Protein AF-A0A2K3J0K7-F1 (afdb_monomer)

Mean predicted aligned error: 23.5 Å

Structure (mmCIF, N/CA/C/O backbone):
data_AF-A0A2K3J0K7-F1
#
_entry.id   AF-A0A2K3J0K7-F1
#
loop_
_atom_site.group_PDB
_atom_site.id
_atom_site.type_symbol
_atom_site.label_atom_id
_atom_site.label_alt_id
_atom_site.label_comp_id
_atom_site.label_asym_id
_atom_site.label_entity_id
_atom_site.label_seq_id
_atom_site.pdbx_PDB_ins_code
_atom_site.Cartn_x
_atom_site.Cartn_y
_atom_site.Cartn_z
_atom_site.occupancy
_atom_site.B_iso_or_equiv
_atom_site.auth_seq_id
_atom_site.auth_comp_id
_atom_site.auth_asym_id
_atom_site.auth_atom_id
_atom_site.pdbx_PDB_model_num
ATOM 1 N N . MET A 1 1 ? 41.576 -51.991 14.466 1.00 50.28 1 MET A N 1
ATOM 2 C CA . MET A 1 1 ? 40.277 -51.345 14.787 1.00 50.28 1 MET A CA 1
ATOM 3 C C . MET A 1 1 ? 40.365 -50.324 15.943 1.00 50.28 1 MET A C 1
ATOM 5 O O . MET A 1 1 ? 39.333 -49.949 16.486 1.00 50.28 1 MET A O 1
ATOM 9 N N . SER A 1 2 ? 41.551 -49.829 16.334 1.00 52.66 2 SER A N 1
ATOM 10 C CA . SER A 1 2 ? 41.718 -48.903 17.478 1.00 52.66 2 SER A CA 1
ATOM 11 C C . SER A 1 2 ? 42.337 -47.539 17.131 1.00 52.66 2 SER A C 1
ATOM 13 O O . SER A 1 2 ? 42.446 -46.692 18.016 1.00 52.66 2 SER A O 1
ATOM 15 N N . GLU A 1 3 ? 42.694 -47.277 15.871 1.00 50.78 3 GLU A N 1
ATOM 16 C CA . GLU A 1 3 ? 43.403 -46.044 15.487 1.00 50.78 3 GLU A CA 1
ATOM 17 C C . GLU A 1 3 ? 42.465 -44.877 15.116 1.00 50.78 3 GLU A C 1
ATOM 19 O O . GLU A 1 3 ? 42.800 -43.720 15.368 1.00 50.78 3 GLU A O 1
ATOM 24 N N . ASP A 1 4 ? 41.219 -45.148 14.711 1.00 55.03 4 ASP A N 1
ATOM 25 C CA . ASP A 1 4 ? 40.259 -44.101 14.306 1.00 55.03 4 ASP A CA 1
ATOM 26 C C . ASP A 1 4 ? 39.633 -43.303 15.461 1.00 55.03 4 ASP A C 1
ATOM 28 O O . ASP A 1 4 ? 38.937 -42.308 15.245 1.00 55.03 4 ASP A O 1
ATOM 32 N N . LYS A 1 5 ? 39.870 -43.694 16.720 1.00 56.34 5 LYS A N 1
ATOM 33 C CA . LYS A 1 5 ? 39.339 -42.956 17.882 1.00 56.34 5 LYS A CA 1
ATOM 34 C C . LYS A 1 5 ? 40.214 -41.768 18.301 1.00 56.34 5 LYS A C 1
ATOM 36 O O . LYS A 1 5 ? 39.725 -40.900 19.023 1.00 56.34 5 LYS A O 1
ATOM 41 N N . LYS A 1 6 ? 41.477 -41.689 17.855 1.00 57.69 6 LYS A N 1
ATOM 42 C CA . LYS A 1 6 ? 42.382 -40.574 18.209 1.00 57.69 6 LYS A CA 1
ATOM 43 C C . LYS A 1 6 ? 42.188 -39.334 17.329 1.00 57.69 6 LYS A C 1
ATOM 45 O O . LYS A 1 6 ? 42.327 -38.224 17.832 1.00 57.69 6 LYS A O 1
ATOM 50 N N . SER A 1 7 ? 41.786 -39.490 16.066 1.00 56.94 7 SER A N 1
ATOM 51 C CA . SER A 1 7 ? 41.570 -38.355 15.151 1.00 56.94 7 SER A CA 1
ATOM 52 C C . SER A 1 7 ? 40.357 -37.496 15.540 1.00 56.94 7 SER A C 1
ATOM 54 O O . SER A 1 7 ? 40.410 -36.271 15.439 1.00 56.94 7 SER A O 1
ATOM 56 N N . LYS A 1 8 ? 39.295 -38.107 16.083 1.00 60.03 8 LYS A N 1
ATOM 57 C CA . LYS A 1 8 ? 38.081 -37.386 16.511 1.00 60.03 8 LYS A CA 1
ATOM 58 C C . LYS A 1 8 ? 38.281 -36.526 17.764 1.00 60.03 8 LYS A C 1
ATOM 60 O O . LYS A 1 8 ? 37.686 -35.455 17.851 1.00 60.03 8 LYS A O 1
ATOM 65 N N . LYS A 1 9 ? 39.145 -36.935 18.706 1.00 66.62 9 LYS A N 1
ATOM 66 C CA . LYS A 1 9 ? 39.458 -36.116 19.897 1.00 66.62 9 LYS A CA 1
ATOM 67 C C . LYS A 1 9 ? 40.165 -34.808 19.528 1.00 66.62 9 LYS A C 1
ATOM 69 O O . LYS A 1 9 ? 39.806 -33.764 20.062 1.00 66.62 9 LYS A O 1
ATOM 74 N N . ASN A 1 10 ? 41.062 -34.843 18.541 1.00 69.25 10 ASN A N 1
ATOM 75 C CA . ASN A 1 10 ? 41.763 -33.642 18.079 1.00 69.25 10 ASN A CA 1
ATOM 76 C C . ASN A 1 10 ? 40.833 -32.635 17.382 1.00 69.25 10 ASN A C 1
ATOM 78 O O . ASN A 1 10 ? 41.087 -31.435 17.442 1.00 69.25 10 ASN A O 1
ATOM 82 N N . GLY A 1 11 ? 39.756 -33.094 16.735 1.00 70.38 11 GLY A N 1
ATOM 83 C CA . GLY A 1 11 ? 38.763 -32.201 16.125 1.00 70.38 11 GLY A CA 1
ATOM 84 C C . GLY A 1 11 ? 37.967 -31.404 17.163 1.00 70.38 11 GLY A C 1
ATOM 85 O O . GLY A 1 11 ? 37.775 -30.201 17.005 1.00 70.38 11 GLY A O 1
ATOM 86 N N . ILE A 1 12 ? 37.564 -32.055 18.258 1.00 71.69 12 ILE A N 1
ATOM 87 C CA . ILE A 1 12 ? 36.782 -31.422 19.331 1.00 71.69 12 ILE A CA 1
ATOM 88 C C . ILE A 1 12 ? 37.645 -30.450 20.148 1.00 71.69 12 ILE A C 1
ATOM 90 O O . ILE A 1 12 ? 37.186 -29.360 20.478 1.00 71.69 12 ILE A O 1
ATOM 94 N N . GLU A 1 13 ? 38.906 -30.790 20.431 1.00 70.88 13 GLU A N 1
ATOM 95 C CA . GLU A 1 13 ? 39.827 -29.865 21.113 1.00 70.88 13 GLU A CA 1
ATOM 96 C C . GLU A 1 13 ? 40.177 -28.641 20.255 1.00 70.88 13 GLU A C 1
ATOM 98 O O . GLU A 1 13 ? 40.288 -27.540 20.792 1.00 70.88 13 GLU A O 1
ATOM 103 N N . LYS A 1 14 ? 40.283 -28.791 18.926 1.00 71.06 14 LYS A N 1
ATOM 104 C CA . LYS A 1 14 ? 40.432 -27.645 18.011 1.00 71.06 14 LYS A CA 1
ATOM 105 C C . LYS A 1 14 ? 39.198 -26.740 18.018 1.00 71.06 14 LYS A C 1
ATOM 107 O O . LYS A 1 14 ? 39.354 -25.527 18.065 1.00 71.06 14 LYS A O 1
ATOM 112 N N . LEU A 1 15 ? 37.993 -27.315 18.027 1.00 70.00 15 LEU A N 1
ATOM 113 C CA . LEU A 1 15 ? 36.745 -26.549 18.127 1.00 70.00 15 LEU A CA 1
ATOM 114 C C . LEU A 1 15 ? 36.622 -25.803 19.460 1.00 70.00 15 LEU A C 1
ATOM 116 O O . LEU A 1 15 ? 36.220 -24.644 19.455 1.00 70.00 15 LEU A O 1
ATOM 120 N N . ARG A 1 16 ? 37.019 -26.421 20.582 1.00 72.25 16 ARG A N 1
ATOM 121 C CA . ARG A 1 16 ? 37.065 -25.731 21.883 1.00 72.25 16 ARG A CA 1
ATOM 122 C C . ARG A 1 16 ? 38.022 -24.543 21.870 1.00 72.25 16 ARG A C 1
ATOM 124 O O . ARG A 1 16 ? 37.618 -23.462 22.265 1.00 72.25 16 ARG A O 1
ATOM 131 N N . LYS A 1 17 ? 39.235 -24.700 21.327 1.00 71.44 17 LYS A N 1
ATOM 132 C CA . LYS A 1 17 ? 40.187 -23.579 21.207 1.00 71.44 17 LYS A CA 1
ATOM 133 C C . LYS A 1 17 ? 39.634 -22.413 20.378 1.00 71.44 17 LYS A C 1
ATOM 135 O O . LYS A 1 17 ? 39.799 -21.268 20.763 1.00 71.44 17 LYS A O 1
ATOM 140 N N . VAL A 1 18 ? 38.924 -22.691 19.281 1.00 70.25 18 VAL A N 1
ATOM 141 C CA . VAL A 1 18 ? 38.308 -21.649 18.428 1.00 70.25 18 VAL A CA 1
ATOM 142 C C . VAL A 1 18 ? 37.138 -20.924 19.114 1.00 70.25 18 VAL A C 1
ATOM 144 O O . VAL A 1 18 ? 36.858 -19.763 18.802 1.00 70.25 18 VAL A O 1
ATOM 147 N N . LEU A 1 19 ? 36.429 -21.606 20.017 1.00 71.38 19 LEU A N 1
ATOM 148 C CA . LEU A 1 19 ? 35.286 -21.042 20.738 1.00 71.38 19 LEU A CA 1
ATOM 149 C C . LEU A 1 19 ? 35.701 -20.274 22.000 1.00 71.38 19 LEU A C 1
ATOM 151 O O . LEU A 1 19 ? 35.071 -19.259 22.298 1.00 71.38 19 LEU A O 1
ATOM 155 N N . ASP A 1 20 ? 36.753 -20.725 22.689 1.00 74.25 20 ASP A N 1
ATOM 156 C CA . ASP A 1 20 ? 37.174 -20.185 23.987 1.00 74.25 20 ASP A CA 1
ATOM 157 C C . ASP A 1 20 ? 38.260 -19.088 23.879 1.00 74.25 20 ASP A C 1
ATOM 159 O O . ASP A 1 20 ? 38.324 -18.220 24.752 1.00 74.25 20 ASP A O 1
ATOM 163 N N . ASP A 1 21 ? 39.086 -19.055 22.820 1.00 62.47 21 ASP A N 1
ATOM 164 C CA . ASP A 1 21 ? 40.173 -18.067 22.709 1.00 62.47 21 ASP A CA 1
ATOM 165 C C . ASP A 1 21 ? 39.727 -16.735 22.066 1.00 62.47 21 ASP A C 1
ATOM 167 O O . ASP A 1 21 ? 39.218 -16.663 20.948 1.00 62.47 21 ASP A O 1
ATOM 171 N N . ILE A 1 22 ? 39.999 -15.635 22.776 1.00 54.28 22 ILE A N 1
ATOM 172 C CA . ILE A 1 22 ? 39.671 -14.237 22.419 1.00 54.28 22 ILE A CA 1
ATOM 173 C C . ILE A 1 22 ? 40.587 -13.672 21.301 1.00 54.28 22 ILE A C 1
ATOM 175 O O . ILE A 1 22 ? 40.361 -12.574 20.794 1.00 54.28 22 ILE A O 1
ATOM 179 N N . TYR A 1 23 ? 41.607 -14.414 20.858 1.00 57.31 23 TYR A N 1
ATOM 180 C CA . TYR A 1 23 ? 42.609 -13.937 19.897 1.00 57.31 23 TYR A CA 1
ATOM 181 C C . TYR A 1 23 ? 42.498 -14.625 18.524 1.00 57.31 23 TYR A C 1
ATOM 183 O O . TYR A 1 23 ? 43.212 -15.573 18.222 1.00 57.31 23 TYR A O 1
ATOM 191 N N . TYR A 1 24 ? 41.654 -14.071 17.648 1.00 61.03 24 TYR A N 1
ATOM 192 C CA . TYR A 1 24 ? 41.436 -14.516 16.257 1.00 61.03 24 TYR A CA 1
ATOM 193 C C . TYR A 1 24 ? 42.523 -14.083 15.249 1.00 61.03 24 TYR A C 1
ATOM 195 O O . TYR A 1 24 ? 42.287 -14.108 14.046 1.00 61.03 24 TYR A O 1
ATOM 203 N N . LYS A 1 25 ? 43.710 -13.647 15.690 1.00 59.34 25 LYS A N 1
ATOM 204 C CA . LYS A 1 25 ? 44.639 -12.922 14.799 1.00 59.34 25 LYS A CA 1
ATOM 205 C C . LYS A 1 25 ? 45.286 -13.755 13.678 1.00 59.34 25 LYS A C 1
ATOM 207 O O . LYS A 1 25 ? 45.759 -13.142 12.730 1.00 59.34 25 LYS A O 1
ATOM 212 N N . ASP A 1 26 ? 45.232 -15.090 13.733 1.00 59.97 26 ASP A N 1
ATOM 213 C CA . ASP A 1 26 ? 45.955 -15.967 12.792 1.00 59.97 26 ASP A CA 1
ATOM 214 C C . ASP A 1 26 ? 45.066 -16.981 12.032 1.00 59.97 26 ASP A C 1
ATOM 216 O O . ASP A 1 26 ? 45.565 -17.984 11.522 1.00 59.97 26 ASP A O 1
ATOM 220 N N . LEU A 1 27 ? 43.746 -16.769 11.951 1.00 67.31 27 LEU A N 1
ATOM 221 C CA . LEU A 1 27 ? 42.857 -17.639 11.163 1.00 67.31 27 LEU A CA 1
ATOM 222 C C . LEU A 1 27 ? 42.773 -17.178 9.700 1.00 67.31 27 LEU A C 1
ATOM 224 O O . LEU A 1 27 ? 42.660 -15.989 9.411 1.00 67.31 27 LEU A O 1
ATOM 228 N N . ASP A 1 28 ? 42.800 -18.136 8.770 1.00 69.62 28 ASP A N 1
ATOM 229 C CA . ASP A 1 28 ? 42.626 -17.870 7.343 1.00 69.62 28 ASP A CA 1
ATOM 230 C C . ASP A 1 28 ? 41.254 -17.224 7.080 1.00 69.62 28 ASP A C 1
ATOM 232 O O . ASP A 1 28 ? 40.212 -17.735 7.495 1.00 69.62 28 ASP A O 1
ATOM 236 N N . SER A 1 29 ? 41.244 -16.121 6.327 1.00 65.56 29 SER A N 1
ATOM 237 C CA . SER A 1 29 ? 40.047 -15.299 6.040 1.00 65.56 29 SER A CA 1
ATOM 238 C C . SER A 1 29 ? 38.843 -16.055 5.444 1.00 65.56 29 SER A C 1
ATOM 240 O O . SER A 1 29 ? 37.716 -15.556 5.465 1.00 65.56 29 SER A O 1
ATOM 242 N N . LYS A 1 30 ? 39.049 -17.268 4.910 1.00 75.38 30 LYS A N 1
ATOM 243 C CA . LYS A 1 30 ? 37.967 -18.139 4.422 1.00 75.38 30 LYS A CA 1
ATOM 244 C C . LYS A 1 30 ? 37.188 -18.813 5.553 1.00 75.38 30 LYS A C 1
ATOM 246 O O . LYS A 1 30 ? 35.972 -18.959 5.430 1.00 75.38 30 LYS A O 1
ATOM 251 N N . ASP A 1 31 ? 37.852 -19.162 6.650 1.00 72.94 31 ASP A N 1
ATOM 252 C CA . ASP A 1 31 ? 37.237 -19.878 7.773 1.00 72.94 31 ASP A CA 1
ATOM 253 C C . ASP A 1 31 ? 36.576 -18.922 8.774 1.00 72.94 31 ASP A C 1
ATOM 255 O O . ASP A 1 31 ? 35.649 -19.303 9.491 1.00 72.94 31 ASP A O 1
ATOM 259 N N . GLU A 1 32 ? 36.975 -17.650 8.763 1.00 71.88 32 GLU A N 1
ATOM 260 C CA . GLU A 1 32 ? 36.441 -16.608 9.641 1.00 71.88 32 GLU A CA 1
ATOM 261 C C . GLU A 1 32 ? 34.920 -16.438 9.480 1.00 71.88 32 GLU A C 1
ATOM 263 O O . GLU A 1 32 ? 34.180 -16.433 10.466 1.00 71.88 32 GLU A O 1
ATOM 268 N N . LYS A 1 33 ? 34.414 -16.427 8.237 1.00 73.81 33 LYS A N 1
ATOM 269 C CA . LYS A 1 33 ? 32.965 -16.342 7.970 1.00 73.81 33 LYS A CA 1
ATOM 270 C C . LYS A 1 33 ? 32.198 -17.544 8.519 1.00 73.81 33 LYS A C 1
ATOM 272 O O . LYS A 1 33 ? 31.103 -17.383 9.058 1.00 73.81 33 LYS A O 1
ATOM 277 N N . HIS A 1 34 ? 32.766 -18.743 8.398 1.00 75.69 34 HIS A N 1
ATOM 278 C CA . HIS A 1 34 ? 32.116 -19.963 8.870 1.00 75.69 34 HIS A CA 1
ATOM 279 C C . HIS A 1 34 ? 32.091 -20.042 10.398 1.00 75.69 34 HIS A C 1
ATOM 281 O O . HIS A 1 34 ? 31.077 -20.447 10.971 1.00 75.69 34 HIS A O 1
ATOM 287 N N . ILE A 1 35 ? 33.165 -19.603 11.057 1.00 74.50 35 ILE A N 1
ATOM 288 C CA . ILE A 1 35 ? 33.264 -19.555 12.519 1.00 74.50 35 ILE A CA 1
ATOM 289 C C . ILE A 1 35 ? 32.303 -18.505 13.093 1.00 74.50 35 ILE A C 1
ATOM 291 O O . ILE A 1 35 ? 31.607 -18.791 14.069 1.00 74.50 35 ILE A O 1
ATOM 295 N N . ILE A 1 36 ? 32.180 -17.331 12.460 1.00 71.75 36 ILE A N 1
ATOM 296 C CA . ILE A 1 36 ? 31.212 -16.295 12.861 1.00 71.75 36 ILE A CA 1
ATOM 297 C C . ILE A 1 36 ? 29.771 -16.819 12.749 1.00 71.75 36 ILE A C 1
ATOM 299 O O . ILE A 1 36 ? 28.992 -16.664 13.690 1.00 71.75 36 ILE A O 1
ATOM 303 N N . ALA A 1 37 ? 29.429 -17.499 11.649 1.00 74.44 37 ALA A N 1
ATOM 304 C CA . ALA A 1 37 ? 28.101 -18.089 11.450 1.00 74.44 37 ALA A CA 1
ATOM 305 C C . ALA A 1 37 ? 27.786 -19.229 12.442 1.00 74.44 37 ALA A C 1
ATOM 307 O O . ALA A 1 37 ? 26.641 -19.416 12.855 1.00 74.44 37 ALA A O 1
ATOM 308 N N . LEU A 1 38 ? 28.798 -20.001 12.848 1.00 75.69 38 LEU A N 1
ATOM 309 C CA . LEU A 1 38 ? 28.662 -21.012 13.899 1.00 75.69 38 LEU A CA 1
ATOM 310 C C . LEU A 1 38 ? 28.452 -20.374 15.274 1.00 75.69 38 LEU A C 1
ATOM 312 O O . LEU A 1 38 ? 27.619 -20.848 16.042 1.00 75.69 38 LEU A O 1
ATOM 316 N N . LYS A 1 39 ? 29.157 -19.278 15.570 1.00 73.12 39 LYS A N 1
ATOM 317 C CA . LYS A 1 39 ? 29.033 -18.546 16.836 1.00 73.12 39 LYS A CA 1
ATOM 318 C C . LYS A 1 39 ? 27.654 -17.906 16.997 1.00 73.12 39 LYS A C 1
ATOM 320 O O . LYS A 1 39 ? 27.090 -17.983 18.084 1.00 73.12 39 LYS A O 1
ATOM 325 N N . SER A 1 40 ? 27.090 -17.327 15.935 1.00 72.00 40 SER A N 1
ATOM 326 C CA . SER A 1 40 ? 25.732 -16.763 15.969 1.00 72.00 40 SER A CA 1
ATOM 327 C C . SER A 1 40 ? 24.658 -17.840 16.151 1.00 72.00 40 SER A C 1
ATOM 329 O O . SER A 1 40 ? 23.729 -17.638 16.926 1.00 72.00 40 SER A O 1
ATOM 331 N N . ARG A 1 41 ? 24.818 -19.017 15.527 1.00 74.88 41 ARG A N 1
ATOM 332 C CA . ARG A 1 41 ? 23.919 -20.167 15.746 1.00 74.88 41 ARG A CA 1
ATOM 333 C C . ARG A 1 41 ? 24.028 -20.761 17.148 1.00 74.88 41 ARG A C 1
ATOM 335 O O . ARG A 1 41 ? 23.008 -21.114 17.727 1.00 74.88 41 ARG A O 1
ATOM 342 N N . LEU A 1 42 ? 25.244 -20.887 17.684 1.00 71.38 42 LEU A N 1
ATOM 343 C CA . LEU A 1 42 ? 25.477 -21.486 19.003 1.00 71.38 42 LEU A CA 1
ATOM 344 C C . LEU A 1 42 ? 25.089 -20.564 20.160 1.00 71.38 42 LEU A C 1
ATOM 346 O O . LEU A 1 42 ? 24.724 -21.072 21.215 1.00 71.38 42 LEU A O 1
ATOM 350 N N . LYS A 1 43 ? 25.144 -19.238 19.979 1.00 73.12 43 LYS A N 1
ATOM 351 C CA . LYS A 1 43 ? 24.731 -18.299 21.029 1.00 73.12 43 LYS A CA 1
ATOM 352 C C . LYS A 1 43 ? 23.235 -18.345 21.337 1.00 73.12 43 LYS A C 1
ATOM 354 O O . LYS A 1 43 ? 22.874 -18.027 22.462 1.00 73.12 43 LYS A O 1
ATOM 359 N N . GLY A 1 44 ? 22.393 -18.783 20.397 1.00 59.91 44 GLY A N 1
ATOM 360 C CA . GLY A 1 44 ? 20.941 -18.838 20.582 1.00 59.91 44 GLY A CA 1
ATOM 361 C C . GLY A 1 44 ? 20.321 -17.489 21.006 1.00 59.91 44 GLY A C 1
ATOM 362 O O . GLY A 1 44 ? 21.018 -16.511 21.264 1.00 59.91 44 GLY A O 1
ATOM 363 N N . PRO A 1 45 ? 18.989 -17.386 21.088 1.00 54.31 45 PRO A N 1
ATOM 364 C CA . PRO A 1 45 ? 18.321 -16.176 21.576 1.00 54.31 45 PRO A CA 1
ATOM 365 C C . PRO A 1 45 ? 18.331 -16.030 23.118 1.00 54.31 45 PRO A C 1
ATOM 367 O O . PRO A 1 45 ? 17.620 -15.185 23.653 1.00 54.31 45 PRO A O 1
ATOM 370 N N . SER A 1 46 ? 19.086 -16.850 23.863 1.00 47.59 46 SER A N 1
ATOM 371 C CA . SER A 1 46 ? 18.902 -17.037 25.315 1.00 47.59 46 SER A CA 1
ATOM 372 C C . SER A 1 46 ? 19.774 -16.178 26.240 1.00 47.59 46 SER A C 1
ATOM 374 O O . SER A 1 46 ? 19.665 -16.320 27.453 1.00 47.59 46 SER A O 1
ATOM 376 N N . GLU A 1 47 ? 20.596 -15.267 25.722 1.00 47.19 47 GLU A N 1
ATOM 377 C CA . GLU A 1 47 ? 21.371 -14.327 26.548 1.00 47.19 47 GLU A CA 1
ATOM 378 C C . GLU A 1 47 ? 20.999 -12.875 26.227 1.00 47.19 47 GLU A C 1
ATOM 380 O O . GLU A 1 47 ? 21.809 -12.073 25.770 1.00 47.19 47 GLU A O 1
ATOM 385 N N . LEU A 1 48 ? 19.740 -12.517 26.486 1.00 44.69 48 LEU A N 1
ATOM 386 C CA . LEU A 1 48 ? 19.434 -11.141 26.866 1.00 44.69 48 LEU A CA 1
ATOM 387 C C . LEU A 1 48 ? 19.960 -10.953 28.291 1.00 44.69 48 LEU A C 1
ATOM 389 O O . LEU A 1 48 ? 19.488 -11.615 29.213 1.00 44.69 48 LEU A O 1
ATOM 393 N N . GLU A 1 49 ? 20.954 -10.080 28.461 1.00 45.91 49 GLU A N 1
ATOM 394 C CA . GLU A 1 49 ? 21.513 -9.694 29.759 1.00 45.91 49 GLU A CA 1
ATOM 395 C C . GLU A 1 49 ? 20.393 -9.353 30.757 1.00 45.91 49 GLU A C 1
ATOM 397 O O . GLU A 1 49 ? 19.754 -8.295 30.700 1.00 45.91 49 GLU A O 1
ATOM 402 N N . ILE A 1 50 ? 20.147 -10.263 31.701 1.00 39.16 50 ILE A N 1
ATOM 403 C CA . ILE A 1 50 ? 19.280 -10.013 32.848 1.00 39.16 50 ILE A CA 1
ATOM 404 C C . ILE A 1 50 ? 20.069 -9.115 33.804 1.00 39.16 50 ILE A C 1
ATOM 406 O O . ILE A 1 50 ? 20.846 -9.576 34.638 1.00 39.16 50 ILE A O 1
ATOM 410 N N . ILE A 1 51 ? 19.896 -7.802 33.663 1.00 38.72 51 ILE A N 1
ATOM 411 C CA . ILE A 1 51 ? 20.409 -6.821 34.622 1.00 38.72 51 ILE A CA 1
ATOM 412 C C . ILE A 1 51 ? 19.540 -6.908 35.884 1.00 38.72 51 ILE A C 1
ATOM 414 O O . ILE A 1 51 ? 18.457 -6.324 35.948 1.00 38.72 51 ILE A O 1
ATOM 418 N N . TYR A 1 52 ? 20.010 -7.633 36.898 1.00 35.41 52 TYR A N 1
ATOM 419 C CA . TYR A 1 52 ? 19.396 -7.646 38.225 1.00 35.41 52 TYR A CA 1
ATOM 420 C C . TYR A 1 52 ? 19.671 -6.312 38.933 1.00 35.41 52 TYR A C 1
ATOM 422 O O . TYR A 1 52 ? 20.738 -6.107 39.512 1.00 35.41 52 TYR A O 1
ATOM 430 N N . LYS A 1 53 ? 18.708 -5.382 38.915 1.00 38.91 53 LYS A N 1
ATOM 431 C CA . LYS A 1 53 ? 18.728 -4.238 39.837 1.00 38.91 53 LYS A CA 1
ATOM 432 C C . LYS A 1 53 ? 18.277 -4.721 41.214 1.00 38.91 53 LYS A C 1
ATOM 434 O O . LYS A 1 53 ? 17.093 -4.925 41.450 1.00 38.91 53 LYS A O 1
ATOM 439 N N . LYS A 1 54 ? 19.239 -4.916 42.114 1.00 36.12 54 LYS A N 1
ATOM 440 C CA . LYS A 1 54 ? 18.999 -5.195 43.532 1.00 36.12 54 LYS A CA 1
ATOM 441 C C . LYS A 1 54 ? 18.594 -3.892 44.227 1.00 36.12 54 LYS A C 1
ATOM 443 O O . LYS A 1 54 ? 19.460 -3.095 44.577 1.00 36.12 54 LYS A O 1
ATOM 448 N N . THR A 1 55 ? 17.298 -3.657 44.406 1.00 37.69 55 THR A N 1
ATOM 449 C CA . THR A 1 55 ? 16.814 -2.648 45.355 1.00 37.69 55 THR A CA 1
ATOM 450 C C . THR A 1 55 ? 16.989 -3.209 46.763 1.00 37.69 55 THR A C 1
ATOM 452 O O . THR A 1 55 ? 16.417 -4.236 47.118 1.00 37.69 55 THR A O 1
ATOM 455 N N . VAL A 1 56 ? 17.875 -2.586 47.538 1.00 35.47 56 VAL A N 1
ATOM 456 C CA . VAL A 1 56 ? 18.076 -2.895 48.955 1.00 35.47 56 VAL A CA 1
ATOM 457 C C . VAL A 1 56 ? 17.045 -2.083 49.729 1.00 35.47 56 VAL A C 1
ATOM 459 O O . VAL A 1 56 ? 17.270 -0.909 50.003 1.00 35.47 56 VAL A O 1
ATOM 462 N N . GLU A 1 57 ? 15.905 -2.693 50.036 1.00 40.47 57 GLU A N 1
ATOM 463 C CA . GLU A 1 57 ? 15.007 -2.188 51.074 1.00 40.47 57 GLU A CA 1
ATOM 464 C C . GLU A 1 57 ? 15.496 -2.720 52.422 1.00 40.47 57 GLU A C 1
ATOM 466 O O . GLU A 1 57 ? 15.587 -3.927 52.654 1.00 40.47 57 GLU A O 1
ATOM 471 N N . THR A 1 58 ? 15.888 -1.799 53.296 1.00 43.31 58 THR A N 1
ATOM 472 C CA . THR A 1 58 ? 16.186 -2.058 54.703 1.00 43.31 58 THR A CA 1
ATOM 473 C C . THR A 1 58 ? 14.876 -2.341 55.429 1.00 43.31 58 THR A C 1
ATOM 475 O O . THR A 1 58 ? 14.095 -1.421 55.660 1.00 43.31 58 THR A O 1
ATOM 478 N N . VAL A 1 59 ? 14.630 -3.606 55.767 1.00 41.59 59 VAL A N 1
ATOM 479 C CA . VAL A 1 59 ? 13.487 -4.020 56.588 1.00 41.59 59 VAL A CA 1
ATOM 480 C C . VAL A 1 59 ? 13.983 -4.262 58.009 1.00 41.59 59 VAL A C 1
ATOM 482 O O . VAL A 1 59 ? 14.865 -5.091 58.236 1.00 41.59 59 VAL A O 1
ATOM 485 N N . GLU A 1 60 ? 13.434 -3.481 58.935 1.00 48.16 60 GLU A N 1
ATOM 486 C CA . GLU A 1 60 ? 13.631 -3.594 60.376 1.00 48.16 60 GLU A CA 1
ATOM 487 C C . GLU A 1 60 ? 13.106 -4.936 60.909 1.00 48.16 60 GLU A C 1
ATOM 489 O O . GLU A 1 60 ? 12.146 -5.517 60.400 1.00 48.16 60 GLU A O 1
ATOM 494 N N . GLU A 1 61 ? 13.787 -5.431 61.938 1.00 55.78 61 GLU A N 1
ATOM 495 C CA . GLU A 1 61 ? 13.579 -6.723 62.582 1.00 55.78 61 GLU A CA 1
ATOM 496 C C . GLU A 1 61 ? 12.160 -6.861 63.157 1.00 55.78 61 GLU A C 1
ATOM 498 O O . GLU A 1 61 ? 11.803 -6.213 64.139 1.00 55.78 61 GLU A O 1
ATOM 503 N N . ALA A 1 62 ? 11.361 -7.769 62.591 1.00 49.19 62 ALA A N 1
ATOM 504 C CA . ALA A 1 62 ? 10.171 -8.285 63.254 1.00 49.19 62 ALA A CA 1
ATOM 505 C C . ALA A 1 62 ? 9.996 -9.785 62.981 1.00 49.19 62 ALA A C 1
ATOM 507 O O . ALA A 1 62 ? 9.759 -10.225 61.854 1.00 49.19 62 ALA A O 1
ATOM 508 N N . ASP A 1 63 ? 10.095 -10.553 64.065 1.00 61.19 63 ASP A N 1
ATOM 509 C CA . ASP A 1 63 ? 9.754 -11.966 64.184 1.00 61.19 63 ASP A CA 1
ATOM 510 C C . ASP A 1 63 ? 8.388 -12.288 63.558 1.00 61.19 63 ASP A C 1
ATOM 512 O O . ASP A 1 63 ? 7.342 -11.925 64.096 1.00 61.19 63 ASP A O 1
ATOM 516 N N . SER A 1 64 ? 8.363 -13.054 62.465 1.00 55.72 64 SER A N 1
ATOM 517 C CA . SER A 1 64 ? 7.260 -13.989 62.209 1.00 55.72 64 SER A CA 1
ATOM 518 C C . SER A 1 64 ? 7.609 -15.019 61.132 1.00 55.72 64 SER A C 1
ATOM 520 O O . SER A 1 64 ? 7.940 -14.702 59.995 1.00 55.72 64 SER A O 1
ATOM 522 N N . LEU A 1 65 ? 7.479 -16.294 61.503 1.00 63.16 65 LEU A N 1
ATOM 523 C CA . LEU A 1 65 ? 7.546 -17.475 60.638 1.00 63.16 65 LEU A CA 1
ATOM 524 C C . LEU A 1 65 ? 6.341 -17.534 59.678 1.00 63.16 65 LEU A C 1
ATOM 526 O O . LEU A 1 65 ? 5.481 -18.408 59.800 1.00 63.16 65 LEU A O 1
ATOM 530 N N . LYS A 1 66 ? 6.246 -16.605 58.726 1.00 54.53 66 LYS A N 1
ATOM 531 C CA . LYS A 1 66 ? 5.313 -16.708 57.597 1.00 54.53 66 LYS A CA 1
ATOM 532 C C . LYS A 1 66 ? 6.100 -16.698 56.287 1.00 54.53 66 LYS A C 1
ATOM 534 O O . LYS A 1 66 ? 6.939 -15.821 56.107 1.00 54.53 66 LYS A O 1
ATOM 539 N N . PRO A 1 67 ? 5.855 -17.649 55.370 1.00 49.75 67 PRO A N 1
ATOM 540 C CA . PRO A 1 67 ? 6.505 -17.637 54.069 1.00 49.75 67 PRO A CA 1
ATOM 541 C C . PRO A 1 67 ? 6.014 -16.424 53.269 1.00 49.75 67 PRO A C 1
ATOM 543 O O . PRO A 1 67 ? 4.844 -16.344 52.898 1.00 49.75 67 PRO A O 1
ATOM 546 N N . THR A 1 68 ? 6.904 -15.468 53.019 1.00 41.75 68 THR A N 1
ATOM 547 C CA . THR A 1 68 ? 6.673 -14.343 52.111 1.00 41.75 68 THR A CA 1
ATOM 548 C C . THR A 1 68 ? 6.912 -14.805 50.676 1.00 41.75 68 THR A C 1
ATOM 550 O O . THR A 1 68 ? 8.038 -15.074 50.262 1.00 41.75 68 THR A O 1
ATOM 553 N N . VAL A 1 69 ? 5.833 -14.930 49.902 1.00 58.19 69 VAL A N 1
ATOM 554 C CA . VAL A 1 69 ? 5.910 -15.172 48.456 1.00 58.19 69 VAL A CA 1
ATOM 555 C C . VAL A 1 69 ? 6.112 -13.820 47.778 1.00 58.19 69 VAL A C 1
ATOM 557 O O . VAL A 1 69 ? 5.169 -13.048 47.626 1.00 58.19 69 VAL A O 1
ATOM 560 N N . ILE A 1 70 ? 7.356 -13.517 47.409 1.00 54.97 70 ILE A N 1
ATOM 561 C CA . ILE A 1 70 ? 7.692 -12.324 46.626 1.00 54.97 70 ILE A CA 1
ATOM 562 C C . ILE A 1 70 ? 7.415 -12.654 45.157 1.00 54.97 70 ILE A C 1
ATOM 564 O O . ILE A 1 70 ? 8.161 -13.404 44.526 1.00 54.97 70 ILE A O 1
ATOM 568 N N . ILE A 1 71 ? 6.316 -12.130 44.618 1.00 53.81 71 ILE A N 1
ATOM 569 C CA . ILE A 1 71 ? 5.997 -12.235 43.192 1.00 53.81 71 ILE A CA 1
ATOM 570 C C . ILE A 1 71 ? 6.714 -11.085 42.485 1.00 53.81 71 ILE A C 1
ATOM 572 O O . ILE A 1 71 ? 6.336 -9.926 42.623 1.00 53.81 71 ILE A O 1
ATOM 576 N N . HIS A 1 72 ? 7.777 -11.401 41.747 1.00 43.62 72 HIS A N 1
ATOM 577 C CA . HIS A 1 72 ? 8.444 -10.430 40.886 1.00 43.62 72 HIS A CA 1
ATOM 578 C C . HIS A 1 72 ? 7.659 -10.282 39.579 1.00 43.62 72 HIS A C 1
ATOM 580 O O . HIS A 1 72 ? 7.543 -11.239 38.813 1.00 43.62 72 HIS A O 1
ATOM 586 N N . GLU A 1 73 ? 7.146 -9.083 39.307 1.00 43.06 73 GLU A N 1
ATOM 587 C CA . GLU A 1 73 ? 6.527 -8.770 38.019 1.00 43.06 73 GLU A CA 1
ATOM 588 C C . GLU A 1 73 ? 7.553 -8.894 36.885 1.00 43.06 73 GLU A C 1
ATOM 590 O O . GLU A 1 73 ? 8.557 -8.175 36.816 1.00 43.06 73 GLU A O 1
ATOM 595 N N . ARG A 1 74 ? 7.296 -9.834 35.972 1.00 44.22 74 ARG A N 1
ATOM 596 C CA . ARG A 1 74 ? 8.099 -10.057 34.772 1.00 44.22 74 ARG A CA 1
ATOM 5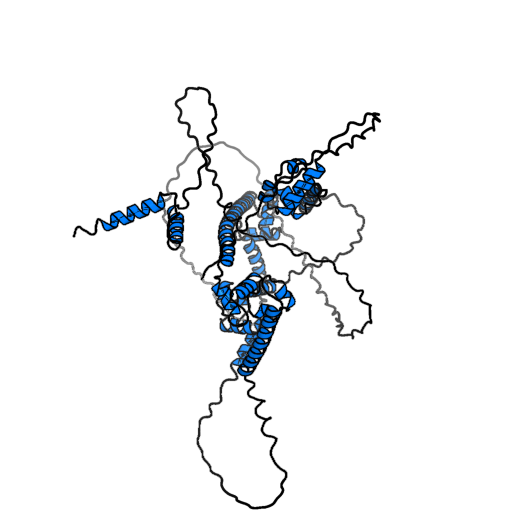97 C C . ARG A 1 74 ? 7.769 -8.969 33.752 1.00 44.22 74 ARG A C 1
ATOM 599 O O . ARG A 1 74 ? 6.830 -9.105 32.979 1.00 44.22 74 ARG A O 1
ATOM 606 N N . LYS A 1 75 ? 8.551 -7.888 33.729 1.00 45.75 75 LYS A N 1
ATOM 607 C CA . LYS A 1 75 ? 8.483 -6.901 32.640 1.00 45.75 75 LYS A CA 1
ATOM 608 C C . LYS A 1 75 ? 9.120 -7.495 31.384 1.00 45.75 75 LYS A C 1
ATOM 610 O O . LYS A 1 75 ? 10.345 -7.574 31.280 1.00 45.75 75 LYS A O 1
ATOM 615 N N . GLU A 1 76 ? 8.291 -7.941 30.448 1.00 39.88 76 GLU A N 1
ATOM 616 C CA . GLU A 1 76 ? 8.726 -8.345 29.112 1.00 39.88 76 GLU A CA 1
ATOM 617 C C . GLU A 1 76 ? 9.269 -7.121 28.369 1.00 39.88 76 GLU A C 1
ATOM 619 O O . GLU A 1 76 ? 8.534 -6.208 27.996 1.00 39.88 76 GLU A O 1
ATOM 624 N N . LYS A 1 77 ? 10.589 -7.068 28.175 1.00 44.94 77 LYS A N 1
ATOM 625 C CA . LYS A 1 77 ? 11.190 -6.089 27.270 1.00 44.94 77 LYS A CA 1
ATOM 626 C C . LYS A 1 77 ? 10.856 -6.517 25.843 1.00 44.94 77 LYS A C 1
ATOM 628 O O . LYS A 1 77 ? 11.417 -7.492 25.349 1.00 44.94 77 LYS A O 1
ATOM 633 N N . ARG A 1 78 ? 9.932 -5.800 25.201 1.00 43.22 78 ARG A N 1
ATOM 634 C CA . ARG A 1 78 ? 9.634 -5.952 23.774 1.00 43.22 78 ARG A CA 1
ATOM 635 C C . ARG A 1 78 ? 10.916 -5.717 22.962 1.00 43.22 78 ARG A C 1
ATOM 637 O O . ARG A 1 78 ? 11.589 -4.705 23.118 1.00 43.22 78 ARG A O 1
ATOM 644 N N . LEU A 1 79 ? 11.239 -6.682 22.105 1.00 42.25 79 LEU A N 1
ATOM 645 C CA . LEU A 1 79 ? 12.400 -6.763 21.206 1.00 42.25 79 LEU A CA 1
ATOM 646 C C . LEU A 1 79 ? 12.305 -5.779 20.016 1.00 42.25 79 LEU A C 1
ATOM 648 O O . LEU A 1 79 ? 12.540 -6.157 18.874 1.00 42.25 79 LEU A O 1
ATOM 652 N N . VAL A 1 80 ? 11.925 -4.521 20.254 1.00 45.53 80 VAL A N 1
ATOM 653 C CA . VAL A 1 80 ? 11.729 -3.525 19.178 1.00 45.53 80 VAL A CA 1
ATOM 654 C C . VAL A 1 80 ? 12.988 -2.673 18.935 1.00 45.53 80 VAL A C 1
ATOM 656 O O . VAL A 1 80 ? 13.194 -2.184 17.830 1.00 45.53 80 VAL A O 1
ATOM 659 N N . ASP A 1 81 ? 13.917 -2.604 19.893 1.00 39.69 81 ASP A N 1
ATOM 660 C CA . ASP A 1 81 ? 14.976 -1.577 19.883 1.00 39.69 81 ASP A CA 1
ATOM 661 C C . ASP A 1 81 ? 16.268 -1.933 19.115 1.00 39.69 81 ASP A C 1
ATOM 663 O O . ASP A 1 81 ? 17.195 -1.125 19.066 1.00 39.69 81 ASP A O 1
ATOM 667 N N . TYR A 1 82 ? 16.382 -3.121 18.504 1.00 36.75 82 TYR A N 1
ATOM 668 C CA . TYR A 1 82 ? 17.654 -3.573 17.902 1.00 36.75 82 TYR A CA 1
ATOM 669 C C . TYR A 1 82 ? 17.759 -3.483 16.369 1.00 36.75 82 TYR A C 1
ATOM 671 O O . TYR A 1 82 ? 18.862 -3.646 15.850 1.00 36.75 82 TYR A O 1
ATOM 679 N N . LEU A 1 83 ? 16.686 -3.174 15.629 1.00 35.75 83 LEU A N 1
ATOM 680 C CA . LEU A 1 83 ? 16.719 -3.162 14.151 1.00 35.75 83 LEU A CA 1
ATOM 681 C C . LEU A 1 83 ? 16.701 -1.765 13.500 1.00 35.75 83 LEU A C 1
ATOM 683 O O . LEU A 1 83 ? 16.912 -1.652 12.295 1.00 35.75 83 LEU A O 1
ATOM 687 N N . GLU A 1 84 ? 16.544 -0.680 14.263 1.00 41.91 84 GLU A N 1
ATOM 688 C CA . GLU A 1 84 ? 16.404 0.676 13.695 1.00 41.91 84 GLU A CA 1
ATOM 689 C C . GLU A 1 84 ? 17.720 1.416 13.393 1.00 41.91 84 GLU A C 1
ATOM 691 O O . GLU A 1 84 ? 17.708 2.538 12.887 1.00 41.91 84 GLU A O 1
ATOM 696 N N . THR A 1 85 ? 18.883 0.800 13.626 1.00 35.19 85 THR A N 1
ATOM 697 C CA . THR A 1 85 ? 20.187 1.456 13.396 1.00 35.19 85 THR A CA 1
ATOM 698 C C . THR A 1 85 ? 20.756 1.302 11.977 1.00 35.19 85 THR A C 1
ATOM 700 O O . THR A 1 85 ? 21.826 1.844 11.704 1.00 35.19 85 THR A O 1
ATOM 703 N N . ALA A 1 86 ? 20.054 0.643 11.044 1.00 36.28 86 ALA A N 1
ATOM 704 C CA . ALA A 1 86 ? 20.595 0.333 9.711 1.00 36.28 86 ALA A CA 1
ATOM 705 C C . ALA A 1 86 ? 20.131 1.231 8.538 1.00 36.28 86 ALA A C 1
ATOM 707 O O . ALA A 1 86 ? 20.607 1.036 7.424 1.00 36.28 86 ALA A O 1
ATOM 708 N N . LYS A 1 87 ? 19.275 2.251 8.726 1.00 36.78 87 LYS A N 1
ATOM 709 C CA . LYS A 1 87 ? 18.821 3.109 7.604 1.00 36.78 87 LYS A CA 1
ATOM 710 C C . LYS A 1 87 ? 19.470 4.502 7.584 1.00 36.78 87 LYS A C 1
ATOM 712 O O . LYS A 1 87 ? 19.047 5.428 8.274 1.00 36.78 87 LYS A O 1
ATOM 717 N N . LYS A 1 88 ? 20.512 4.594 6.744 1.00 46.31 88 LYS A N 1
ATOM 718 C CA . LYS A 1 88 ? 21.134 5.778 6.105 1.00 46.31 88 LYS A CA 1
ATOM 719 C C . LYS A 1 88 ? 20.130 6.899 5.792 1.00 46.31 88 LYS A C 1
ATOM 721 O O . LYS A 1 88 ? 19.008 6.637 5.381 1.00 46.31 88 LYS A O 1
ATOM 726 N N . GLU A 1 89 ? 20.442 8.172 6.040 1.00 41.91 89 GLU A N 1
ATOM 727 C CA . GLU A 1 89 ? 21.320 9.030 5.212 1.00 41.91 89 GLU A CA 1
ATOM 728 C C . GLU A 1 89 ? 20.912 9.083 3.730 1.00 41.91 89 GLU A C 1
ATOM 730 O O . GLU A 1 89 ? 21.461 8.366 2.902 1.00 41.91 89 GLU A O 1
ATOM 735 N N . VAL A 1 90 ? 19.993 9.996 3.396 1.00 35.81 90 VAL A N 1
ATOM 736 C CA . VAL A 1 90 ? 19.918 10.630 2.070 1.00 35.81 90 VAL A CA 1
ATOM 737 C C . VAL A 1 90 ? 19.665 12.124 2.296 1.00 35.81 90 VAL A C 1
ATOM 739 O O . VAL A 1 90 ? 18.720 12.519 2.983 1.00 35.81 90 VAL A O 1
ATOM 742 N N . GLU A 1 91 ? 20.579 12.956 1.806 1.00 45.91 91 GLU A N 1
ATOM 743 C CA . GLU A 1 91 ? 20.502 14.418 1.848 1.00 45.91 91 GLU A CA 1
ATOM 744 C C . GLU A 1 91 ? 19.540 14.949 0.772 1.00 45.91 91 GLU A C 1
ATOM 746 O O . GLU A 1 91 ? 19.598 14.473 -0.360 1.00 45.91 91 GLU A O 1
ATOM 751 N N . PRO A 1 92 ? 18.702 15.966 1.052 1.00 42.91 92 PRO A N 1
ATOM 752 C CA . PRO A 1 92 ? 18.037 16.707 -0.010 1.00 42.91 92 PRO A CA 1
ATOM 753 C C . PRO A 1 92 ? 18.967 17.790 -0.577 1.00 42.91 92 PRO A C 1
ATOM 755 O O . PRO A 1 92 ? 19.474 18.658 0.142 1.00 42.91 92 PRO A O 1
ATOM 758 N N . VAL A 1 93 ? 19.166 17.701 -1.891 1.00 34.53 93 VAL A N 1
ATOM 759 C CA . VAL A 1 93 ? 19.807 18.687 -2.763 1.00 34.53 93 VAL A CA 1
ATOM 760 C C . VAL A 1 93 ? 19.000 19.988 -2.747 1.00 34.53 93 VAL A C 1
ATOM 762 O O . VAL A 1 93 ? 17.775 19.983 -2.765 1.00 34.53 93 VAL A O 1
ATOM 765 N N . LYS A 1 94 ? 19.724 21.106 -2.682 1.00 42.50 94 LYS A N 1
ATOM 766 C CA . LYS A 1 94 ? 19.211 22.477 -2.644 1.00 42.50 94 LYS A CA 1
ATOM 767 C C . LYS A 1 94 ? 18.519 22.830 -3.966 1.00 42.50 94 LYS A C 1
ATOM 769 O O . LYS A 1 94 ? 19.172 22.798 -5.006 1.00 42.50 94 LYS A O 1
ATOM 774 N N . GLU A 1 95 ? 17.255 23.235 -3.912 1.00 37.94 95 GLU A N 1
ATOM 775 C CA . GLU A 1 95 ? 16.606 23.960 -5.007 1.00 37.94 95 GLU A CA 1
ATOM 776 C C . GLU A 1 95 ? 17.012 25.435 -4.941 1.00 37.94 95 GLU A C 1
ATOM 778 O O . GLU A 1 95 ? 16.773 26.138 -3.958 1.00 37.94 95 GLU A O 1
ATOM 783 N N . SER A 1 96 ? 17.710 25.877 -5.983 1.00 38.69 96 SER A N 1
ATOM 784 C CA . SER A 1 96 ? 18.016 27.273 -6.255 1.00 38.69 96 SER A CA 1
ATOM 785 C C . SER A 1 96 ? 16.813 27.937 -6.914 1.00 38.69 96 SER A C 1
ATOM 787 O O . SER A 1 96 ? 16.346 27.501 -7.963 1.00 38.69 96 SER A O 1
ATOM 789 N N . THR A 1 97 ? 16.363 29.024 -6.304 1.00 40.03 97 THR A N 1
ATOM 790 C CA . THR A 1 97 ? 15.444 30.018 -6.851 1.00 40.03 97 THR A CA 1
ATOM 791 C C . THR A 1 97 ? 16.004 30.629 -8.140 1.00 40.03 97 THR A C 1
ATOM 793 O O . THR A 1 97 ? 16.953 31.412 -8.079 1.00 40.03 97 THR A O 1
ATOM 796 N N . GLU A 1 98 ? 15.406 30.318 -9.290 1.00 38.56 98 GLU A N 1
ATOM 797 C CA . GLU A 1 98 ? 15.553 31.104 -10.519 1.00 38.56 98 GLU A CA 1
ATOM 798 C C . GLU A 1 98 ? 14.181 31.616 -10.973 1.00 38.56 98 GLU A C 1
ATOM 800 O O . GLU A 1 98 ? 13.182 30.902 -11.013 1.00 38.56 98 GLU A O 1
ATOM 805 N N . SER A 1 99 ? 14.166 32.917 -11.234 1.00 43.53 99 SER A N 1
ATOM 806 C CA . SER A 1 99 ? 13.042 33.790 -11.546 1.00 43.53 99 SER A CA 1
ATOM 807 C C . SER A 1 99 ? 12.256 33.390 -12.799 1.00 43.53 99 SER A C 1
ATOM 809 O O . SER A 1 99 ? 12.836 33.161 -13.860 1.00 43.53 99 SER A O 1
ATOM 811 N N . LEU A 1 100 ? 10.926 33.423 -12.678 1.00 39.81 100 LEU A N 1
ATOM 812 C CA . LEU A 1 100 ? 9.950 33.344 -13.770 1.00 39.81 100 LEU A CA 1
ATOM 813 C C . LEU A 1 100 ? 10.111 34.508 -14.771 1.00 39.81 100 LEU A C 1
ATOM 815 O O . LEU A 1 100 ? 10.191 35.659 -14.338 1.00 39.81 100 LEU A O 1
ATOM 819 N N . PRO A 1 101 ? 10.085 34.258 -16.095 1.00 43.00 101 PRO A N 1
ATOM 820 C CA . PRO A 1 101 ? 9.872 35.303 -17.087 1.00 43.00 101 PRO A CA 1
ATOM 821 C C . PRO A 1 101 ? 8.373 35.576 -17.303 1.00 43.00 101 PRO A C 1
ATOM 823 O O . PRO A 1 101 ? 7.562 34.663 -17.451 1.00 43.00 101 PRO A O 1
ATOM 826 N N . GLU A 1 102 ? 8.028 36.862 -17.352 1.00 39.34 102 GLU A N 1
ATOM 827 C CA . GLU A 1 102 ? 6.698 37.399 -17.652 1.00 39.34 102 GLU A CA 1
ATOM 828 C C . GLU A 1 102 ? 6.181 36.911 -19.019 1.00 39.34 102 GLU A C 1
ATOM 830 O O . GLU A 1 102 ? 6.724 37.258 -20.073 1.00 39.34 102 GLU A O 1
ATOM 835 N N . PHE A 1 103 ? 5.093 36.135 -19.019 1.00 32.53 103 PHE A N 1
ATOM 836 C CA . PHE A 1 103 ? 4.376 35.780 -20.243 1.00 32.53 103 PHE A CA 1
ATOM 837 C C . PHE A 1 103 ? 3.386 36.884 -20.627 1.00 32.53 103 PHE A C 1
ATOM 839 O O . PHE A 1 103 ? 2.419 37.172 -19.924 1.00 32.53 103 PHE A O 1
ATOM 846 N N . LYS A 1 104 ? 3.630 37.495 -21.790 1.00 36.72 104 LYS A N 1
ATOM 847 C CA . LYS A 1 104 ? 2.713 38.431 -22.443 1.00 36.72 104 LYS A CA 1
ATOM 848 C C . LYS A 1 104 ? 1.465 37.697 -22.932 1.00 36.72 104 LYS A C 1
ATOM 850 O O . LYS A 1 104 ? 1.548 36.777 -23.741 1.00 36.72 104 LYS A O 1
ATOM 855 N N . VAL A 1 105 ? 0.316 38.183 -22.475 1.00 42.75 105 VAL A N 1
ATOM 856 C CA . VAL A 1 105 ? -1.033 37.806 -22.908 1.00 42.75 105 VAL A CA 1
ATOM 857 C C . VAL A 1 105 ? -1.203 38.075 -24.407 1.00 42.75 105 VAL A C 1
ATOM 859 O O . VAL A 1 105 ? -1.085 39.217 -24.856 1.00 42.75 105 VAL A O 1
ATOM 862 N N . ALA A 1 106 ? -1.528 37.037 -25.179 1.00 37.59 106 ALA A N 1
ATOM 863 C CA . ALA A 1 106 ? -1.948 37.163 -26.569 1.00 37.59 106 ALA A CA 1
ATOM 864 C C . ALA A 1 106 ? -3.196 36.309 -26.853 1.00 37.59 106 ALA A C 1
ATOM 866 O O . ALA A 1 106 ? -3.144 35.089 -26.836 1.00 37.59 106 ALA A O 1
ATOM 867 N N . LYS A 1 107 ? -4.276 37.037 -27.165 1.00 38.56 107 LYS A N 1
ATOM 868 C CA . LYS A 1 107 ? -5.395 36.738 -28.078 1.00 38.56 107 LYS A CA 1
ATOM 869 C C . LYS A 1 107 ? -6.234 35.468 -27.849 1.00 38.56 107 LYS A C 1
ATOM 871 O O . LYS A 1 107 ? -5.860 34.363 -28.206 1.00 38.56 107 LYS A O 1
ATOM 876 N N . LYS A 1 108 ? -7.460 35.746 -27.388 1.00 42.19 108 LYS A N 1
ATOM 877 C CA . LYS A 1 108 ? -8.679 34.933 -27.467 1.00 42.19 108 LYS A CA 1
ATOM 878 C C . LYS A 1 108 ? -8.861 34.323 -28.867 1.00 42.19 108 LYS A C 1
ATOM 880 O O . LYS A 1 108 ? -8.978 35.076 -29.835 1.00 42.19 108 LYS A O 1
ATOM 885 N N . SER A 1 109 ? -8.943 33.000 -28.948 1.00 42.41 109 SER A N 1
ATOM 886 C CA . SER A 1 109 ? -9.601 32.287 -30.044 1.00 42.41 109 SER A CA 1
ATOM 887 C C . SER A 1 109 ? -11.007 31.895 -29.600 1.00 42.41 109 SER A C 1
ATOM 889 O O . SER A 1 109 ? -11.221 31.502 -28.455 1.00 42.41 109 SER A O 1
ATOM 891 N N . GLN A 1 110 ? -11.948 32.095 -30.514 1.00 47.38 110 GLN A N 1
ATOM 892 C CA . GLN A 1 110 ? -13.359 31.755 -30.409 1.00 47.38 110 GLN A CA 1
ATOM 893 C C . GLN A 1 110 ? -13.513 30.251 -30.158 1.00 47.38 110 GLN A C 1
ATOM 895 O O . GLN A 1 110 ? -12.861 29.454 -30.826 1.00 47.38 110 GLN A O 1
ATOM 900 N N . ILE A 1 111 ? -14.341 29.898 -29.178 1.00 41.25 111 ILE A N 1
ATOM 901 C CA . ILE A 1 111 ? -14.885 28.550 -29.025 1.00 41.25 111 ILE A CA 1
ATOM 902 C C . ILE A 1 111 ? -16.219 28.594 -29.763 1.00 41.25 111 ILE A C 1
ATOM 904 O O . ILE A 1 111 ? -17.033 29.477 -29.491 1.00 41.25 111 ILE A O 1
ATOM 908 N N . GLU A 1 112 ? -16.350 27.733 -30.765 1.00 43.09 112 GLU A N 1
ATOM 909 C CA . GLU A 1 112 ? -17.571 27.528 -31.535 1.00 43.09 112 GLU A CA 1
ATOM 910 C C . GLU A 1 112 ? -18.589 26.763 -30.681 1.00 43.09 112 GLU A C 1
ATOM 912 O O . GLU A 1 112 ? -18.227 25.928 -29.852 1.00 43.09 112 GLU A O 1
ATOM 917 N N . ASP A 1 113 ? -19.850 27.144 -30.855 1.00 48.91 113 ASP A N 1
ATOM 918 C CA . ASP A 1 113 ? -21.019 26.655 -30.140 1.00 48.91 113 ASP A CA 1
ATOM 919 C C . ASP A 1 113 ? -21.292 25.177 -30.470 1.00 48.91 113 ASP A C 1
ATOM 921 O O . ASP A 1 113 ? -21.581 24.854 -31.622 1.00 48.91 113 ASP A O 1
ATOM 925 N N . GLU A 1 114 ? -21.276 24.296 -29.466 1.00 45.62 114 GLU A N 1
ATOM 926 C CA . GLU A 1 114 ? -21.789 22.926 -29.589 1.00 45.62 114 GLU A CA 1
ATOM 927 C C . GLU A 1 114 ? -22.781 22.609 -28.450 1.00 45.62 114 GLU A C 1
ATOM 929 O O . GLU A 1 114 ? -22.444 22.590 -27.267 1.00 45.62 114 GLU A O 1
ATOM 934 N N . ASP A 1 115 ? -24.028 22.403 -28.885 1.00 48.00 115 ASP A N 1
ATOM 935 C CA . ASP A 1 115 ? -25.105 21.567 -28.344 1.00 48.00 115 ASP A CA 1
ATOM 936 C C . ASP A 1 115 ? -25.676 21.840 -26.941 1.00 48.00 115 ASP A C 1
ATOM 938 O O . ASP A 1 115 ? -25.492 21.104 -25.971 1.00 48.00 115 ASP A O 1
ATOM 942 N N . ILE A 1 116 ? -26.543 22.857 -26.895 1.00 43.81 116 ILE A N 1
ATOM 943 C CA . ILE A 1 116 ? -27.564 23.040 -25.857 1.00 43.81 116 ILE A CA 1
ATOM 944 C C . ILE A 1 116 ? -28.796 22.198 -26.234 1.00 43.81 116 ILE A C 1
ATOM 946 O O . ILE A 1 116 ? -29.480 22.493 -27.213 1.00 43.81 116 ILE A O 1
ATOM 950 N N . PHE A 1 117 ? -29.111 21.169 -25.445 1.00 44.16 117 PHE A N 1
ATOM 951 C CA . PHE A 1 117 ? -30.345 20.390 -25.591 1.00 44.16 117 PHE A CA 1
ATOM 952 C C . PHE A 1 117 ? -31.518 21.084 -24.879 1.00 44.16 117 PHE A C 1
ATOM 954 O O . PHE A 1 117 ? -31.495 21.284 -23.664 1.00 44.16 117 PHE A O 1
ATOM 961 N N . GLU A 1 118 ? -32.572 21.424 -25.627 1.00 43.72 118 GLU A N 1
ATOM 962 C CA . GLU A 1 118 ? -33.855 21.871 -25.071 1.00 43.72 118 GLU A CA 1
ATOM 963 C C . GLU A 1 118 ? -34.585 20.695 -24.403 1.00 43.72 118 GLU A C 1
ATOM 965 O O . GLU A 1 118 ? -35.113 19.800 -25.064 1.00 43.72 118 GLU A O 1
ATOM 970 N N . VAL A 1 119 ? -34.652 20.709 -23.070 1.00 48.16 119 VAL A N 1
ATOM 971 C CA . VAL A 1 119 ? -35.480 19.773 -22.301 1.00 48.16 119 VAL A CA 1
ATOM 972 C C . VAL A 1 119 ? -36.929 20.266 -22.309 1.00 48.16 119 VAL A C 1
ATOM 974 O O . VAL A 1 119 ? -37.285 21.249 -21.656 1.00 48.16 119 VAL A O 1
ATOM 977 N N . GLN A 1 120 ? -37.784 19.571 -23.060 1.00 48.62 120 GLN A N 1
ATOM 978 C CA . GLN A 1 120 ? -39.219 19.832 -23.122 1.00 48.62 120 GLN A CA 1
ATOM 979 C C . GLN A 1 120 ? -39.891 19.336 -21.829 1.00 48.62 120 GLN A C 1
ATOM 981 O O . GLN A 1 120 ? -39.978 18.134 -21.582 1.00 48.62 120 GLN A O 1
ATOM 986 N N . LYS A 1 121 ? -40.362 20.262 -20.983 1.00 54.19 121 LYS A N 1
ATOM 987 C CA . LYS A 1 121 ? -41.129 19.931 -19.772 1.00 54.19 121 LYS A CA 1
ATOM 988 C C . LYS A 1 121 ? -42.452 19.272 -20.168 1.00 54.19 121 LYS A C 1
ATOM 990 O O . LYS A 1 121 ? -43.285 19.895 -20.823 1.00 54.19 121 LYS A O 1
ATOM 995 N N . VAL A 1 122 ? -42.630 18.013 -19.779 1.00 52.47 122 VAL A N 1
ATOM 996 C CA . VAL A 1 122 ? -43.889 17.278 -19.929 1.00 52.47 122 VAL A CA 1
ATOM 997 C C . VAL A 1 122 ? -44.665 17.409 -18.622 1.00 52.47 122 VAL A C 1
ATOM 999 O O . VAL A 1 122 ? -44.189 16.976 -17.575 1.00 52.47 122 VAL A O 1
ATOM 1002 N N . ASP A 1 123 ? -45.855 18.006 -18.681 1.00 47.34 123 ASP A N 1
ATOM 1003 C CA . ASP A 1 123 ? -46.751 18.131 -17.531 1.00 47.34 123 ASP A CA 1
ATOM 1004 C C . ASP A 1 123 ? -47.255 16.744 -17.101 1.00 47.34 123 ASP A C 1
ATOM 1006 O O . ASP A 1 123 ? -48.121 16.136 -17.740 1.00 47.34 123 ASP A O 1
ATOM 1010 N N . VAL A 1 124 ? -46.706 16.227 -16.003 1.00 53.28 124 VAL A N 1
ATOM 1011 C CA . VAL A 1 124 ? -47.167 14.979 -15.390 1.00 53.28 124 VAL A CA 1
ATOM 1012 C C . VAL A 1 124 ? -48.460 15.268 -14.626 1.00 53.28 124 VAL A C 1
ATOM 1014 O O . VAL A 1 124 ? -48.474 16.003 -13.640 1.00 53.28 124 VAL A O 1
ATOM 1017 N N . LYS A 1 125 ? -49.574 14.688 -15.091 1.00 51.34 125 LYS A N 1
ATOM 1018 C CA . LYS A 1 125 ? -50.861 14.731 -14.386 1.00 51.34 125 LYS A CA 1
ATOM 1019 C C . LYS A 1 125 ? -50.731 14.021 -13.042 1.00 51.34 125 LYS A C 1
ATOM 1021 O O . LYS A 1 125 ? -50.598 12.801 -12.993 1.00 51.34 125 LYS A O 1
ATOM 1026 N N . VAL A 1 126 ? -50.807 14.808 -11.974 1.00 44.00 126 VAL A N 1
ATOM 1027 C CA . VAL A 1 126 ? -50.889 14.348 -10.588 1.00 44.00 126 VAL A CA 1
ATOM 1028 C C . VAL A 1 126 ? -52.074 13.388 -10.457 1.00 44.00 126 VAL A C 1
ATOM 1030 O O . VAL A 1 126 ? -53.217 13.756 -10.727 1.00 44.00 126 VAL A O 1
ATOM 1033 N N . LEU A 1 127 ? -51.788 12.141 -10.083 1.00 49.97 127 LEU A N 1
ATOM 1034 C CA . LEU A 1 127 ? -52.800 11.171 -9.681 1.00 49.97 127 LEU A CA 1
ATOM 1035 C C . LEU A 1 127 ? -53.427 11.663 -8.372 1.00 49.97 127 LEU A C 1
ATOM 1037 O O . LEU A 1 127 ? -52.740 11.811 -7.365 1.00 49.97 127 LEU A O 1
ATOM 1041 N N . GLU A 1 128 ? -54.726 11.954 -8.409 1.00 44.84 128 GLU A N 1
ATOM 1042 C CA . GLU A 1 128 ? -55.515 12.327 -7.236 1.00 44.84 128 GLU A CA 1
ATOM 1043 C C . GLU A 1 128 ? -55.449 11.198 -6.196 1.00 44.84 128 GLU A C 1
ATOM 1045 O O . GLU A 1 128 ? -55.967 10.098 -6.403 1.00 44.84 128 GLU A O 1
ATOM 1050 N N . PHE A 1 129 ? -54.784 11.463 -5.071 1.00 47.16 129 PHE A N 1
ATOM 1051 C CA . PHE A 1 129 ? -54.743 10.550 -3.938 1.00 47.16 129 PHE A CA 1
ATOM 1052 C C . PHE A 1 129 ? -56.136 10.467 -3.304 1.00 47.16 129 PHE A C 1
ATOM 1054 O O . PHE A 1 129 ? -56.681 11.451 -2.806 1.00 47.16 129 PHE A O 1
ATOM 1061 N N . ILE A 1 130 ? -56.719 9.269 -3.323 1.00 48.66 130 ILE A N 1
ATOM 1062 C CA . ILE A 1 130 ? -57.965 8.954 -2.625 1.00 48.66 130 ILE A CA 1
ATOM 1063 C C . ILE A 1 130 ? -57.657 8.913 -1.123 1.00 48.66 130 ILE A C 1
ATOM 1065 O O . ILE A 1 130 ? -57.011 7.982 -0.644 1.00 48.66 130 ILE A O 1
ATOM 1069 N N . GLU A 1 131 ? -58.125 9.912 -0.371 1.00 47.12 131 GLU A N 1
ATOM 1070 C CA . GLU A 1 131 ? -58.082 9.915 1.095 1.00 47.12 131 GLU A CA 1
ATOM 1071 C C . GLU A 1 131 ? -58.896 8.740 1.660 1.00 47.12 131 GLU A C 1
ATOM 1073 O O . GLU A 1 131 ? -60.130 8.763 1.734 1.00 47.12 131 GLU A O 1
ATOM 1078 N N . VAL A 1 132 ? -58.197 7.694 2.098 1.00 51.91 132 VAL A N 1
ATOM 1079 C CA . VAL A 1 132 ? -58.796 6.584 2.839 1.00 51.91 132 VAL A CA 1
ATOM 1080 C C . VAL A 1 132 ? -58.886 6.983 4.310 1.00 51.91 132 VAL A C 1
ATOM 1082 O O . VAL A 1 132 ? -57.889 7.008 5.028 1.00 51.91 132 VAL A O 1
ATOM 1085 N N . LYS A 1 133 ? -60.100 7.290 4.781 1.00 60.28 133 LYS A N 1
ATOM 1086 C CA . LYS A 1 133 ? -60.360 7.545 6.206 1.00 60.28 133 LYS A CA 1
ATOM 1087 C C . LYS A 1 133 ? -60.068 6.281 7.032 1.00 60.28 133 LYS A C 1
ATOM 1089 O O . LYS A 1 133 ? -60.655 5.235 6.738 1.00 60.28 133 LYS A O 1
ATOM 1094 N N . PRO A 1 134 ? -59.220 6.349 8.076 1.00 57.69 134 PRO A N 1
ATOM 1095 C CA . PRO A 1 134 ? -58.934 5.194 8.913 1.00 57.69 134 PRO A CA 1
ATOM 1096 C C . PRO A 1 134 ? -60.177 4.767 9.702 1.00 57.69 134 PRO A C 1
ATOM 1098 O O . PRO A 1 134 ? -60.924 5.578 10.252 1.00 57.69 134 PRO A O 1
ATOM 1101 N N . LYS A 1 135 ? -60.398 3.452 9.726 1.00 49.69 135 LYS A N 1
ATOM 1102 C CA . LYS A 1 135 ? -61.506 2.778 10.405 1.00 49.69 135 LYS A CA 1
ATOM 1103 C C . LYS A 1 135 ? -61.240 2.810 11.913 1.00 49.69 135 LYS A C 1
ATOM 1105 O O . LYS A 1 135 ? -60.247 2.258 12.375 1.00 49.69 135 LYS A O 1
ATOM 1110 N N . THR A 1 136 ? -62.118 3.469 12.660 1.00 42.50 136 THR A N 1
ATOM 1111 C CA . THR A 1 136 ? -62.088 3.554 14.126 1.00 42.50 136 THR A CA 1
ATOM 1112 C C . THR A 1 136 ? -62.073 2.158 14.747 1.00 42.50 136 THR A C 1
ATOM 1114 O O . THR A 1 136 ? -63.006 1.377 14.542 1.00 42.50 136 THR A O 1
ATOM 1117 N N . VAL A 1 137 ? -61.006 1.852 15.483 1.00 44.84 137 VAL A N 1
ATOM 1118 C CA . VAL A 1 137 ? -60.873 0.642 16.296 1.00 44.84 137 VAL A CA 1
ATOM 1119 C C . VAL A 1 137 ? -61.678 0.840 17.579 1.00 44.84 137 VAL A C 1
ATOM 1121 O O . VAL A 1 137 ? -61.608 1.889 18.210 1.00 44.84 137 VAL A O 1
ATOM 1124 N N . ILE A 1 138 ? -62.485 -0.166 17.903 1.00 42.94 138 ILE A N 1
ATOM 1125 C CA . ILE A 1 138 ? -63.319 -0.250 19.100 1.00 42.94 138 ILE A CA 1
ATOM 1126 C C . ILE A 1 138 ? -62.392 -0.523 20.290 1.00 42.94 138 ILE A C 1
ATOM 1128 O O . ILE A 1 138 ? -61.676 -1.522 20.289 1.00 42.94 138 ILE A O 1
ATOM 1132 N N . GLU A 1 139 ? -62.385 0.380 21.269 1.00 49.03 139 GLU A N 1
ATOM 1133 C CA . GLU A 1 139 ? -61.759 0.171 22.575 1.00 49.03 139 GLU A CA 1
ATOM 1134 C C . GLU A 1 139 ? -62.608 -0.834 23.367 1.00 49.03 139 GLU A C 1
ATOM 1136 O O . GLU A 1 139 ? -63.790 -0.597 23.613 1.00 49.03 139 GLU A O 1
ATOM 1141 N N . GLU A 1 140 ? -62.018 -1.974 23.733 1.00 43.09 140 GLU A N 1
ATOM 1142 C CA . GLU A 1 140 ? -62.573 -2.864 24.751 1.00 43.09 140 GLU A CA 1
ATOM 1143 C C . GLU A 1 140 ? -61.920 -2.546 26.099 1.00 43.09 140 GLU A C 1
ATOM 1145 O O . GLU A 1 140 ? -60.700 -2.626 26.268 1.00 43.09 140 GLU A O 1
ATOM 1150 N N . ASP A 1 141 ? -62.775 -2.167 27.045 1.00 45.38 141 ASP A N 1
ATOM 1151 C CA . ASP A 1 141 ? -62.474 -1.933 28.448 1.00 45.38 141 ASP A CA 1
ATOM 1152 C C . ASP A 1 141 ? -61.901 -3.189 29.122 1.00 45.38 141 ASP A C 1
ATOM 1154 O O . ASP A 1 141 ? -62.558 -4.227 29.210 1.00 45.38 141 ASP A O 1
ATOM 1158 N N . THR A 1 142 ? -60.714 -3.067 29.718 1.00 41.31 142 THR A N 1
ATOM 1159 C CA . THR A 1 142 ? -60.278 -3.961 30.801 1.00 41.31 142 THR A CA 1
ATOM 1160 C C . THR A 1 142 ? -59.900 -3.133 32.021 1.00 41.31 142 THR A C 1
ATOM 1162 O O . THR A 1 142 ? -58.724 -2.882 32.299 1.00 41.31 142 THR A O 1
ATOM 1165 N N . SER A 1 143 ? -60.921 -2.687 32.749 1.00 46.19 143 SER A N 1
ATOM 1166 C CA . SER A 1 143 ? -60.818 -2.401 34.176 1.00 46.19 143 SER A CA 1
ATOM 1167 C C . SER A 1 143 ? -60.893 -3.708 34.976 1.00 46.19 143 SER A C 1
ATOM 1169 O O . SER A 1 143 ? -61.517 -4.669 34.542 1.00 46.19 143 SER A O 1
ATOM 1171 N N . ASP A 1 144 ? -60.301 -3.683 36.170 1.00 43.84 144 ASP A N 1
ATOM 1172 C CA . ASP A 1 144 ? -60.372 -4.685 37.245 1.00 43.84 144 ASP A CA 1
ATOM 1173 C C . ASP A 1 144 ? -59.277 -5.766 37.250 1.00 43.84 144 ASP A C 1
ATOM 1175 O O . ASP A 1 144 ? -59.413 -6.852 36.697 1.00 43.84 144 ASP A O 1
ATOM 1179 N N . LEU A 1 145 ? -58.211 -5.521 38.023 1.00 40.03 145 LEU A N 1
ATOM 1180 C CA . LEU A 1 145 ? -58.090 -6.151 39.345 1.00 40.03 145 LEU A CA 1
ATOM 1181 C C . LEU A 1 145 ? -56.898 -5.597 40.138 1.00 40.03 145 LEU A C 1
ATOM 1183 O O . LEU A 1 145 ? -55.738 -5.617 39.734 1.00 40.03 145 LEU A O 1
ATOM 1187 N N . ASP A 1 146 ? -57.257 -5.114 41.316 1.00 43.19 146 ASP A N 1
ATOM 1188 C CA . ASP A 1 146 ? -56.452 -4.455 42.328 1.00 43.19 146 ASP A CA 1
ATOM 1189 C C . ASP A 1 146 ? -56.017 -5.487 43.401 1.00 43.19 146 ASP A C 1
ATOM 1191 O O . ASP A 1 146 ? -56.836 -6.279 43.867 1.00 43.19 146 ASP A O 1
ATOM 1195 N N . LYS A 1 147 ? -54.774 -5.358 43.891 1.00 45.75 147 LYS A N 1
ATOM 1196 C CA . LYS A 1 147 ? -54.304 -5.623 45.279 1.00 45.75 147 LYS A CA 1
ATOM 1197 C C . LYS A 1 147 ? -54.122 -7.053 45.845 1.00 45.75 147 LYS A C 1
ATOM 1199 O O . LYS A 1 147 ? -54.963 -7.935 45.730 1.00 45.75 147 LYS A O 1
ATOM 1204 N N . LYS A 1 148 ? -53.101 -7.091 46.733 1.00 42.84 148 LYS A N 1
ATOM 1205 C CA . LYS A 1 148 ? -52.693 -8.071 47.782 1.00 42.84 148 LYS A CA 1
ATOM 1206 C C . LYS A 1 148 ? -51.673 -9.122 47.314 1.00 42.84 148 LYS A C 1
ATOM 1208 O O . LYS A 1 148 ? -51.802 -9.655 46.231 1.00 42.84 148 LYS A O 1
ATOM 1213 N N . SER A 1 149 ? -50.641 -9.509 48.064 1.00 45.81 149 SER A N 1
ATOM 1214 C CA . SER A 1 149 ? -50.096 -9.124 49.376 1.00 45.81 149 SER A CA 1
ATOM 1215 C C . SER A 1 149 ? -48.754 -9.853 49.554 1.00 45.81 149 SER A C 1
ATOM 1217 O O . SER A 1 149 ? -48.576 -10.947 49.028 1.00 45.81 149 SER A O 1
ATOM 1219 N N . ALA A 1 150 ? -47.837 -9.273 50.328 1.00 46.62 150 ALA A N 1
ATOM 1220 C CA . ALA A 1 150 ? -46.622 -9.925 50.815 1.00 46.62 150 ALA A CA 1
ATOM 1221 C C . ALA A 1 150 ? -46.913 -11.126 51.742 1.00 46.62 150 ALA A C 1
ATOM 1223 O O . ALA A 1 150 ? -47.844 -11.030 52.534 1.00 46.62 150 ALA A O 1
ATOM 1224 N N . ILE A 1 151 ? -46.073 -12.172 51.673 1.00 39.84 151 ILE A N 1
ATOM 1225 C CA . ILE A 1 151 ? -45.713 -13.214 52.675 1.00 39.84 151 ILE A CA 1
ATOM 1226 C C . ILE A 1 151 ? -44.438 -13.868 52.086 1.00 39.84 151 ILE A C 1
ATOM 1228 O O . ILE A 1 151 ? -44.460 -14.319 50.947 1.00 39.84 151 ILE A O 1
ATOM 1232 N N . ALA A 1 152 ? -43.234 -13.616 52.612 1.00 40.44 152 ALA A N 1
ATOM 1233 C CA . ALA A 1 152 ? -42.566 -14.312 53.724 1.00 40.44 152 ALA A CA 1
ATOM 1234 C C . ALA A 1 152 ? -42.407 -15.829 53.490 1.00 40.44 152 ALA A C 1
ATOM 1236 O O . ALA A 1 152 ? -43.344 -16.515 53.114 1.00 40.44 152 ALA A O 1
ATOM 1237 N N . GLY A 1 153 ? -41.171 -16.308 53.643 1.00 39.53 153 GLY A N 1
ATOM 1238 C CA . GLY A 1 153 ? -40.672 -17.504 52.970 1.00 39.53 153 GLY A CA 1
ATOM 1239 C C . GLY A 1 153 ? -41.124 -18.848 53.523 1.00 39.53 153 GLY A C 1
ATOM 1240 O O . GLY A 1 153 ? -41.574 -18.956 54.656 1.00 39.53 153 GLY A O 1
ATOM 1241 N N . GLU A 1 154 ? -40.870 -19.890 52.734 1.00 40.84 154 GLU A N 1
ATOM 1242 C CA . GLU A 1 154 ? -40.828 -21.260 53.221 1.00 40.84 154 GLU A CA 1
ATOM 1243 C C . GLU A 1 154 ? -39.901 -22.125 52.357 1.00 40.84 154 GLU A C 1
ATOM 1245 O O . GLU A 1 154 ? -39.658 -21.869 51.179 1.00 40.84 154 GLU A O 1
ATOM 1250 N N . LYS A 1 155 ? -39.301 -23.090 53.042 1.00 43.22 155 LYS A N 1
ATOM 1251 C CA . LYS A 1 155 ? -38.230 -23.998 52.650 1.00 43.22 155 LYS A CA 1
ATOM 1252 C C . LYS A 1 155 ? -38.750 -25.169 51.802 1.00 43.22 155 LYS A C 1
ATOM 1254 O O . LYS A 1 155 ? -39.817 -25.681 52.084 1.00 43.22 155 LYS A O 1
ATOM 1259 N N . VAL A 1 156 ? -37.866 -25.657 50.923 1.00 40.69 156 VAL A N 1
ATOM 1260 C CA . VAL A 1 156 ? -37.581 -27.083 50.627 1.00 40.69 156 VAL A CA 1
ATOM 1261 C C . VAL A 1 156 ? -38.730 -27.970 50.108 1.00 40.69 156 VAL A C 1
ATOM 1263 O O . VAL A 1 156 ? -39.609 -28.359 50.861 1.00 40.69 156 VAL A O 1
ATOM 1266 N N . ALA A 1 157 ? -38.583 -28.427 48.859 1.00 43.59 157 ALA A N 1
ATOM 1267 C CA . ALA A 1 157 ? -38.879 -29.792 48.387 1.00 43.59 157 ALA A CA 1
ATOM 1268 C C . ALA A 1 157 ? -38.143 -29.968 47.038 1.00 43.59 157 ALA A C 1
ATOM 1270 O O . ALA A 1 157 ? -38.296 -29.146 46.139 1.00 43.59 157 ALA A O 1
ATOM 1271 N N . GLU A 1 158 ? -37.070 -30.759 46.979 1.00 37.03 158 GLU A N 1
ATOM 1272 C CA . GLU A 1 158 ? -37.079 -32.145 46.474 1.00 37.03 158 GLU A CA 1
ATOM 1273 C C . GLU A 1 158 ? -37.745 -32.276 45.094 1.00 37.03 158 GLU A C 1
ATOM 1275 O O . GLU A 1 158 ? -38.954 -32.427 44.965 1.00 37.03 158 GLU A O 1
ATOM 1280 N N . TRP A 1 159 ? -36.914 -32.209 44.048 1.00 57.09 159 TRP A N 1
ATOM 1281 C CA . TRP A 1 159 ? -37.289 -32.621 42.699 1.00 57.09 159 TRP A CA 1
ATOM 1282 C C . TRP A 1 159 ? -37.210 -34.147 42.623 1.00 57.09 159 TRP A C 1
ATOM 1284 O O . TRP A 1 159 ? -36.119 -34.713 42.538 1.00 57.09 159 TRP A O 1
ATOM 1294 N N . GLU A 1 160 ? -38.366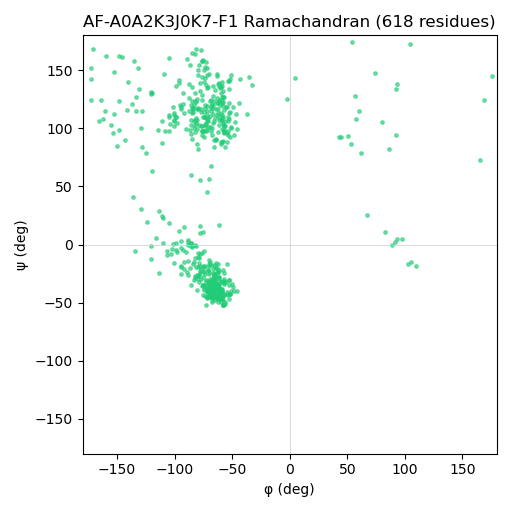 -34.803 42.668 1.00 43.16 160 GLU A N 1
ATOM 1295 C CA . GLU A 1 160 ? -38.506 -36.201 42.268 1.00 43.16 160 GLU A CA 1
ATOM 1296 C C . GLU A 1 160 ? -38.497 -36.335 40.736 1.00 43.16 160 GLU A C 1
ATOM 1298 O O . GLU A 1 160 ? -38.993 -35.490 39.990 1.00 43.16 160 GLU A O 1
ATOM 1303 N N . GLN A 1 161 ? -37.889 -37.431 40.286 1.00 50.78 161 GLN A N 1
ATOM 1304 C CA . GLN A 1 161 ? -37.738 -37.851 38.897 1.00 50.78 161 GLN A CA 1
ATOM 1305 C C . GLN A 1 161 ? -39.099 -38.114 38.236 1.00 50.78 161 GLN A C 1
ATOM 1307 O O . GLN A 1 161 ? -39.829 -39.011 38.657 1.00 50.78 161 GLN A O 1
ATOM 1312 N N . ILE A 1 162 ? -39.398 -37.411 37.141 1.00 45.22 162 ILE A N 1
ATOM 1313 C CA . ILE A 1 162 ? -40.488 -37.786 36.234 1.00 45.22 162 ILE A CA 1
ATOM 1314 C C . ILE A 1 162 ? -39.921 -38.763 35.202 1.00 45.22 162 ILE A C 1
ATOM 1316 O O . ILE A 1 162 ? -39.041 -38.418 34.416 1.00 45.22 162 ILE A O 1
ATOM 1320 N N . LYS A 1 163 ? -40.422 -39.999 35.263 1.00 49.72 163 LYS A N 1
ATOM 1321 C CA . LYS A 1 163 ? -40.236 -41.040 34.253 1.00 49.72 163 LYS A CA 1
ATOM 1322 C C . LYS A 1 163 ? -41.044 -40.692 33.005 1.00 49.72 163 LYS A C 1
ATOM 1324 O O . LYS A 1 163 ? -42.211 -40.323 33.104 1.00 49.72 163 LYS A O 1
ATOM 1329 N N . GLU A 1 164 ? -40.390 -40.839 31.861 1.00 51.38 164 GLU A N 1
ATOM 1330 C CA . GLU A 1 164 ? -40.998 -40.947 30.540 1.00 51.38 164 GLU A CA 1
ATOM 1331 C C . GLU A 1 164 ? -41.940 -42.152 30.511 1.00 51.38 164 GLU A C 1
ATOM 1333 O O . GLU A 1 164 ? -41.507 -43.247 30.851 1.00 51.38 164 GLU A O 1
ATOM 1338 N N . GLU A 1 165 ? -43.196 -41.952 30.111 1.00 49.12 165 GLU A N 1
ATOM 1339 C CA . GLU A 1 165 ? -44.014 -42.929 29.383 1.00 49.12 165 GLU A CA 1
ATOM 1340 C C . GLU A 1 165 ? -45.333 -42.258 28.939 1.00 49.12 165 GLU A C 1
ATOM 1342 O O . GLU A 1 165 ? -45.903 -41.432 29.648 1.00 49.12 165 GLU A O 1
ATOM 1347 N N . ASP A 1 166 ? -45.771 -42.636 27.736 1.00 50.88 166 ASP A N 1
ATOM 1348 C CA . ASP A 1 166 ? -47.074 -42.396 27.095 1.00 50.88 166 ASP A CA 1
ATOM 1349 C C . ASP A 1 166 ? -47.309 -41.096 26.298 1.00 50.88 166 ASP A C 1
ATOM 1351 O O . ASP A 1 166 ? -47.995 -40.157 26.700 1.00 50.88 166 ASP A O 1
ATOM 1355 N N . ILE A 1 167 ? -46.839 -41.140 25.045 1.00 47.03 167 ILE A N 1
ATOM 1356 C CA . ILE A 1 167 ? -47.363 -40.372 23.905 1.00 47.03 167 ILE A CA 1
ATOM 1357 C C . ILE A 1 167 ? -48.565 -41.139 23.317 1.00 47.03 167 ILE A C 1
ATOM 1359 O O . ILE A 1 167 ? -48.365 -42.233 22.782 1.00 47.03 167 ILE A O 1
ATOM 1363 N N . PRO A 1 168 ? -49.800 -40.603 23.318 1.00 52.94 168 PRO A N 1
ATOM 1364 C CA . PRO A 1 168 ? -50.883 -41.174 22.529 1.00 52.94 168 PRO A CA 1
ATOM 1365 C C . PRO A 1 168 ? -50.856 -40.654 21.084 1.00 52.94 168 PRO A C 1
ATOM 1367 O O . PRO A 1 168 ? -50.929 -39.458 20.805 1.00 52.94 168 PRO A O 1
ATOM 1370 N N . SER A 1 169 ? -50.784 -41.609 20.159 1.00 42.62 169 SER A N 1
ATOM 1371 C CA . SER A 1 169 ? -50.900 -41.460 18.710 1.00 42.62 169 SER A CA 1
ATOM 1372 C C . SER A 1 169 ? -52.236 -40.834 18.289 1.00 42.62 169 SER A C 1
ATOM 1374 O O . SER A 1 169 ? -53.302 -41.401 18.548 1.00 42.62 169 SER A O 1
ATOM 1376 N N . PHE A 1 170 ? -52.185 -39.712 17.572 1.00 42.88 170 PHE A N 1
ATOM 1377 C CA . PHE A 1 170 ? -53.355 -39.110 16.937 1.00 42.88 170 PHE A CA 1
ATOM 1378 C C . PHE A 1 170 ? -53.715 -39.899 15.669 1.00 42.88 170 PHE A C 1
ATOM 1380 O O . PHE A 1 170 ? -52.928 -39.977 14.726 1.00 42.88 170 PHE A O 1
ATOM 1387 N N . THR A 1 171 ? -54.898 -40.513 15.660 1.00 39.47 171 THR A N 1
ATOM 1388 C CA . THR A 1 171 ? -55.474 -41.187 14.491 1.00 39.47 171 THR A CA 1
ATOM 1389 C C . THR A 1 171 ? -56.432 -40.249 13.765 1.00 39.47 171 THR A C 1
ATOM 1391 O O . THR A 1 171 ? -57.191 -39.496 14.373 1.00 39.47 171 THR A O 1
ATOM 1394 N N . ALA A 1 172 ? -56.342 -40.294 12.439 1.00 49.81 172 ALA A N 1
ATOM 1395 C CA . ALA A 1 172 ? -57.100 -39.500 11.491 1.00 49.81 172 ALA A CA 1
ATOM 1396 C C . ALA A 1 172 ? -58.613 -39.747 11.590 1.00 49.81 172 ALA A C 1
ATOM 1398 O O . ALA A 1 172 ? -59.068 -40.891 11.616 1.00 49.81 172 ALA A O 1
ATOM 1399 N N . VAL A 1 173 ? -59.389 -38.663 11.556 1.00 46.34 173 VAL A N 1
ATOM 1400 C CA . VAL A 1 173 ? -60.828 -38.703 11.288 1.00 46.34 173 VAL A CA 1
ATOM 1401 C C . VAL A 1 173 ? -61.077 -37.984 9.970 1.00 46.34 173 VAL A C 1
ATOM 1403 O O . VAL A 1 173 ? -61.149 -36.760 9.899 1.00 46.34 173 VAL A O 1
ATOM 1406 N N . GLU A 1 174 ? -61.207 -38.786 8.919 1.00 46.06 174 GLU A N 1
ATOM 1407 C CA . GLU A 1 174 ? -61.861 -38.412 7.674 1.00 46.06 174 GLU A CA 1
ATOM 1408 C C . GLU A 1 174 ? -63.359 -38.207 7.933 1.00 46.06 174 GLU A C 1
ATOM 1410 O O . GLU A 1 174 ? -64.047 -39.108 8.427 1.00 46.06 174 GLU A O 1
ATOM 1415 N N . LYS A 1 175 ? -63.910 -37.060 7.528 1.00 47.50 175 LYS A N 1
ATOM 1416 C CA . LYS A 1 175 ? -65.333 -36.989 7.191 1.00 47.50 175 LYS A CA 1
ATOM 1417 C C . LYS A 1 175 ? -65.616 -35.959 6.101 1.00 47.50 175 LYS A C 1
ATOM 1419 O O . LYS A 1 175 ? -65.716 -34.764 6.344 1.00 47.50 175 LYS A O 1
ATOM 1424 N N . LYS A 1 176 ? -65.732 -36.523 4.897 1.00 45.69 176 LYS A N 1
ATOM 1425 C CA . LYS A 1 176 ? -66.599 -36.175 3.764 1.00 45.69 176 LYS A CA 1
ATOM 1426 C C . LYS A 1 176 ? -67.567 -35.005 3.988 1.00 45.69 176 LYS A C 1
ATOM 1428 O O . LYS A 1 176 ? -68.464 -35.115 4.823 1.00 45.69 176 LYS A O 1
ATOM 1433 N N . VAL A 1 177 ? -67.491 -34.013 3.103 1.00 41.22 177 VAL A N 1
ATOM 1434 C CA . VAL A 1 177 ? -68.669 -33.318 2.568 1.00 41.22 177 VAL A CA 1
ATOM 1435 C C . VAL A 1 177 ? -68.532 -33.277 1.048 1.00 41.22 177 VAL A C 1
ATOM 1437 O O . VAL A 1 177 ? -67.444 -33.075 0.513 1.00 41.22 177 VAL A O 1
ATOM 1440 N N . GLU A 1 178 ? -69.646 -33.617 0.416 1.00 42.50 178 GLU A N 1
ATOM 1441 C CA . GLU A 1 178 ? -69.841 -33.982 -0.977 1.00 42.50 178 GLU A CA 1
ATOM 1442 C C . GLU A 1 178 ? -69.797 -32.800 -1.950 1.00 42.50 178 GLU A C 1
ATOM 1444 O O . GLU A 1 178 ? -70.006 -31.641 -1.602 1.00 42.50 178 GLU A O 1
ATOM 1449 N N . GLU A 1 179 ? -69.523 -33.186 -3.191 1.00 45.88 179 GLU A N 1
ATOM 1450 C CA . GLU A 1 179 ? -69.500 -32.417 -4.424 1.00 45.88 179 GLU A CA 1
ATOM 1451 C C . GLU A 1 179 ? -70.850 -31.752 -4.741 1.00 45.88 179 GLU A C 1
ATOM 1453 O O . GLU A 1 179 ? -71.887 -32.409 -4.714 1.00 45.88 179 GLU A O 1
ATOM 1458 N N . GLU A 1 180 ? -70.818 -30.510 -5.229 1.00 44.31 180 GLU A N 1
ATOM 1459 C CA . GLU A 1 180 ? -71.737 -30.100 -6.289 1.00 44.31 180 GLU A CA 1
ATOM 1460 C C . GLU A 1 180 ? -71.026 -29.200 -7.305 1.00 44.31 180 GLU A C 1
ATOM 1462 O O . GLU A 1 180 ? -70.129 -28.415 -6.998 1.00 44.31 180 GLU A O 1
ATOM 1467 N N . LYS A 1 181 ? -71.374 -29.448 -8.561 1.00 47.62 181 LYS A N 1
ATOM 1468 C CA . LYS A 1 181 ? -70.609 -29.206 -9.778 1.00 47.62 181 LYS A CA 1
ATOM 1469 C C . LYS A 1 181 ? -71.230 -28.046 -10.566 1.00 47.62 181 LYS A C 1
ATOM 1471 O O . LYS A 1 181 ? -72.445 -27.992 -10.695 1.00 47.62 181 LYS A O 1
ATOM 1476 N N . VAL A 1 182 ? -70.355 -27.283 -11.233 1.00 42.47 182 VAL A N 1
ATOM 1477 C CA . VAL A 1 182 ? -70.564 -26.594 -12.528 1.00 42.47 182 VAL A CA 1
ATOM 1478 C C . VAL A 1 182 ? -71.329 -25.260 -12.499 1.00 42.47 182 VAL A C 1
ATOM 1480 O O . VAL A 1 182 ? -72.551 -25.233 -12.476 1.00 42.47 182 VAL A O 1
ATOM 1483 N N . PHE A 1 183 ? -70.590 -24.156 -12.666 1.00 35.69 183 PHE A N 1
ATOM 1484 C CA . PHE A 1 183 ? -70.686 -23.325 -13.878 1.00 35.69 183 PHE A CA 1
ATOM 1485 C C . PHE A 1 183 ? -69.432 -22.441 -14.022 1.00 35.69 183 PHE A C 1
ATOM 1487 O O . PHE A 1 183 ? -69.148 -21.589 -13.183 1.00 35.69 183 PHE A O 1
ATOM 1494 N N . GLU A 1 184 ? -68.661 -22.701 -15.080 1.00 50.53 184 GLU A N 1
ATOM 1495 C CA . GLU A 1 184 ? -67.615 -21.824 -15.606 1.00 50.53 184 GLU A CA 1
ATOM 1496 C C . GLU A 1 184 ? -68.261 -20.562 -16.180 1.00 50.53 184 GLU A C 1
ATOM 1498 O O . GLU A 1 184 ? -69.013 -20.662 -17.146 1.00 50.53 184 GLU A O 1
ATOM 1503 N N . GLU A 1 185 ? -67.912 -19.378 -15.673 1.00 42.19 185 GLU A N 1
ATOM 1504 C CA . GLU A 1 185 ? -67.859 -18.193 -16.531 1.00 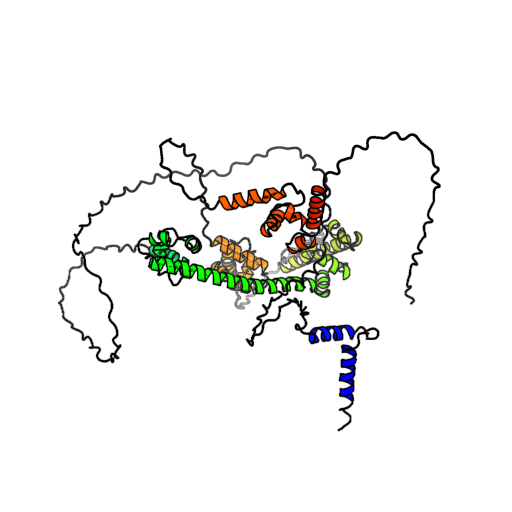42.19 185 GLU A CA 1
ATOM 1505 C C . GLU A 1 185 ? -66.907 -17.129 -15.964 1.00 42.19 185 GLU A C 1
ATOM 1507 O O . GLU A 1 185 ? -67.199 -16.419 -15.009 1.00 42.19 185 GLU A O 1
ATOM 1512 N N . VAL A 1 186 ? -65.723 -17.078 -16.579 1.00 46.97 186 VAL A N 1
ATOM 1513 C CA . VAL A 1 186 ? -65.017 -15.854 -16.979 1.00 46.97 186 VAL A CA 1
ATOM 1514 C C . VAL A 1 186 ? -64.973 -14.727 -15.941 1.00 46.97 186 VAL A C 1
ATOM 1516 O O . VAL A 1 186 ? -65.776 -13.803 -15.966 1.00 46.97 186 VAL A O 1
ATOM 1519 N N . LEU A 1 187 ? -63.907 -14.702 -15.141 1.00 38.53 187 LEU A N 1
ATOM 1520 C CA . LEU A 1 187 ? -63.270 -13.444 -14.747 1.00 38.53 187 LEU A CA 1
ATOM 1521 C C . LEU A 1 187 ? -61.802 -13.710 -14.420 1.00 38.53 187 LEU A C 1
ATOM 1523 O O . LEU A 1 187 ? -61.437 -14.124 -13.322 1.00 38.53 187 LEU A O 1
ATOM 1527 N N . LYS A 1 188 ? -60.963 -13.474 -15.435 1.00 47.91 188 LYS A N 1
ATOM 1528 C CA . LYS A 1 188 ? -59.523 -13.268 -15.299 1.00 47.91 188 LYS A CA 1
ATOM 1529 C C . LYS A 1 188 ? -59.305 -12.134 -14.295 1.00 47.91 188 LYS A C 1
ATOM 1531 O O . LYS A 1 188 ? -59.389 -10.964 -14.655 1.00 47.91 188 LYS A O 1
ATOM 1536 N N . LYS A 1 189 ? -59.068 -12.481 -13.034 1.00 46.53 189 LYS A N 1
ATOM 1537 C CA . LYS A 1 189 ? -58.382 -11.600 -12.096 1.00 46.53 189 LYS A CA 1
ATOM 1538 C C . LYS A 1 189 ? -56.902 -11.857 -12.311 1.00 46.53 189 LYS A C 1
ATOM 1540 O O . LYS A 1 189 ? -56.398 -12.908 -11.931 1.00 46.53 189 LYS A O 1
ATOM 1545 N N . GLU A 1 190 ? -56.261 -10.931 -13.009 1.00 45.81 190 GLU A N 1
ATOM 1546 C CA . GLU A 1 190 ? -54.813 -10.793 -13.002 1.00 45.81 190 GLU A CA 1
ATOM 1547 C C . GLU A 1 190 ? -54.385 -10.669 -11.538 1.00 45.81 190 GLU A C 1
ATOM 1549 O O . GLU A 1 190 ? -54.669 -9.684 -10.856 1.00 45.81 190 GLU A O 1
ATOM 1554 N N . GLU A 1 191 ? -53.804 -11.749 -11.030 1.00 45.53 191 GLU A N 1
ATOM 1555 C CA . GLU A 1 191 ? -53.091 -11.782 -9.769 1.00 45.53 191 GLU A CA 1
ATOM 1556 C C . GLU A 1 191 ? -51.846 -10.922 -9.975 1.00 45.53 191 GLU A C 1
ATOM 1558 O O . GLU A 1 191 ? -50.848 -11.344 -10.558 1.00 45.53 191 GLU A O 1
ATOM 1563 N N . ILE A 1 192 ? -51.970 -9.649 -9.602 1.00 45.97 192 ILE A N 1
ATOM 1564 C CA . ILE A 1 192 ? -50.865 -8.704 -9.534 1.00 45.97 192 ILE A CA 1
ATOM 1565 C C . ILE A 1 192 ? -49.909 -9.267 -8.482 1.00 45.97 192 ILE A C 1
ATOM 1567 O O . ILE A 1 192 ? -50.118 -9.107 -7.279 1.00 45.97 192 ILE A O 1
ATOM 1571 N N . VAL A 1 193 ? -48.888 -9.984 -8.950 1.00 48.78 193 VAL A N 1
ATOM 1572 C CA . VAL A 1 193 ? -47.715 -10.375 -8.170 1.00 48.78 193 VAL A CA 1
ATOM 1573 C C . VAL A 1 193 ? -47.005 -9.076 -7.798 1.00 48.78 193 VAL A C 1
ATOM 1575 O O . VAL A 1 193 ? -46.202 -8.548 -8.564 1.00 48.78 193 VAL A O 1
ATOM 1578 N N . ALA A 1 194 ? -47.384 -8.511 -6.652 1.00 54.97 194 ALA A N 1
ATOM 1579 C CA . ALA A 1 194 ? -46.699 -7.370 -6.068 1.00 54.97 194 ALA A CA 1
ATOM 1580 C C . ALA A 1 194 ? -45.226 -7.754 -5.805 1.00 54.97 194 ALA A C 1
ATOM 1582 O O . ALA A 1 194 ? -44.952 -8.883 -5.383 1.00 54.97 194 ALA A O 1
ATOM 1583 N N . PRO A 1 195 ? -44.278 -6.863 -6.129 1.00 53.72 195 PRO A N 1
ATOM 1584 C CA . PRO A 1 195 ? -42.879 -7.211 -6.334 1.00 53.72 195 PRO A CA 1
ATOM 1585 C C . PRO A 1 195 ? -42.169 -7.601 -5.031 1.00 53.72 195 PRO A C 1
ATOM 1587 O O . PRO A 1 195 ? -42.416 -7.040 -3.967 1.00 53.72 195 PRO A O 1
ATOM 1590 N N . LYS A 1 196 ? -41.225 -8.541 -5.156 1.00 58.81 196 LYS A N 1
ATOM 1591 C CA . LYS A 1 196 ? -40.311 -9.082 -4.128 1.00 58.81 196 LYS A CA 1
ATOM 1592 C C . LYS A 1 196 ? -39.349 -8.051 -3.495 1.00 58.81 196 LYS A C 1
ATOM 1594 O O . LYS A 1 196 ? -38.346 -8.435 -2.907 1.00 58.81 196 LYS A O 1
ATOM 1599 N N . GLU A 1 197 ? -39.603 -6.753 -3.628 1.00 63.06 197 GLU A N 1
ATOM 1600 C CA . GLU A 1 197 ? -38.695 -5.696 -3.153 1.00 63.06 197 GLU A CA 1
ATOM 1601 C C . GLU A 1 197 ? -38.700 -5.544 -1.625 1.00 63.06 197 GLU A C 1
ATOM 1603 O O . GLU A 1 197 ? -37.684 -5.168 -1.045 1.00 63.06 197 GLU A O 1
ATOM 1608 N N . VAL A 1 198 ? -39.793 -5.922 -0.951 1.00 66.94 198 VAL A N 1
ATOM 1609 C CA . VAL A 1 198 ? -39.925 -5.792 0.514 1.00 66.94 198 VAL A CA 1
ATOM 1610 C C . VAL A 1 198 ? -38.941 -6.692 1.277 1.00 66.94 198 VAL A C 1
ATOM 1612 O O . VAL A 1 198 ? -38.532 -6.357 2.389 1.00 66.94 198 VAL A O 1
ATOM 1615 N N . ASP A 1 199 ? -38.519 -7.809 0.683 1.00 76.69 199 ASP A N 1
ATOM 1616 C CA . ASP A 1 199 ? -37.633 -8.762 1.357 1.00 76.69 199 ASP A CA 1
ATOM 1617 C C . ASP A 1 199 ? -36.164 -8.294 1.345 1.00 76.69 199 ASP A C 1
ATOM 1619 O O . ASP A 1 199 ? -35.448 -8.486 2.327 1.00 76.69 199 ASP A O 1
ATOM 1623 N N . LEU A 1 200 ? -35.728 -7.573 0.302 1.00 82.62 200 LEU A N 1
ATOM 1624 C CA . LEU A 1 200 ? -34.332 -7.127 0.168 1.00 82.62 200 LEU A CA 1
ATOM 1625 C C . LEU A 1 200 ? -33.936 -6.062 1.198 1.00 82.62 200 LEU A C 1
ATOM 1627 O O . LEU A 1 200 ? -32.811 -6.070 1.700 1.00 82.62 200 LEU A O 1
ATOM 1631 N N . GLU A 1 201 ? -34.839 -5.139 1.534 1.00 88.00 201 GLU A N 1
ATOM 1632 C CA . GLU A 1 201 ? -34.566 -4.159 2.591 1.00 88.00 201 GLU A CA 1
ATOM 1633 C C . GLU A 1 201 ? -34.492 -4.819 3.963 1.00 88.00 201 GLU A C 1
ATOM 1635 O O . GLU A 1 201 ? -33.703 -4.404 4.810 1.00 88.00 201 GLU A O 1
ATOM 1640 N N . ARG A 1 202 ? -35.308 -5.849 4.197 1.00 91.38 202 ARG A N 1
ATOM 1641 C CA . ARG A 1 202 ? -35.324 -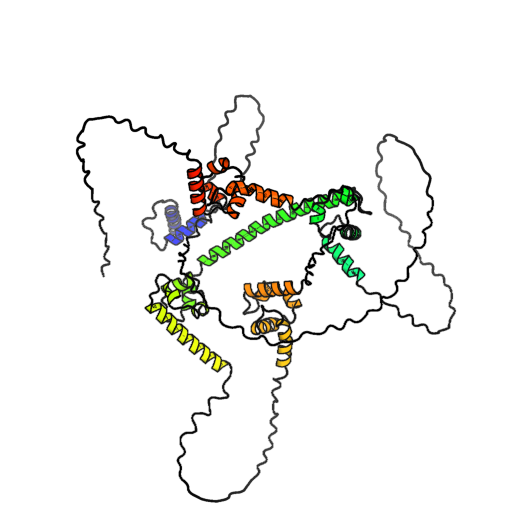6.556 5.475 1.00 91.38 202 ARG A CA 1
ATOM 1642 C C . ARG A 1 202 ? -34.006 -7.287 5.718 1.00 91.38 202 ARG A C 1
ATOM 1644 O O . ARG A 1 202 ? -33.490 -7.210 6.830 1.00 91.38 202 ARG A O 1
ATOM 1651 N N . ASP A 1 203 ? -33.442 -7.907 4.689 1.00 92.62 203 ASP A N 1
ATOM 1652 C CA . ASP A 1 203 ? -32.174 -8.631 4.792 1.00 92.62 203 ASP A CA 1
ATOM 1653 C C . ASP A 1 203 ? -31.000 -7.694 5.101 1.00 92.62 203 ASP A C 1
ATOM 1655 O O . ASP A 1 203 ? -30.225 -7.976 6.015 1.00 92.62 203 ASP A O 1
ATOM 1659 N N . LYS A 1 204 ? -30.931 -6.520 4.454 1.00 91.25 204 LYS A N 1
ATOM 1660 C CA . LYS A 1 204 ? -29.909 -5.498 4.759 1.00 91.25 204 LYS A CA 1
ATOM 1661 C C . LYS A 1 204 ? -29.965 -5.038 6.218 1.00 91.25 204 LYS A C 1
ATOM 1663 O O . LYS A 1 204 ? -28.929 -4.899 6.860 1.00 91.25 204 LYS A O 1
ATOM 1668 N N . LYS A 1 205 ? -31.176 -4.843 6.759 1.00 93.81 205 LYS A N 1
ATOM 1669 C CA . LYS A 1 205 ? -31.386 -4.448 8.168 1.00 93.81 205 LYS A CA 1
ATOM 1670 C C . LYS A 1 205 ? -30.935 -5.524 9.156 1.00 93.81 205 LYS A C 1
ATOM 1672 O O . LYS A 1 205 ? -30.570 -5.204 10.283 1.00 93.81 205 LYS A O 1
ATOM 1677 N N . ILE A 1 206 ? -31.022 -6.794 8.766 1.00 94.81 206 ILE A N 1
ATOM 1678 C CA . ILE A 1 206 ? -30.602 -7.925 9.600 1.00 94.81 206 ILE A CA 1
ATOM 1679 C C . ILE A 1 206 ? -29.082 -8.103 9.520 1.00 94.81 206 ILE A C 1
ATOM 1681 O O . ILE A 1 206 ? -28.442 -8.386 10.533 1.00 94.81 206 ILE A O 1
ATOM 1685 N N . GLU A 1 207 ? -28.496 -7.913 8.338 1.00 96.56 207 GLU A N 1
ATOM 1686 C CA . GLU A 1 207 ? -27.077 -8.156 8.082 1.00 96.56 207 GLU A CA 1
ATOM 1687 C C . GLU A 1 207 ? -26.155 -7.260 8.920 1.00 96.56 207 GLU A C 1
ATOM 1689 O O . GLU A 1 207 ? -25.174 -7.760 9.469 1.00 96.56 207 GLU A O 1
ATOM 1694 N N . THR A 1 208 ? -26.520 -5.992 9.144 1.00 93.69 208 THR A N 1
ATOM 1695 C CA . THR A 1 208 ? -25.732 -5.044 9.960 1.00 93.69 208 THR A CA 1
ATOM 1696 C C . THR A 1 208 ? -25.563 -5.462 11.423 1.00 93.69 208 THR A C 1
ATOM 1698 O O . THR A 1 208 ? -24.621 -5.023 12.077 1.00 93.69 208 THR A O 1
ATOM 1701 N N . PHE A 1 209 ? -26.465 -6.290 11.959 1.00 97.12 209 PHE A N 1
ATOM 1702 C CA . PHE A 1 209 ? -26.473 -6.703 13.371 1.00 97.12 209 PHE A CA 1
ATOM 1703 C C . PHE A 1 209 ? -26.251 -8.201 13.574 1.00 97.12 209 PHE A C 1
ATOM 1705 O O . PHE A 1 209 ? -26.330 -8.688 14.701 1.00 97.12 209 PHE A O 1
ATOM 1712 N N . LYS A 1 210 ? -25.961 -8.937 12.498 1.00 96.38 210 LYS A N 1
ATOM 1713 C CA . LYS A 1 210 ? -25.850 -10.400 12.502 1.00 96.38 210 LYS A CA 1
ATOM 1714 C C . LYS A 1 210 ? -24.713 -10.926 13.383 1.00 96.38 210 LYS A C 1
ATOM 1716 O O . LYS A 1 210 ? -24.766 -12.069 13.833 1.00 96.38 210 LYS A O 1
ATOM 1721 N N . GLU A 1 211 ? -23.706 -10.095 13.631 1.00 95.81 211 GLU A N 1
ATOM 1722 C CA . GLU A 1 211 ? -22.563 -10.415 14.489 1.00 95.81 211 GLU A CA 1
ATOM 1723 C C . GLU A 1 211 ? -22.943 -10.481 15.981 1.00 95.81 211 GLU A C 1
ATOM 1725 O O . GLU A 1 211 ? -22.281 -11.173 16.746 1.00 95.81 211 GLU A O 1
ATOM 1730 N N . LEU A 1 212 ? -24.049 -9.845 16.397 1.00 96.88 212 LEU A N 1
ATOM 1731 C CA . LEU A 1 212 ? -24.480 -9.776 17.798 1.00 96.88 212 LEU A CA 1
ATOM 1732 C C . LEU A 1 212 ? -25.566 -10.821 18.099 1.00 96.88 212 LEU A C 1
ATOM 1734 O O . LEU A 1 212 ? -26.727 -10.674 17.711 1.00 96.88 212 LEU A O 1
ATOM 1738 N N . HIS A 1 213 ? -25.235 -11.857 18.869 1.00 96.38 213 HIS A N 1
ATOM 1739 C CA . HIS A 1 213 ? -26.148 -12.963 19.181 1.00 96.38 213 HIS A CA 1
ATOM 1740 C C . HIS A 1 213 ? -27.303 -12.578 20.121 1.00 96.38 213 HIS A C 1
ATOM 1742 O O . HIS A 1 213 ? -28.289 -13.312 20.221 1.00 96.38 213 HIS A O 1
ATOM 1748 N N . SER A 1 214 ? -27.222 -11.448 20.830 1.00 97.69 214 SER A N 1
ATOM 1749 C CA . SER A 1 214 ? -28.322 -10.936 21.665 1.00 97.69 214 SER A CA 1
ATOM 1750 C C . SER A 1 214 ? -29.431 -10.239 20.867 1.00 97.69 214 SER A C 1
ATOM 1752 O O . SER A 1 214 ? -30.458 -9.873 21.463 1.00 97.69 214 SER A O 1
ATOM 1754 N N . ILE A 1 215 ? -29.233 -10.007 19.565 1.00 97.75 215 ILE A N 1
ATOM 1755 C CA . ILE A 1 215 ? -30.176 -9.314 18.684 1.00 97.75 215 ILE A CA 1
ATOM 1756 C C . ILE A 1 215 ? -30.880 -10.341 17.791 1.00 97.75 215 ILE A C 1
ATOM 1758 O O . ILE A 1 215 ? -30.288 -10.924 16.894 1.00 97.75 215 ILE A O 1
ATOM 1762 N N . ASP A 1 216 ? -32.180 -10.530 18.021 1.00 97.88 216 ASP A N 1
ATOM 1763 C CA . ASP A 1 216 ? -33.026 -11.317 17.117 1.00 97.88 216 ASP A CA 1
ATOM 1764 C C . ASP A 1 216 ? -33.362 -10.489 15.862 1.00 97.88 216 ASP A C 1
ATOM 1766 O O . ASP A 1 216 ? -33.391 -9.258 15.928 1.00 97.88 216 ASP A O 1
ATOM 1770 N N . GLU A 1 217 ? -33.726 -11.136 14.753 1.00 97.44 217 GLU A N 1
ATOM 1771 C CA . GLU A 1 217 ? -34.068 -10.476 13.476 1.00 97.44 217 GLU A CA 1
ATOM 1772 C C . GLU A 1 217 ? -35.130 -9.372 13.629 1.00 97.44 217 GLU A C 1
ATOM 1774 O O . GLU A 1 217 ? -34.991 -8.272 13.098 1.00 97.44 217 GLU A O 1
ATOM 1779 N N . GLU A 1 218 ? -36.175 -9.617 14.426 1.00 97.38 218 GLU A N 1
ATOM 1780 C CA . GLU A 1 218 ? -37.203 -8.608 14.720 1.00 97.38 218 GLU A CA 1
ATOM 1781 C C . GLU A 1 218 ? -36.626 -7.398 15.466 1.00 97.38 218 GLU A C 1
ATOM 1783 O O . GLU A 1 218 ? -37.056 -6.263 15.273 1.00 97.38 218 GLU A O 1
ATOM 1788 N N . THR A 1 219 ? -35.634 -7.631 16.326 1.00 97.88 219 THR A N 1
ATOM 1789 C CA . THR A 1 219 ? -34.982 -6.569 17.104 1.00 97.88 219 THR A CA 1
ATOM 1790 C C . THR A 1 219 ? -34.024 -5.764 16.239 1.00 97.88 219 THR A C 1
ATOM 1792 O O . THR A 1 219 ? -33.975 -4.550 16.405 1.00 97.88 219 THR A O 1
ATOM 1795 N N . ALA A 1 220 ? -33.333 -6.401 15.290 1.00 98.00 220 ALA A N 1
ATOM 1796 C CA . ALA A 1 220 ? -32.511 -5.716 14.294 1.00 98.00 220 ALA A CA 1
ATOM 1797 C C . ALA A 1 220 ? -33.355 -4.731 13.466 1.00 98.00 220 ALA A C 1
ATOM 1799 O O . ALA A 1 220 ? -33.011 -3.556 13.362 1.00 98.00 220 ALA A O 1
ATOM 1800 N N . VAL A 1 221 ? -34.533 -5.162 12.995 1.00 97.00 221 VAL A N 1
ATOM 1801 C CA . VAL A 1 221 ? -35.471 -4.286 12.268 1.00 97.00 221 VAL A CA 1
ATOM 1802 C C . VAL A 1 221 ? -35.967 -3.127 13.145 1.00 97.00 221 VAL A C 1
ATOM 1804 O O . VAL A 1 221 ? -36.054 -1.996 12.667 1.00 97.00 221 VAL A O 1
ATOM 1807 N N . LEU A 1 222 ? -36.266 -3.368 14.430 1.00 97.88 222 LEU A N 1
ATOM 1808 C CA . LEU A 1 222 ? -36.670 -2.306 15.366 1.00 97.88 222 LEU A CA 1
ATOM 1809 C C . LEU A 1 222 ? -35.555 -1.284 15.627 1.00 97.88 222 LEU A C 1
ATOM 1811 O O . LEU A 1 222 ? -35.849 -0.094 15.714 1.00 97.88 222 LEU A O 1
ATOM 1815 N N . LEU A 1 223 ? -34.304 -1.732 15.763 1.00 98.06 223 LEU A N 1
ATOM 1816 C CA . LEU A 1 223 ? -33.142 -0.859 15.957 1.00 98.06 223 LEU A CA 1
ATOM 1817 C C . LEU A 1 223 ? -32.883 -0.006 14.713 1.00 98.06 223 LEU A C 1
ATOM 1819 O O . LEU A 1 223 ? -32.749 1.211 14.830 1.00 98.06 223 LEU A O 1
ATOM 1823 N N . TYR A 1 224 ? -32.925 -0.623 13.533 1.00 97.44 224 TYR A N 1
ATOM 1824 C CA . TYR A 1 224 ? -32.738 0.075 12.266 1.00 97.44 224 TYR A CA 1
ATOM 1825 C C . TYR A 1 224 ? -33.821 1.132 12.032 1.00 97.44 224 TYR A C 1
ATOM 1827 O O . TYR A 1 224 ? -33.524 2.280 11.714 1.00 97.44 224 TYR A O 1
ATOM 1835 N N . ASN A 1 225 ? -35.092 0.781 12.256 1.00 96.44 225 ASN A N 1
ATOM 1836 C CA . ASN A 1 225 ? -36.204 1.726 12.125 1.00 96.44 225 ASN A CA 1
ATOM 1837 C C . ASN A 1 225 ? -36.157 2.855 13.175 1.00 96.44 225 ASN A C 1
ATOM 1839 O O . ASN A 1 225 ? -36.821 3.872 12.999 1.00 96.44 225 ASN A O 1
ATOM 1843 N N . ALA A 1 226 ? -35.399 2.683 14.263 1.00 97.38 226 ALA A N 1
ATOM 1844 C CA . ALA A 1 226 ? -35.136 3.720 15.259 1.00 97.38 226 ALA A CA 1
ATOM 1845 C C . ALA A 1 226 ? -33.900 4.585 14.930 1.00 97.38 226 ALA A C 1
ATOM 1847 O O . ALA A 1 226 ? -33.541 5.437 15.739 1.00 97.38 226 ALA A O 1
ATOM 1848 N N . GLY A 1 227 ? -33.260 4.378 13.772 1.00 97.19 227 GLY A N 1
ATOM 1849 C CA . GLY A 1 227 ? -32.102 5.149 13.307 1.00 97.19 227 GLY A CA 1
ATOM 1850 C C . GLY A 1 227 ? -30.744 4.566 13.701 1.00 97.19 227 GLY A C 1
ATOM 1851 O O . GLY A 1 227 ? -29.714 5.140 13.366 1.00 97.19 227 GLY A O 1
ATOM 1852 N N . TYR A 1 228 ? -30.707 3.415 14.377 1.00 98.00 228 TYR A N 1
ATOM 1853 C CA . TYR A 1 228 ? -29.454 2.722 14.668 1.00 98.00 228 TYR A CA 1
ATOM 1854 C C . TYR A 1 228 ? -29.094 1.847 13.475 1.00 98.00 228 TYR A C 1
ATOM 1856 O O . TYR A 1 228 ? -29.539 0.707 13.385 1.00 98.00 228 TYR A O 1
ATOM 1864 N N . THR A 1 229 ? -28.335 2.403 12.534 1.00 97.19 229 THR A N 1
ATOM 1865 C CA . THR A 1 229 ? -27.923 1.721 11.295 1.00 97.19 229 THR A CA 1
ATOM 1866 C C . THR A 1 229 ? -26.574 1.008 11.417 1.00 97.19 229 THR A C 1
ATOM 1868 O O . THR A 1 229 ? -26.269 0.152 10.592 1.00 97.19 229 THR A O 1
ATOM 1871 N N . SER A 1 230 ? -25.784 1.306 12.454 1.00 97.38 230 SER A N 1
ATOM 1872 C CA . SER A 1 230 ? -24.458 0.723 12.687 1.00 97.38 230 SER A CA 1
ATOM 1873 C C . SER A 1 230 ? -24.244 0.303 14.147 1.00 97.38 230 SER A C 1
ATOM 1875 O O . SER A 1 230 ? -24.904 0.793 15.069 1.00 97.38 230 SER A O 1
ATOM 1877 N N . ILE A 1 231 ? -23.297 -0.616 14.365 1.00 96.31 231 ILE A N 1
ATOM 1878 C CA . ILE A 1 231 ? -22.904 -1.083 15.705 1.00 96.31 231 ILE A CA 1
ATOM 1879 C C . ILE A 1 231 ? -22.256 0.056 16.514 1.00 96.31 231 ILE A C 1
ATOM 1881 O O . ILE A 1 231 ? -22.426 0.120 17.731 1.00 96.31 231 ILE A O 1
ATOM 1885 N N . ASP A 1 232 ? -21.576 0.997 15.859 1.00 96.12 232 ASP A N 1
ATOM 1886 C CA . ASP A 1 232 ? -20.929 2.125 16.537 1.00 96.12 232 ASP A CA 1
ATOM 1887 C C . ASP A 1 232 ? -21.940 3.125 17.104 1.00 96.12 232 ASP A C 1
ATOM 1889 O O . ASP A 1 232 ? -21.785 3.575 18.240 1.00 96.12 232 ASP A O 1
ATOM 1893 N N . LEU A 1 233 ? -23.051 3.374 16.400 1.00 97.00 233 LEU A N 1
ATOM 1894 C CA . LEU A 1 233 ? -24.154 4.162 16.957 1.00 97.00 233 LEU A CA 1
ATOM 1895 C C . LEU A 1 233 ? -24.737 3.492 18.208 1.00 97.00 233 LEU A C 1
ATOM 1897 O O . LEU A 1 233 ? -25.078 4.172 19.173 1.00 97.00 233 LEU A O 1
ATOM 1901 N N . LEU A 1 234 ? -24.799 2.155 18.241 1.00 96.62 234 LEU A N 1
ATOM 1902 C CA . LEU A 1 234 ? -25.230 1.429 19.436 1.00 96.62 234 LEU A CA 1
ATOM 1903 C C . LEU A 1 234 ? -24.233 1.562 20.597 1.00 96.62 234 LEU A C 1
ATOM 1905 O O . LEU A 1 234 ? -24.686 1.634 21.739 1.00 96.62 234 LEU A O 1
ATOM 1909 N N . LYS A 1 235 ? -22.918 1.657 20.349 1.00 96.44 235 LYS A N 1
ATOM 1910 C CA . LYS A 1 235 ? -21.909 1.884 21.409 1.00 96.44 235 LYS A CA 1
ATOM 1911 C C . LYS A 1 235 ? -22.140 3.196 22.155 1.00 96.44 235 LYS A C 1
ATOM 1913 O O . LYS A 1 235 ? -21.999 3.236 23.375 1.00 96.44 235 LYS A O 1
ATOM 1918 N N . LEU A 1 236 ? -22.523 4.247 21.432 1.00 96.81 236 LEU A N 1
ATOM 1919 C CA . LEU A 1 236 ? -22.772 5.575 22.000 1.00 96.81 236 LEU A CA 1
ATOM 1920 C C . LEU A 1 236 ? -24.100 5.652 22.771 1.00 96.81 236 LEU A C 1
ATOM 1922 O O . LEU A 1 236 ? -24.313 6.552 23.585 1.00 96.81 236 LEU A O 1
ATOM 1926 N N . THR A 1 237 ? -25.011 4.705 22.542 1.00 97.00 237 THR A N 1
ATOM 1927 C CA . THR A 1 237 ? -26.354 4.761 23.123 1.00 97.00 237 THR A CA 1
ATOM 1928 C C . THR A 1 237 ? -26.425 4.319 24.572 1.00 97.00 237 THR A C 1
ATOM 1930 O O . THR A 1 237 ? -25.784 3.368 25.018 1.00 97.00 237 THR A O 1
ATOM 1933 N N . THR A 1 238 ? -27.318 4.960 25.328 1.00 98.31 238 THR A N 1
ATOM 1934 C CA . THR A 1 238 ? -27.596 4.534 26.697 1.00 98.31 238 THR A CA 1
ATOM 1935 C C . THR A 1 238 ? -28.665 3.440 26.748 1.00 98.31 238 THR A C 1
ATOM 1937 O O . THR A 1 238 ? -29.594 3.378 25.941 1.00 98.31 238 THR A O 1
ATOM 1940 N N . VAL A 1 239 ? -28.632 2.620 27.808 1.00 98.25 239 VAL A N 1
ATOM 1941 C CA . VAL A 1 239 ? -29.683 1.621 28.105 1.00 98.25 239 VAL A CA 1
ATOM 1942 C C . VAL A 1 239 ? -31.086 2.249 28.134 1.00 98.25 239 VAL A C 1
ATOM 1944 O O . VAL A 1 239 ? -32.074 1.561 27.867 1.00 98.25 239 VAL A O 1
ATOM 1947 N N . LYS A 1 240 ? -31.198 3.528 28.523 1.00 97.81 240 LYS A N 1
ATOM 1948 C CA . LYS A 1 240 ? -32.488 4.223 28.593 1.00 97.81 240 LYS A CA 1
ATOM 1949 C C . LYS A 1 240 ? -33.045 4.458 27.195 1.00 97.81 240 LYS A C 1
ATOM 1951 O O . LYS A 1 240 ? -34.222 4.169 26.999 1.00 97.81 240 LYS A O 1
ATOM 1956 N N . ASP A 1 241 ? -32.220 4.908 26.258 1.00 98.31 241 ASP A N 1
ATOM 1957 C CA . ASP A 1 241 ? -32.652 5.241 24.898 1.00 98.31 241 ASP A CA 1
ATOM 1958 C C . ASP A 1 241 ? -33.068 3.992 24.127 1.00 98.31 241 ASP A C 1
ATOM 1960 O O . ASP A 1 241 ? -34.189 3.933 23.627 1.00 98.31 241 ASP A O 1
ATOM 1964 N N . LEU A 1 242 ? -32.286 2.913 24.220 1.00 97.88 242 LEU A N 1
ATOM 1965 C CA . LEU A 1 242 ? -32.677 1.614 23.663 1.00 97.88 242 LEU A CA 1
ATOM 1966 C C . LEU A 1 242 ? -33.981 1.073 24.271 1.00 97.88 242 LEU A C 1
ATOM 1968 O O . LEU A 1 242 ? -34.755 0.404 23.595 1.00 97.88 242 LEU A O 1
ATOM 1972 N N . SER A 1 243 ? -34.260 1.363 25.548 1.00 97.75 243 SER A N 1
ATOM 1973 C CA . SER A 1 243 ? -35.511 0.940 26.195 1.00 97.75 243 SER A CA 1
ATOM 1974 C C . SER A 1 243 ? -36.732 1.801 25.854 1.00 97.75 243 SER A C 1
ATOM 1976 O O . SER A 1 243 ? -37.849 1.394 26.177 1.00 97.75 243 SER A O 1
ATOM 1978 N N . LYS A 1 244 ? -36.543 2.973 25.225 1.00 98.38 244 LYS A N 1
ATOM 1979 C CA . LYS A 1 244 ? -37.648 3.786 24.688 1.00 98.38 244 LYS A CA 1
ATOM 1980 C C . LYS A 1 244 ? -38.217 3.170 23.405 1.00 98.38 244 LYS A C 1
ATOM 1982 O O . LYS A 1 244 ? -39.382 3.401 23.092 1.00 98.38 244 LYS A O 1
ATOM 1987 N N . ILE A 1 245 ? -37.430 2.357 22.698 1.00 98.00 245 ILE A N 1
ATOM 1988 C CA . ILE A 1 245 ? -37.857 1.667 21.479 1.00 98.00 245 ILE A CA 1
ATOM 1989 C C . ILE A 1 245 ? -38.899 0.604 21.845 1.00 98.00 245 ILE A C 1
ATOM 1991 O O . ILE A 1 245 ? -38.641 -0.335 22.610 1.00 98.00 245 ILE A O 1
ATOM 1995 N N . LYS A 1 246 ? -40.108 0.746 21.294 1.00 97.50 246 LYS A N 1
ATOM 1996 C CA . LYS A 1 246 ? -41.223 -0.169 21.556 1.00 97.50 246 LYS A CA 1
ATOM 1997 C C . LYS A 1 246 ? -40.845 -1.586 21.111 1.00 97.50 246 LYS A C 1
ATOM 1999 O O . LYS A 1 246 ? -40.572 -1.823 19.944 1.00 97.50 246 LYS A O 1
ATOM 2004 N N . GLY A 1 247 ? -40.853 -2.526 22.057 1.00 97.12 247 GLY A N 1
ATOM 2005 C CA . GLY A 1 247 ? -40.459 -3.925 21.834 1.00 97.12 247 GLY A CA 1
ATOM 2006 C C . GLY A 1 247 ? -39.140 -4.315 22.509 1.00 97.12 247 GLY A C 1
ATOM 2007 O O . GLY A 1 247 ? -38.931 -5.495 22.799 1.00 97.12 247 GLY A O 1
ATOM 2008 N N . ILE A 1 248 ? -38.294 -3.350 22.886 1.00 98.00 248 ILE A N 1
ATOM 2009 C CA . ILE A 1 248 ? -37.000 -3.626 23.523 1.00 98.00 248 ILE A CA 1
ATOM 2010 C C . ILE A 1 248 ? -37.092 -3.422 25.039 1.00 98.00 248 ILE A C 1
ATOM 2012 O O . ILE A 1 248 ? -37.119 -2.317 25.574 1.00 98.00 248 ILE A O 1
ATOM 2016 N N . LYS A 1 249 ? -37.112 -4.530 25.789 1.00 98.19 249 LYS A N 1
ATOM 2017 C CA . LYS A 1 249 ? -37.097 -4.485 27.261 1.00 98.19 249 LYS A CA 1
ATOM 2018 C C . LYS A 1 249 ? -35.719 -4.046 27.772 1.00 98.19 249 LYS A C 1
ATOM 2020 O O . LYS A 1 249 ? -34.694 -4.504 27.275 1.00 98.19 249 LYS A O 1
ATOM 2025 N N . LYS A 1 250 ? -35.680 -3.309 28.889 1.00 97.94 250 LYS A N 1
ATOM 2026 C CA . LYS A 1 250 ? -34.440 -2.850 29.561 1.00 97.94 250 LYS A CA 1
ATOM 2027 C C . LYS A 1 250 ? -33.396 -3.954 29.809 1.00 97.94 250 LYS A C 1
ATOM 2029 O O . LYS A 1 250 ? -32.200 -3.695 29.760 1.00 97.94 250 LYS A O 1
ATOM 2034 N N . LYS A 1 251 ? -33.832 -5.192 30.085 1.00 97.56 251 LYS A N 1
ATOM 2035 C CA . LYS A 1 251 ? -32.926 -6.347 30.244 1.00 97.56 251 LYS A CA 1
ATOM 2036 C C . LYS A 1 251 ? -32.241 -6.741 28.930 1.00 97.56 251 LYS A C 1
ATOM 2038 O O . LYS A 1 251 ? -31.080 -7.120 28.973 1.00 97.56 251 LYS A O 1
ATOM 2043 N N . LYS A 1 252 ? -32.951 -6.651 27.799 1.00 98.12 252 LYS A N 1
ATOM 2044 C CA . LYS A 1 252 ? -32.421 -6.949 26.463 1.00 98.12 252 LYS A CA 1
ATOM 2045 C C . LYS A 1 252 ? -31.443 -5.859 26.021 1.00 98.12 252 LYS A C 1
ATOM 2047 O O . LYS A 1 252 ? -30.320 -6.188 25.680 1.00 98.12 252 LYS A O 1
ATOM 2052 N N . ALA A 1 253 ? -31.801 -4.586 26.207 1.00 98.19 253 ALA A N 1
ATOM 2053 C CA . ALA A 1 253 ? -30.906 -3.450 25.951 1.00 98.19 253 ALA A CA 1
ATOM 2054 C C . ALA A 1 253 ? -29.553 -3.569 26.683 1.00 98.19 253 ALA A C 1
ATOM 2056 O O . ALA A 1 253 ? -28.502 -3.373 26.088 1.00 98.19 253 ALA A O 1
ATOM 2057 N N . LYS A 1 254 ? -29.561 -3.970 27.965 1.00 98.19 254 LYS A N 1
ATOM 2058 C CA . LYS A 1 254 ? -28.320 -4.221 28.720 1.00 98.19 254 LYS A CA 1
ATOM 2059 C C . LYS A 1 254 ? -27.478 -5.372 28.167 1.00 98.19 254 LYS A C 1
ATOM 2061 O O . LYS A 1 254 ? -26.263 -5.317 28.290 1.00 98.19 254 LYS A O 1
ATOM 2066 N N . LYS A 1 255 ? -28.111 -6.428 27.644 1.00 98.38 255 LYS A N 1
ATOM 2067 C CA . LYS A 1 255 ? -27.388 -7.558 27.045 1.00 98.38 255 LYS A CA 1
ATOM 2068 C C . LYS A 1 255 ? -26.695 -7.136 25.756 1.00 98.38 255 LYS A C 1
ATOM 2070 O O . LYS A 1 255 ? -25.519 -7.421 25.619 1.00 98.38 255 LYS A O 1
ATOM 2075 N N . ILE A 1 256 ? -27.407 -6.399 24.902 1.00 98.00 256 ILE A N 1
ATOM 2076 C CA . ILE A 1 256 ? -26.880 -5.883 23.634 1.00 98.00 256 ILE A CA 1
ATOM 2077 C C . ILE A 1 256 ? -25.639 -5.017 23.887 1.00 98.00 256 ILE A C 1
ATOM 2079 O O . ILE A 1 256 ? -24.582 -5.303 23.346 1.00 98.00 256 ILE A O 1
ATOM 2083 N N . LEU A 1 257 ? -25.728 -4.029 24.787 1.00 97.75 257 LEU A N 1
ATOM 2084 C CA . LEU A 1 257 ? -24.585 -3.156 25.096 1.00 97.75 257 LEU A CA 1
ATOM 2085 C C . LEU A 1 257 ? -23.386 -3.914 25.686 1.00 97.75 257 LEU A C 1
ATOM 2087 O O . LEU A 1 257 ? -22.250 -3.614 25.344 1.00 97.75 257 LEU A O 1
ATOM 2091 N N . LYS A 1 258 ? -23.630 -4.916 26.541 1.00 97.94 258 LYS A N 1
ATOM 2092 C CA . LYS A 1 258 ? -22.558 -5.739 27.119 1.00 97.94 258 LYS A CA 1
ATOM 2093 C C . LYS A 1 258 ? -21.861 -6.601 26.067 1.00 97.94 258 LYS A C 1
ATOM 2095 O O . LYS A 1 258 ? -20.655 -6.779 26.137 1.00 97.94 258 LYS A O 1
ATOM 2100 N N . GLU A 1 259 ? -22.618 -7.151 25.122 1.00 97.69 259 GLU A N 1
ATOM 2101 C CA . GLU A 1 259 ? -22.061 -7.943 24.026 1.00 97.69 259 GLU A CA 1
ATOM 2102 C C . GLU A 1 259 ? -21.218 -7.076 23.090 1.00 97.69 259 GLU A C 1
ATOM 2104 O O . GLU A 1 259 ? -20.107 -7.463 22.767 1.00 97.69 259 GLU A O 1
ATOM 2109 N N . ILE A 1 260 ? -21.680 -5.868 22.758 1.00 97.00 260 ILE A N 1
ATOM 2110 C CA . ILE A 1 260 ? -20.913 -4.908 21.952 1.00 97.00 260 ILE A CA 1
ATOM 2111 C C . ILE A 1 260 ? -19.585 -4.530 22.632 1.00 97.00 260 ILE A C 1
ATOM 2113 O O . ILE A 1 260 ? -18.550 -4.458 21.971 1.00 97.00 260 ILE A O 1
ATOM 2117 N N . GLU A 1 261 ? -19.598 -4.305 23.949 1.00 96.38 261 GLU A N 1
ATOM 2118 C CA . GLU A 1 261 ? -18.383 -4.031 24.726 1.00 96.38 261 GLU A CA 1
ATOM 2119 C C . GLU A 1 261 ? -17.418 -5.232 24.675 1.00 96.38 261 GLU A C 1
ATOM 2121 O O . GLU A 1 261 ? -16.230 -5.069 24.402 1.00 96.38 261 GLU A O 1
ATOM 2126 N N . GLU A 1 262 ? -17.928 -6.459 24.831 1.00 95.88 262 GLU A N 1
ATOM 2127 C CA . GLU A 1 262 ? -17.133 -7.689 24.702 1.00 95.88 262 GLU A CA 1
ATOM 2128 C C . GLU A 1 262 ? -16.580 -7.901 23.277 1.00 95.88 262 GLU A C 1
ATOM 2130 O O . GLU A 1 262 ? -15.433 -8.334 23.134 1.00 95.88 262 GLU A O 1
ATOM 2135 N N . GLU A 1 263 ? -17.352 -7.588 22.231 1.00 94.62 263 GLU A N 1
ATOM 2136 C CA . GLU A 1 263 ? -16.939 -7.663 20.820 1.00 94.62 263 GLU A CA 1
ATOM 2137 C C . GLU A 1 263 ? -15.796 -6.682 20.533 1.00 94.62 263 GLU A C 1
ATOM 2139 O O . GLU A 1 263 ? -14.794 -7.064 19.931 1.00 94.62 263 GLU A O 1
ATOM 2144 N N . SER A 1 264 ? -15.894 -5.448 21.045 1.00 91.31 264 SER A N 1
ATOM 2145 C CA . SER A 1 264 ? -14.865 -4.417 20.851 1.00 91.31 264 SER A CA 1
ATOM 2146 C C . SER A 1 264 ? -13.518 -4.796 21.474 1.00 91.31 264 SER A C 1
ATOM 2148 O O . SER A 1 264 ? -12.467 -4.605 20.865 1.00 91.31 264 SER A O 1
ATOM 2150 N N . VAL A 1 265 ? -13.537 -5.449 22.641 1.00 91.75 265 VAL A N 1
ATOM 2151 C CA . VAL A 1 265 ? -12.319 -5.959 23.287 1.00 91.75 265 VAL A CA 1
ATOM 2152 C C . VAL A 1 265 ? -11.703 -7.108 22.477 1.00 91.75 265 VAL A C 1
ATOM 2154 O O . VAL A 1 265 ? -10.478 -7.233 22.411 1.00 91.75 265 VAL A O 1
ATOM 2157 N N . LYS A 1 266 ? -12.524 -7.954 21.839 1.00 90.50 266 LYS A N 1
ATOM 2158 C CA . LYS A 1 266 ? -12.026 -9.036 20.973 1.00 90.50 266 LYS A CA 1
ATOM 2159 C C . LYS A 1 266 ? -11.441 -8.499 19.672 1.00 90.50 266 LYS A C 1
ATOM 2161 O O . LYS A 1 266 ? -10.374 -8.967 19.280 1.00 90.50 266 LYS A O 1
ATOM 2166 N N . SER A 1 267 ? -12.097 -7.541 19.015 1.00 85.81 267 SER A N 1
ATOM 2167 C CA . SER A 1 267 ? -11.579 -6.945 17.779 1.00 85.81 267 SER A CA 1
ATOM 2168 C C . SER A 1 267 ? -10.255 -6.223 18.025 1.00 85.81 267 SER A C 1
ATOM 2170 O O . SER A 1 267 ? -9.306 -6.438 17.278 1.00 85.81 267 SER A O 1
ATOM 2172 N N . GLU A 1 268 ? -10.127 -5.489 19.136 1.00 82.50 268 GLU A N 1
ATOM 2173 C CA . GLU A 1 268 ? -8.859 -4.852 19.517 1.00 82.50 268 GLU A CA 1
ATOM 2174 C C . GLU A 1 268 ? -7.743 -5.871 19.798 1.00 82.50 268 GLU A C 1
ATOM 2176 O O . GLU A 1 268 ? -6.588 -5.648 19.430 1.00 82.50 268 GLU A O 1
ATOM 2181 N N . ALA A 1 269 ? -8.065 -7.014 20.413 1.00 80.56 269 ALA A N 1
ATOM 2182 C CA . ALA A 1 269 ? -7.093 -8.087 20.623 1.00 80.56 269 ALA A CA 1
ATOM 2183 C C . ALA A 1 269 ? -6.634 -8.716 19.294 1.00 80.56 269 ALA A C 1
ATOM 2185 O O . ALA A 1 269 ? -5.443 -8.985 19.121 1.00 80.56 269 ALA A O 1
ATOM 2186 N N . ILE A 1 270 ? -7.551 -8.898 18.340 1.00 75.81 270 ILE A N 1
ATOM 2187 C CA . ILE A 1 270 ? -7.240 -9.420 17.002 1.00 75.81 270 ILE A CA 1
ATOM 2188 C C . ILE A 1 270 ? -6.392 -8.414 16.216 1.00 75.81 270 ILE A C 1
ATOM 2190 O O . ILE A 1 270 ? -5.415 -8.811 15.582 1.00 75.81 270 ILE A O 1
ATOM 2194 N N . ASP A 1 271 ? -6.688 -7.118 16.296 1.00 69.38 271 ASP A N 1
ATOM 2195 C CA . ASP A 1 271 ? -5.885 -6.075 15.652 1.00 69.38 271 ASP A CA 1
ATOM 2196 C C . ASP A 1 271 ? -4.494 -5.946 16.294 1.00 69.38 271 ASP A C 1
ATOM 2198 O O . ASP A 1 271 ? -3.491 -5.742 15.598 1.00 69.38 271 ASP A O 1
ATOM 2202 N N . ALA A 1 272 ? -4.378 -6.148 17.608 1.00 68.69 272 ALA A N 1
ATOM 2203 C CA . ALA A 1 272 ? -3.091 -6.225 18.295 1.00 68.69 272 ALA A CA 1
ATOM 2204 C C . ALA A 1 272 ? -2.262 -7.448 17.853 1.00 68.69 272 ALA A C 1
ATOM 2206 O O . ALA A 1 272 ? -1.045 -7.335 17.694 1.00 68.69 272 ALA A O 1
ATOM 2207 N N . GLU A 1 273 ? -2.885 -8.599 17.592 1.00 64.88 273 GLU A N 1
ATOM 2208 C CA . GLU A 1 273 ? -2.192 -9.778 17.054 1.00 64.88 273 GLU A CA 1
ATOM 2209 C C . GLU A 1 273 ? -1.835 -9.604 15.565 1.00 64.88 273 GLU A C 1
ATOM 2211 O O . GLU A 1 273 ? -0.682 -9.809 15.171 1.00 64.88 273 GLU A O 1
ATOM 2216 N N . GLN A 1 274 ? -2.750 -9.101 14.734 1.00 53.12 274 GLN A N 1
ATOM 2217 C CA . GLN A 1 274 ? -2.493 -8.850 13.311 1.00 53.12 274 GLN A CA 1
ATOM 2218 C C . GLN A 1 274 ? -1.444 -7.758 13.074 1.00 53.12 274 GLN A C 1
ATOM 2220 O O . GLN A 1 274 ? -0.688 -7.822 12.099 1.00 53.12 274 GLN A O 1
ATOM 2225 N N . THR A 1 275 ? -1.336 -6.762 13.956 1.00 46.28 275 THR A N 1
ATOM 2226 C CA . THR A 1 275 ? -0.257 -5.764 13.884 1.00 46.28 275 THR A CA 1
ATOM 2227 C C . THR A 1 275 ? 1.105 -6.352 14.245 1.00 46.28 275 THR A C 1
ATOM 2229 O O . THR A 1 275 ? 2.112 -5.867 13.721 1.00 46.28 275 THR A O 1
ATOM 2232 N N . THR A 1 276 ? 1.176 -7.427 15.041 1.00 49.69 276 THR A N 1
ATOM 2233 C CA . THR A 1 276 ? 2.441 -8.152 15.255 1.00 49.69 276 THR A CA 1
ATOM 2234 C C . THR A 1 276 ? 2.858 -8.967 14.029 1.00 49.69 276 THR A C 1
ATOM 2236 O O . THR A 1 276 ? 4.035 -8.935 13.670 1.00 49.69 276 THR A O 1
ATOM 2239 N N . GLU A 1 277 ? 1.921 -9.581 13.300 1.00 47.22 277 GLU A N 1
ATOM 2240 C CA . GLU A 1 277 ? 2.225 -10.307 12.055 1.00 47.22 277 GLU A CA 1
ATOM 2241 C C . GLU A 1 277 ? 2.512 -9.373 10.865 1.00 47.22 277 GLU A C 1
ATOM 2243 O O . GLU A 1 277 ? 3.471 -9.593 10.119 1.00 47.22 277 GLU A O 1
ATOM 2248 N N . LYS A 1 278 ? 1.782 -8.257 10.712 1.00 48.66 278 LYS A N 1
ATOM 2249 C CA . LYS A 1 278 ? 2.094 -7.235 9.690 1.00 48.66 278 LYS A CA 1
ATOM 2250 C C . LYS A 1 278 ? 3.444 -6.552 9.929 1.00 48.66 278 LYS A C 1
ATOM 2252 O O . LYS A 1 278 ? 4.146 -6.279 8.956 1.00 48.66 278 LYS A O 1
ATOM 2257 N N . LYS A 1 279 ? 3.862 -6.333 11.187 1.00 46.69 279 LYS A N 1
ATOM 2258 C CA . LYS A 1 279 ? 5.210 -5.810 11.495 1.00 46.69 279 LYS A CA 1
ATOM 2259 C C . LYS A 1 279 ? 6.331 -6.787 11.141 1.00 46.69 279 LYS A C 1
ATOM 2261 O O . LYS A 1 279 ? 7.416 -6.332 10.781 1.00 46.69 279 LYS A O 1
ATOM 2266 N N . ILE A 1 280 ? 6.088 -8.097 11.201 1.00 49.62 280 ILE A N 1
ATOM 2267 C CA . ILE A 1 280 ? 7.063 -9.107 10.760 1.00 49.62 280 ILE A CA 1
ATOM 2268 C C . ILE A 1 280 ? 7.211 -9.061 9.226 1.00 49.62 280 ILE A C 1
ATOM 2270 O O . ILE A 1 280 ? 8.331 -9.031 8.721 1.00 49.62 280 ILE A O 1
ATOM 2274 N N . ILE A 1 281 ? 6.112 -8.902 8.482 1.00 46.62 281 ILE A N 1
ATOM 2275 C CA . ILE A 1 281 ? 6.122 -8.865 7.005 1.00 46.62 281 ILE A CA 1
ATOM 2276 C C . ILE A 1 281 ? 6.684 -7.534 6.441 1.00 46.62 281 ILE A C 1
ATOM 2278 O O . ILE A 1 281 ? 7.383 -7.520 5.422 1.00 46.62 281 ILE A O 1
ATOM 2282 N N . GLU A 1 282 ? 6.451 -6.392 7.097 1.00 40.53 282 GLU A N 1
ATOM 2283 C CA . GLU A 1 282 ? 7.074 -5.108 6.707 1.00 40.53 282 GLU A CA 1
ATOM 2284 C C . GLU A 1 282 ? 8.558 -4.996 7.099 1.00 40.53 282 GLU A C 1
ATOM 2286 O O . GLU A 1 282 ? 9.311 -4.233 6.482 1.00 40.53 282 GLU A O 1
ATOM 2291 N N . GLY A 1 283 ? 9.002 -5.771 8.093 1.00 40.03 283 GLY A N 1
ATOM 2292 C CA . GLY A 1 283 ? 10.417 -5.929 8.431 1.00 40.03 283 GLY A CA 1
ATOM 2293 C C . GLY A 1 283 ? 11.180 -6.760 7.395 1.00 40.03 283 GLY A C 1
ATOM 2294 O O . GLY A 1 283 ? 12.295 -6.395 7.018 1.00 40.03 283 GLY A O 1
ATOM 2295 N N . GLU A 1 284 ? 10.567 -7.827 6.877 1.00 41.44 284 GLU A N 1
ATOM 2296 C CA . GLU A 1 284 ? 11.172 -8.703 5.862 1.00 41.44 284 GLU A CA 1
ATOM 2297 C C . GLU A 1 284 ? 11.288 -8.026 4.488 1.00 41.44 284 GLU A C 1
ATOM 2299 O O . GLU A 1 284 ? 12.348 -8.074 3.867 1.00 41.44 284 GLU A O 1
ATOM 2304 N N . THR A 1 285 ? 10.278 -7.270 4.050 1.00 44.94 285 THR A N 1
ATOM 2305 C CA . THR A 1 285 ? 10.330 -6.567 2.747 1.00 44.94 285 THR A CA 1
ATOM 2306 C C . THR A 1 285 ? 11.395 -5.463 2.680 1.00 44.94 285 THR A C 1
ATOM 2308 O O . THR A 1 285 ? 11.955 -5.201 1.617 1.00 44.94 285 THR A O 1
ATOM 2311 N N . LYS A 1 286 ? 11.746 -4.845 3.816 1.00 46.75 286 LYS A N 1
ATOM 2312 C CA . LYS A 1 286 ? 12.840 -3.860 3.912 1.00 46.75 286 LYS A CA 1
ATOM 2313 C C . LYS A 1 286 ? 14.233 -4.492 4.028 1.00 46.75 286 LYS A C 1
ATOM 2315 O O . LYS A 1 286 ? 15.204 -3.787 3.765 1.00 46.75 286 LYS A O 1
ATOM 2320 N N . LEU A 1 287 ? 14.332 -5.762 4.424 1.00 46.00 287 LEU A N 1
ATOM 2321 C CA . LEU A 1 287 ? 15.580 -6.537 4.436 1.00 46.00 287 LEU A CA 1
ATOM 2322 C C . LEU A 1 287 ? 15.833 -7.235 3.089 1.00 46.00 287 LEU A C 1
ATOM 2324 O O . LEU A 1 287 ? 16.989 -7.433 2.726 1.00 46.00 287 LEU A O 1
ATOM 2328 N N . GLU A 1 288 ? 14.794 -7.532 2.305 1.00 48.47 288 GLU A N 1
ATOM 2329 C CA . GLU A 1 288 ? 14.942 -8.077 0.947 1.00 48.47 288 GLU A CA 1
ATOM 2330 C C . GLU A 1 288 ? 15.441 -7.039 -0.077 1.00 48.47 288 GLU A C 1
ATOM 2332 O O . GLU A 1 288 ? 16.200 -7.395 -0.980 1.00 48.47 288 GLU A O 1
ATOM 2337 N N . GLU A 1 289 ? 15.124 -5.745 0.083 1.00 52.66 289 GLU A N 1
ATOM 2338 C CA . GLU A 1 289 ? 15.663 -4.683 -0.790 1.00 52.66 289 GLU A CA 1
ATOM 2339 C C . GLU A 1 289 ? 17.191 -4.502 -0.659 1.00 52.66 289 GLU A C 1
ATOM 2341 O O . GLU A 1 289 ? 17.850 -4.124 -1.631 1.00 52.66 289 GLU A O 1
ATOM 2346 N N . GLU A 1 290 ? 17.792 -4.826 0.494 1.00 53.59 290 GLU A N 1
ATOM 2347 C CA . GLU A 1 290 ? 19.254 -4.768 0.674 1.00 53.59 290 GLU A CA 1
ATOM 2348 C C . GLU A 1 290 ? 19.990 -6.007 0.142 1.00 53.59 290 GLU A C 1
ATOM 2350 O O . GLU A 1 290 ? 21.213 -5.968 -0.031 1.00 53.59 290 GLU A O 1
ATOM 2355 N N . VAL A 1 291 ? 19.269 -7.084 -0.188 1.00 54.22 291 VAL A N 1
ATOM 2356 C CA . VAL A 1 291 ? 19.848 -8.333 -0.712 1.00 54.22 291 VAL A CA 1
ATOM 2357 C C . VAL A 1 291 ? 19.419 -8.582 -2.159 1.00 54.22 291 VAL A C 1
ATOM 2359 O O . VAL A 1 291 ? 19.407 -9.715 -2.637 1.00 54.22 291 VAL A O 1
ATOM 2362 N N . ILE A 1 292 ? 19.145 -7.526 -2.928 1.00 70.50 292 ILE A N 1
ATOM 2363 C CA . ILE A 1 292 ? 19.213 -7.663 -4.385 1.00 70.50 292 ILE A CA 1
ATOM 2364 C C . ILE A 1 292 ? 20.677 -7.933 -4.719 1.00 70.50 292 ILE A C 1
ATOM 2366 O O . ILE A 1 292 ? 21.540 -7.055 -4.592 1.00 70.50 292 ILE A O 1
ATOM 2370 N N . SER A 1 293 ? 20.960 -9.187 -5.078 1.00 83.88 293 SER A N 1
ATOM 2371 C CA . SER A 1 293 ? 22.311 -9.632 -5.393 1.00 83.88 293 SER A CA 1
ATOM 2372 C C . SER A 1 293 ? 22.924 -8.708 -6.447 1.00 83.88 293 SER A C 1
ATOM 2374 O O . SER A 1 293 ? 22.253 -8.243 -7.371 1.00 83.88 293 SER A O 1
ATOM 2376 N N . LYS A 1 294 ? 24.217 -8.400 -6.289 1.00 92.25 294 LYS A N 1
ATOM 2377 C CA . LYS A 1 294 ? 24.941 -7.531 -7.230 1.00 92.25 294 LYS A CA 1
ATOM 2378 C C . LYS A 1 294 ? 24.798 -8.021 -8.671 1.00 92.25 294 LYS A C 1
ATOM 2380 O O . LYS A 1 294 ? 24.760 -7.200 -9.578 1.00 92.25 294 LYS A O 1
ATOM 2385 N N . ASP A 1 295 ? 24.661 -9.330 -8.848 1.00 92.44 295 ASP A N 1
ATOM 2386 C CA . ASP A 1 295 ? 24.490 -9.979 -10.141 1.00 92.44 295 ASP A CA 1
ATOM 2387 C C . ASP A 1 295 ? 23.177 -9.561 -10.816 1.00 92.44 295 ASP A C 1
ATOM 2389 O O . ASP A 1 295 ? 23.208 -9.177 -11.980 1.00 92.44 295 ASP A O 1
ATOM 2393 N N . VAL A 1 296 ? 22.063 -9.480 -10.074 1.00 93.00 296 VAL A N 1
ATOM 2394 C CA . VAL A 1 296 ? 20.778 -8.983 -10.608 1.00 93.00 296 VAL A CA 1
ATOM 2395 C C . VAL A 1 296 ? 20.896 -7.522 -11.047 1.00 93.00 296 VAL A C 1
ATOM 2397 O O . VAL A 1 296 ? 20.425 -7.159 -12.122 1.00 93.00 296 VAL A O 1
ATOM 2400 N N . LYS A 1 297 ? 21.579 -6.675 -10.262 1.00 94.88 297 LYS A N 1
ATOM 2401 C CA . LYS A 1 297 ? 21.796 -5.261 -10.633 1.00 94.88 297 LYS A CA 1
ATOM 2402 C C . LYS A 1 297 ? 22.616 -5.118 -11.919 1.00 94.88 297 LYS A C 1
ATOM 2404 O O . LYS A 1 297 ? 22.395 -4.187 -12.689 1.00 94.88 297 LYS A O 1
ATOM 2409 N N . ILE A 1 298 ? 23.570 -6.022 -12.140 1.00 96.12 298 ILE A N 1
ATOM 2410 C CA . ILE A 1 298 ? 24.410 -6.045 -13.342 1.00 96.12 298 ILE A CA 1
ATOM 2411 C C . ILE A 1 298 ? 23.614 -6.577 -14.540 1.00 96.12 298 ILE A C 1
ATOM 2413 O O . ILE A 1 298 ? 23.680 -5.992 -15.619 1.00 96.12 298 ILE A O 1
ATOM 2417 N N . GLU A 1 299 ? 22.834 -7.642 -14.355 1.00 96.69 299 GLU A N 1
ATOM 2418 C CA . GLU A 1 299 ? 22.093 -8.328 -15.419 1.00 96.69 299 GLU A CA 1
ATOM 2419 C C . GLU A 1 299 ? 21.080 -7.413 -16.119 1.00 96.69 299 GLU A C 1
ATOM 2421 O O . GLU A 1 299 ? 21.015 -7.409 -17.349 1.00 96.69 299 GLU A O 1
ATOM 2426 N N . VAL A 1 300 ? 20.384 -6.552 -15.364 1.00 95.38 300 VAL A N 1
ATOM 2427 C CA . VAL A 1 300 ? 19.427 -5.563 -15.906 1.00 95.38 300 VAL A CA 1
ATOM 2428 C C . VAL A 1 300 ? 20.048 -4.687 -17.003 1.00 95.38 300 VAL A C 1
ATOM 2430 O O . VAL A 1 300 ? 19.373 -4.324 -17.966 1.00 95.38 300 VAL A O 1
ATOM 2433 N N . PHE A 1 301 ? 21.337 -4.360 -16.880 1.00 96.75 301 PHE A N 1
ATOM 2434 C CA . PHE A 1 301 ? 22.052 -3.482 -17.810 1.00 96.75 301 PHE A CA 1
ATOM 2435 C C . PHE A 1 301 ? 23.092 -4.201 -18.665 1.00 96.75 301 PHE A C 1
ATOM 2437 O O . PHE A 1 301 ? 23.731 -3.560 -19.500 1.00 96.75 301 PHE A O 1
ATOM 2444 N N . GLY A 1 302 ? 23.229 -5.522 -18.519 1.00 95.25 302 GLY A N 1
ATOM 2445 C CA . GLY A 1 302 ? 24.251 -6.322 -19.198 1.00 95.25 302 GLY A CA 1
ATOM 2446 C C . GLY A 1 302 ? 24.143 -6.304 -20.723 1.00 95.25 302 GLY A C 1
ATOM 2447 O O . GLY A 1 302 ? 25.102 -6.621 -21.417 1.00 95.25 302 GLY A O 1
ATOM 2448 N N . GLN A 1 303 ? 22.997 -5.886 -21.263 1.00 94.50 303 GLN A N 1
ATOM 2449 C CA . GLN A 1 303 ? 22.813 -5.748 -22.701 1.00 94.50 303 GLN A CA 1
ATOM 2450 C C . GLN A 1 303 ? 23.529 -4.516 -23.286 1.00 94.50 303 GLN A C 1
ATOM 2452 O O . GLN A 1 303 ? 23.717 -4.474 -24.499 1.00 94.50 303 GLN A O 1
ATOM 2457 N N . ILE A 1 304 ? 23.887 -3.506 -22.484 1.00 95.94 304 ILE A N 1
ATOM 2458 C CA . ILE A 1 304 ? 24.501 -2.249 -22.945 1.00 95.94 304 ILE A CA 1
ATOM 2459 C C . ILE A 1 304 ? 26.017 -2.333 -22.737 1.00 95.94 304 ILE A C 1
ATOM 2461 O O . ILE A 1 304 ? 26.509 -2.258 -21.612 1.00 95.94 304 ILE A O 1
ATOM 2465 N N . ASN A 1 305 ? 26.773 -2.437 -23.825 1.00 96.50 305 ASN A N 1
ATOM 2466 C CA . ASN A 1 305 ? 28.208 -2.718 -23.797 1.00 96.50 305 ASN A CA 1
ATOM 2467 C C . ASN A 1 305 ? 29.032 -1.590 -23.166 1.00 96.50 305 ASN A C 1
ATOM 2469 O O . ASN A 1 305 ? 30.135 -1.827 -22.674 1.00 96.50 305 ASN A O 1
ATOM 2473 N N . CYS A 1 306 ? 28.543 -0.347 -23.192 1.00 96.31 306 CYS A N 1
ATOM 2474 C CA . CYS A 1 306 ? 29.255 0.780 -22.589 1.00 96.31 306 CYS A CA 1
ATOM 2475 C C . CYS A 1 306 ? 29.054 0.933 -21.066 1.00 96.31 306 CYS A C 1
ATOM 2477 O O . CYS A 1 306 ? 29.624 1.865 -20.474 1.00 96.31 306 CYS A O 1
ATOM 2479 N N . ILE A 1 307 ? 28.264 0.059 -20.431 1.00 97.62 307 ILE A N 1
ATOM 2480 C CA . ILE A 1 307 ? 28.007 0.061 -18.987 1.00 97.62 307 ILE A CA 1
ATOM 2481 C C . ILE A 1 307 ? 28.876 -1.002 -18.307 1.00 97.62 307 ILE A C 1
ATOM 2483 O O . ILE A 1 307 ? 28.671 -2.197 -18.466 1.00 97.62 307 ILE A O 1
ATOM 2487 N N . ASP A 1 308 ? 29.826 -0.550 -17.487 1.00 97.94 308 ASP A N 1
ATOM 2488 C CA . ASP A 1 308 ? 30.603 -1.443 -16.621 1.00 97.94 308 ASP A CA 1
ATOM 2489 C C . ASP A 1 308 ? 29.764 -1.889 -15.410 1.00 97.94 308 ASP A C 1
ATOM 2491 O O . ASP A 1 308 ? 28.869 -1.159 -14.979 1.00 97.94 308 ASP A O 1
ATOM 2495 N N . ASN A 1 309 ? 30.122 -3.011 -14.777 1.00 97.50 309 ASN A N 1
ATOM 2496 C CA . ASN A 1 309 ? 29.424 -3.553 -13.597 1.00 97.50 309 ASN A CA 1
ATOM 2497 C C . ASN A 1 309 ? 29.225 -2.517 -12.475 1.00 97.50 309 ASN A C 1
ATOM 2499 O O . ASN A 1 309 ? 28.160 -2.443 -11.870 1.00 97.50 309 ASN A O 1
ATOM 2503 N N . GLU A 1 310 ? 30.229 -1.674 -12.217 1.00 97.56 310 GLU A N 1
ATOM 2504 C CA . GLU A 1 310 ? 30.128 -0.597 -11.222 1.00 97.56 310 GLU A CA 1
ATOM 2505 C C . GLU A 1 310 ? 29.087 0.457 -11.620 1.00 97.56 310 GLU A C 1
ATOM 2507 O O . GLU A 1 310 ? 28.359 0.976 -10.781 1.00 97.56 310 GLU A O 1
ATOM 2512 N N . THR A 1 311 ? 28.987 0.763 -12.914 1.00 98.00 311 THR A N 1
ATOM 2513 C CA . THR A 1 311 ? 28.021 1.740 -13.435 1.00 98.00 311 THR A CA 1
ATOM 2514 C C . THR A 1 311 ? 26.610 1.177 -13.472 1.00 98.00 311 THR A C 1
ATOM 2516 O O . THR A 1 311 ? 25.680 1.920 -13.181 1.00 98.00 311 THR A O 1
ATOM 2519 N N . ALA A 1 312 ? 26.445 -0.117 -13.756 1.00 97.81 312 ALA A N 1
ATOM 2520 C CA . ALA A 1 312 ? 25.158 -0.799 -13.643 1.00 97.81 312 ALA A CA 1
ATOM 2521 C C . ALA A 1 312 ? 24.609 -0.706 -12.210 1.00 97.81 312 ALA A C 1
ATOM 2523 O O . ALA A 1 312 ? 23.461 -0.315 -12.013 1.00 97.81 312 ALA A O 1
ATOM 2524 N N . ILE A 1 313 ? 25.461 -0.957 -11.207 1.00 96.56 313 ILE A N 1
ATOM 2525 C CA . ILE A 1 313 ? 25.093 -0.823 -9.789 1.00 96.56 313 ILE A CA 1
ATOM 2526 C C . ILE A 1 313 ? 24.728 0.631 -9.451 1.00 96.56 313 ILE A C 1
ATOM 2528 O O . ILE A 1 313 ? 23.690 0.858 -8.840 1.00 96.56 313 ILE A O 1
ATOM 2532 N N . LEU A 1 314 ? 25.524 1.617 -9.889 1.00 97.69 314 LEU A N 1
ATOM 2533 C CA . LEU A 1 314 ? 25.230 3.039 -9.651 1.00 97.69 314 LEU A CA 1
ATOM 2534 C C . LEU A 1 314 ? 23.897 3.481 -10.270 1.00 97.69 314 LEU A C 1
ATOM 2536 O O . LEU A 1 314 ? 23.155 4.227 -9.637 1.00 97.69 314 LEU A O 1
ATOM 2540 N N . LEU A 1 315 ? 23.586 3.038 -11.491 1.00 97.81 315 LEU A N 1
ATOM 2541 C CA . LEU A 1 315 ? 22.305 3.334 -12.140 1.00 97.81 315 LEU A CA 1
ATOM 2542 C C . LEU A 1 315 ? 21.146 2.717 -11.348 1.00 97.81 315 LEU A C 1
ATOM 2544 O O . LEU A 1 315 ? 20.181 3.419 -11.040 1.00 97.81 315 LEU A O 1
ATOM 2548 N N . TYR A 1 316 ? 21.287 1.453 -10.946 1.00 96.62 316 TYR A N 1
ATOM 2549 C CA . TYR A 1 316 ? 20.288 0.745 -10.149 1.00 96.62 316 TYR A CA 1
ATOM 2550 C C . TYR A 1 316 ? 20.020 1.431 -8.804 1.00 96.62 316 TYR A C 1
ATOM 2552 O O . TYR A 1 316 ? 18.868 1.678 -8.447 1.00 96.62 316 TYR A O 1
ATOM 2560 N N . ASP A 1 317 ? 21.079 1.806 -8.085 1.00 95.88 317 ASP A N 1
ATOM 2561 C CA . ASP A 1 317 ? 20.993 2.462 -6.774 1.00 95.88 317 ASP A CA 1
ATOM 2562 C C . ASP A 1 317 ? 20.383 3.875 -6.854 1.00 95.88 317 ASP A C 1
ATOM 2564 O O . ASP A 1 317 ? 19.850 4.373 -5.866 1.00 95.88 317 ASP A O 1
ATOM 2568 N N . ASN A 1 318 ? 20.404 4.508 -8.033 1.00 97.00 318 ASN A N 1
ATOM 2569 C CA . ASN A 1 318 ? 19.745 5.793 -8.296 1.00 97.00 318 ASN A CA 1
ATOM 2570 C C . ASN A 1 318 ? 18.310 5.639 -8.840 1.00 97.00 318 ASN A C 1
ATOM 2572 O O . ASN A 1 318 ? 17.736 6.598 -9.353 1.00 97.00 318 ASN A O 1
ATOM 2576 N N . GLY A 1 319 ? 17.720 4.445 -8.731 1.00 95.62 319 GLY A N 1
ATOM 2577 C CA . GLY A 1 319 ? 16.322 4.185 -9.082 1.00 95.62 319 GLY A CA 1
ATOM 2578 C C . GLY A 1 319 ? 16.084 3.797 -10.542 1.00 95.62 319 GLY A C 1
ATOM 2579 O O . GLY A 1 319 ? 14.948 3.495 -10.912 1.00 95.62 319 GLY A O 1
ATOM 2580 N N . TYR A 1 320 ? 17.129 3.729 -11.370 1.00 97.31 320 TYR A N 1
ATOM 2581 C CA . TYR A 1 320 ? 17.024 3.172 -12.715 1.00 97.31 320 TYR A CA 1
ATOM 2582 C C . TYR A 1 320 ? 17.082 1.653 -12.602 1.00 97.31 320 TYR A C 1
ATOM 2584 O O . TYR A 1 320 ? 18.145 1.054 -12.659 1.00 97.31 320 TYR A O 1
ATOM 2592 N N . THR A 1 321 ? 15.933 1.027 -12.373 1.00 95.81 321 THR A N 1
ATOM 2593 C CA . THR A 1 321 ? 15.823 -0.426 -12.144 1.00 95.81 321 THR A CA 1
ATOM 2594 C C . THR A 1 321 ? 15.500 -1.222 -13.409 1.00 95.81 321 THR A C 1
ATOM 2596 O O . THR A 1 321 ? 15.446 -2.448 -13.364 1.00 95.81 321 THR A O 1
ATOM 2599 N N . SER A 1 322 ? 15.290 -0.551 -14.545 1.00 95.75 322 SER A N 1
ATOM 2600 C CA . SER A 1 322 ? 15.012 -1.184 -15.836 1.00 95.75 322 SER A CA 1
ATOM 2601 C C . SER A 1 322 ? 15.557 -0.366 -17.009 1.00 95.75 322 SER A C 1
ATOM 2603 O O . SER A 1 322 ? 15.830 0.831 -16.886 1.00 95.75 322 SER A O 1
ATOM 2605 N N . PHE A 1 323 ? 15.685 -1.021 -18.166 1.00 93.25 323 PHE A N 1
ATOM 2606 C CA . PHE A 1 323 ? 16.077 -0.390 -19.429 1.00 93.25 323 PHE A CA 1
ATOM 2607 C C . PHE A 1 323 ? 15.107 0.729 -19.849 1.00 93.25 323 PHE A C 1
ATOM 2609 O O . PHE A 1 323 ? 15.538 1.803 -20.265 1.00 93.25 323 PHE A O 1
ATOM 2616 N N . ASP A 1 324 ? 13.802 0.523 -19.659 1.00 93.12 324 ASP A N 1
ATOM 2617 C CA . ASP A 1 324 ? 12.767 1.493 -20.041 1.00 93.12 324 ASP A CA 1
ATOM 2618 C C . ASP A 1 324 ? 12.877 2.803 -19.262 1.00 93.12 324 ASP A C 1
ATOM 2620 O O . ASP A 1 324 ? 12.680 3.884 -19.819 1.00 93.12 324 ASP A O 1
ATOM 2624 N N . LEU A 1 325 ? 13.256 2.726 -17.982 1.00 95.88 325 LEU A N 1
ATOM 2625 C CA . LEU A 1 325 ? 13.468 3.919 -17.169 1.00 95.88 325 LEU A CA 1
ATOM 2626 C C . LEU A 1 325 ? 14.639 4.754 -17.687 1.00 95.88 325 LEU A C 1
ATOM 2628 O O . LEU A 1 325 ? 14.596 5.967 -17.530 1.00 95.88 325 LEU A O 1
ATOM 2632 N N . LEU A 1 326 ? 15.638 4.142 -18.339 1.00 95.81 326 LEU A N 1
ATOM 2633 C CA . LEU A 1 326 ? 16.757 4.855 -18.964 1.00 95.81 326 LEU A CA 1
ATOM 2634 C C . LEU A 1 326 ? 16.398 5.503 -20.310 1.00 95.81 326 LEU A C 1
ATOM 2636 O O . LEU A 1 326 ? 17.019 6.503 -20.682 1.00 95.81 326 LEU A O 1
ATOM 2640 N N . LYS A 1 327 ? 15.384 4.993 -21.023 1.00 94.56 327 LYS A N 1
ATOM 2641 C CA . LYS A 1 327 ? 14.980 5.477 -22.359 1.00 94.56 327 LYS A CA 1
ATOM 2642 C C . LYS A 1 327 ? 14.628 6.965 -22.376 1.00 94.56 327 LYS A C 1
ATOM 2644 O O . LYS A 1 327 ? 14.945 7.664 -23.339 1.00 94.56 327 LYS A O 1
ATOM 2649 N N . ASN A 1 328 ? 14.053 7.484 -21.295 1.00 93.38 328 ASN A N 1
ATOM 2650 C CA . ASN A 1 328 ? 13.597 8.877 -21.215 1.00 93.38 328 ASN A CA 1
ATOM 2651 C C . ASN A 1 328 ? 14.581 9.814 -20.494 1.00 93.38 328 ASN A C 1
ATOM 2653 O O . ASN A 1 328 ? 14.318 11.008 -20.355 1.00 93.38 328 ASN A O 1
ATOM 2657 N N . VAL A 1 329 ? 15.730 9.301 -20.050 1.00 96.88 329 VAL A N 1
ATOM 2658 C CA . VAL A 1 329 ? 16.660 10.063 -19.207 1.00 96.88 329 VAL A CA 1
ATOM 2659 C C . VAL A 1 329 ? 17.535 10.971 -20.054 1.00 96.88 329 VAL A C 1
ATOM 2661 O O . VAL A 1 329 ? 18.172 10.539 -21.024 1.00 96.88 329 VAL A O 1
ATOM 2664 N N . LYS A 1 330 ? 17.612 12.245 -19.664 1.00 98.19 330 LYS A N 1
ATOM 2665 C CA . LYS A 1 330 ? 18.507 13.215 -20.297 1.00 98.19 330 LYS A CA 1
ATOM 2666 C C . LYS A 1 330 ? 19.953 12.953 -19.875 1.00 98.19 330 LYS A C 1
ATOM 2668 O O . LYS A 1 330 ? 20.243 12.533 -18.758 1.00 98.19 330 LYS A O 1
ATOM 2673 N N . VAL A 1 331 ? 20.901 13.285 -20.754 1.00 98.19 331 VAL A N 1
ATOM 2674 C CA . VAL A 1 331 ? 22.347 13.136 -20.481 1.00 98.19 331 VAL A CA 1
ATOM 2675 C C . VAL A 1 331 ? 22.782 13.898 -19.219 1.00 98.19 331 VAL A C 1
ATOM 2677 O O . VAL A 1 331 ? 23.730 13.485 -18.551 1.00 98.19 331 VAL A O 1
ATOM 2680 N N . ASP A 1 332 ? 22.112 15.006 -18.892 1.00 97.88 332 ASP A N 1
ATOM 2681 C CA . ASP A 1 332 ? 22.408 15.789 -17.691 1.00 97.88 332 ASP A CA 1
ATOM 2682 C C . ASP A 1 332 ? 21.973 15.088 -16.399 1.00 97.88 332 ASP A C 1
ATOM 2684 O O . ASP A 1 332 ? 22.710 15.166 -15.419 1.00 97.88 332 ASP A O 1
ATOM 2688 N N . ASP A 1 333 ? 20.866 14.340 -16.402 1.00 98.12 333 ASP A N 1
ATOM 2689 C CA . ASP A 1 333 ? 20.408 13.585 -15.228 1.00 98.12 333 ASP A CA 1
ATOM 2690 C C . ASP A 1 333 ? 21.321 12.392 -14.941 1.00 98.12 333 ASP A C 1
ATOM 2692 O O . ASP A 1 333 ? 21.709 12.172 -13.797 1.00 98.12 333 ASP A O 1
ATOM 2696 N N . LEU A 1 334 ? 21.801 11.708 -15.985 1.00 97.94 334 LEU A N 1
ATOM 2697 C CA . LEU A 1 334 ? 22.844 10.685 -15.835 1.00 97.94 334 LEU A CA 1
ATOM 2698 C C . LEU A 1 334 ? 24.152 11.260 -15.276 1.00 97.94 334 LEU A C 1
ATOM 2700 O O . LEU A 1 334 ? 24.901 10.549 -14.617 1.00 97.94 334 LEU A O 1
ATOM 2704 N N . ARG A 1 335 ? 24.446 12.543 -15.530 1.00 97.88 335 ARG A N 1
ATOM 2705 C CA . ARG A 1 335 ? 25.648 13.214 -15.007 1.00 97.88 335 ARG A CA 1
ATOM 2706 C C . ARG A 1 335 ? 25.512 13.612 -13.535 1.00 97.88 335 ARG A C 1
ATOM 2708 O O . ARG A 1 335 ? 26.534 13.869 -12.908 1.00 97.88 335 ARG A O 1
ATOM 2715 N N . LYS A 1 336 ? 24.289 13.683 -12.995 1.00 98.19 336 LYS A N 1
ATOM 2716 C CA . LYS A 1 336 ? 24.059 13.924 -11.560 1.00 98.19 336 LYS A CA 1
ATOM 2717 C C . LYS A 1 336 ? 24.466 12.719 -10.706 1.00 98.19 336 LYS A C 1
ATOM 2719 O O . LYS A 1 336 ? 24.682 12.885 -9.514 1.00 98.19 336 LYS A O 1
ATOM 2724 N N . ILE A 1 337 ? 24.593 11.536 -11.311 1.00 97.75 337 ILE A N 1
ATOM 2725 C CA 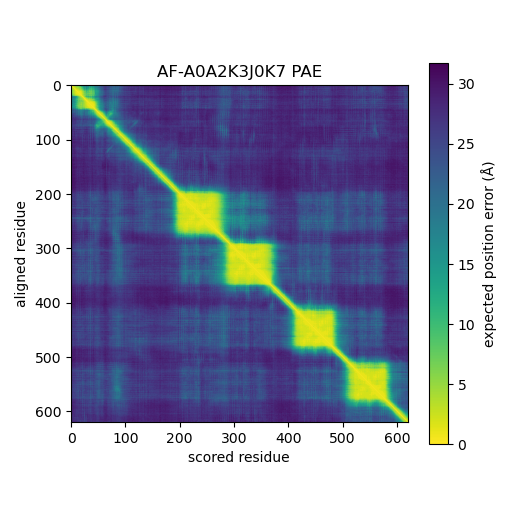. ILE A 1 337 ? 25.038 10.324 -10.625 1.00 97.75 337 ILE A CA 1
ATOM 2726 C C . ILE A 1 337 ? 26.562 10.344 -10.483 1.00 97.75 337 ILE A C 1
ATOM 2728 O O . ILE A 1 337 ? 27.301 10.298 -11.476 1.00 97.75 337 ILE A O 1
ATOM 2732 N N . ASP A 1 338 ? 27.034 10.367 -9.238 1.00 97.44 338 ASP A N 1
ATOM 2733 C CA . ASP A 1 338 ? 28.459 10.307 -8.927 1.00 97.44 338 ASP A CA 1
ATOM 2734 C C . ASP A 1 338 ? 29.097 9.038 -9.509 1.00 97.44 338 ASP A C 1
ATOM 2736 O O . ASP A 1 338 ? 28.633 7.919 -9.312 1.00 97.44 338 ASP A O 1
ATOM 2740 N N . GLY A 1 339 ? 30.177 9.227 -10.272 1.00 96.56 339 GLY A N 1
ATOM 2741 C CA . GLY A 1 339 ? 30.862 8.160 -11.012 1.00 96.56 339 GLY A CA 1
ATOM 2742 C C . GLY A 1 339 ? 30.560 8.130 -12.515 1.00 96.56 339 GLY A C 1
ATOM 2743 O O . GLY A 1 339 ? 31.364 7.591 -13.284 1.00 96.56 339 GLY A O 1
ATOM 2744 N N . ILE A 1 340 ? 29.495 8.789 -12.991 1.00 98.00 340 ILE A N 1
ATOM 2745 C CA . ILE A 1 340 ? 29.148 8.828 -14.422 1.00 98.00 340 ILE A CA 1
ATOM 2746 C C . ILE A 1 340 ? 29.598 10.146 -15.066 1.00 98.00 340 ILE A C 1
ATOM 2748 O O . ILE A 1 340 ? 28.971 11.200 -14.984 1.00 98.00 340 ILE A O 1
ATOM 2752 N N . ARG A 1 341 ? 30.714 10.095 -15.804 1.00 98.12 341 ARG A N 1
ATOM 2753 C CA . ARG A 1 341 ? 31.230 11.262 -16.546 1.00 98.12 341 ARG A CA 1
ATOM 2754 C C . ARG A 1 341 ? 30.361 11.587 -17.767 1.00 98.12 341 ARG A C 1
ATOM 2756 O O . ARG A 1 341 ? 29.874 10.686 -18.444 1.00 98.12 341 ARG A O 1
ATOM 2763 N N . LYS A 1 342 ? 30.323 12.865 -18.179 1.00 97.94 342 LYS A N 1
ATOM 2764 C CA . LYS A 1 342 ? 29.592 13.354 -19.378 1.00 97.94 342 LYS A CA 1
ATOM 2765 C C . LYS A 1 342 ? 29.840 12.524 -20.648 1.00 97.94 342 LYS A C 1
ATOM 2767 O O . LYS A 1 342 ? 28.914 12.277 -21.411 1.00 97.94 342 LYS A O 1
ATOM 2772 N N . ARG A 1 343 ? 31.086 12.088 -20.890 1.00 97.69 343 ARG A N 1
ATOM 2773 C CA . ARG A 1 343 ? 31.424 11.234 -22.048 1.00 97.69 343 ARG A CA 1
ATOM 2774 C C . ARG A 1 343 ? 30.770 9.851 -21.961 1.00 97.69 343 ARG A C 1
ATOM 2776 O O . ARG A 1 343 ? 30.339 9.345 -22.987 1.00 97.69 343 ARG A O 1
ATOM 2783 N N . LYS A 1 344 ? 30.693 9.265 -20.761 1.00 98.06 344 LYS A N 1
ATOM 2784 C CA . LYS A 1 344 ? 30.060 7.962 -20.519 1.00 98.06 344 LYS A CA 1
ATOM 2785 C C . LYS A 1 344 ? 28.540 8.069 -20.630 1.00 98.06 344 LYS A C 1
ATOM 2787 O O . LYS A 1 344 ? 27.959 7.318 -21.393 1.00 98.06 344 LYS A O 1
ATOM 2792 N N . ALA A 1 345 ? 27.933 9.085 -20.013 1.00 98.12 345 ALA A N 1
ATOM 2793 C CA . ALA A 1 345 ? 26.499 9.365 -20.143 1.00 98.12 345 ALA A CA 1
ATOM 2794 C C . ALA A 1 345 ? 26.054 9.522 -21.612 1.00 98.12 345 ALA A C 1
ATOM 2796 O O . ALA A 1 345 ? 25.050 8.948 -22.019 1.00 98.12 345 ALA A O 1
ATOM 2797 N N . LYS A 1 346 ? 26.834 10.236 -22.440 1.00 98.19 346 LYS A N 1
ATOM 2798 C CA . LYS A 1 346 ? 26.566 10.343 -23.886 1.00 98.19 346 LYS A CA 1
ATOM 2799 C C . LYS A 1 346 ? 26.664 9.006 -24.625 1.00 98.19 346 LYS A C 1
ATOM 2801 O O . LYS A 1 346 ? 25.878 8.779 -25.534 1.00 98.19 346 LYS A O 1
ATOM 2806 N N . LYS A 1 347 ? 27.631 8.152 -24.268 1.00 98.31 347 LYS A N 1
ATOM 2807 C CA . LYS A 1 347 ? 27.770 6.813 -24.864 1.00 98.31 347 LYS A CA 1
ATOM 2808 C C . LYS A 1 347 ? 26.586 5.919 -24.502 1.00 98.31 347 LYS A C 1
ATOM 2810 O O . LYS A 1 347 ? 26.015 5.331 -25.406 1.00 98.31 347 LYS A O 1
ATOM 2815 N N . ILE A 1 348 ? 26.192 5.913 -23.225 1.00 97.81 348 ILE A N 1
ATOM 2816 C CA . ILE A 1 348 ? 25.009 5.189 -22.737 1.00 97.81 348 ILE A CA 1
ATOM 2817 C C . ILE A 1 348 ? 23.776 5.637 -23.514 1.00 97.81 348 ILE A C 1
ATOM 2819 O O . ILE A 1 348 ? 23.073 4.804 -24.067 1.00 97.81 348 ILE A O 1
ATOM 2823 N N . ARG A 1 349 ? 23.564 6.952 -23.640 1.00 97.88 349 ARG A N 1
ATOM 2824 C CA . ARG A 1 349 ? 22.436 7.496 -24.399 1.00 97.88 349 ARG A CA 1
ATOM 2825 C C . ARG A 1 349 ? 22.435 7.041 -25.860 1.00 97.88 349 ARG A C 1
ATOM 2827 O O . ARG A 1 349 ? 21.413 6.578 -26.339 1.00 97.88 349 ARG A O 1
ATOM 2834 N N . LYS A 1 350 ? 23.581 7.134 -26.538 1.00 97.81 350 LYS A N 1
ATOM 2835 C CA . LYS A 1 350 ? 23.694 6.739 -27.946 1.00 97.81 350 LYS A CA 1
ATOM 2836 C C . LYS A 1 350 ? 23.390 5.252 -28.155 1.00 97.81 350 LYS A C 1
ATOM 2838 O O . LYS A 1 350 ? 22.652 4.915 -29.066 1.00 97.81 350 LYS A O 1
ATOM 2843 N N . GLU A 1 351 ? 23.937 4.382 -27.308 1.00 97.62 351 GLU A N 1
ATOM 2844 C CA . GLU A 1 351 ? 23.715 2.934 -27.408 1.00 97.62 351 GLU A CA 1
ATOM 2845 C C . GLU A 1 351 ? 22.271 2.541 -27.043 1.00 97.62 351 GLU A C 1
ATOM 2847 O O . GLU A 1 351 ? 21.724 1.601 -27.614 1.00 97.62 351 GLU A O 1
ATOM 2852 N N . LEU A 1 352 ? 21.628 3.276 -26.125 1.00 96.56 352 LEU A N 1
ATOM 2853 C CA . LEU A 1 352 ? 20.196 3.130 -25.842 1.00 96.56 352 LEU A CA 1
ATOM 2854 C C . LEU A 1 352 ? 19.345 3.476 -27.066 1.00 96.56 352 LEU A C 1
ATOM 2856 O O . LEU A 1 352 ? 18.474 2.689 -27.423 1.00 96.56 352 LEU A O 1
ATOM 2860 N N . ASP A 1 353 ? 19.606 4.623 -27.699 1.00 96.19 353 ASP A N 1
ATOM 2861 C CA . ASP A 1 353 ? 18.867 5.067 -28.885 1.00 96.19 353 ASP A CA 1
ATOM 2862 C C . ASP A 1 353 ? 19.039 4.055 -30.047 1.00 96.19 353 ASP A C 1
ATOM 2864 O O . ASP A 1 353 ? 18.047 3.650 -30.649 1.00 96.19 353 ASP A O 1
ATOM 2868 N N . GLU A 1 354 ? 20.254 3.530 -30.273 1.00 96.44 354 GLU A N 1
ATOM 2869 C CA . GLU A 1 354 ? 20.526 2.465 -31.264 1.00 96.44 354 GLU A CA 1
ATOM 2870 C C . GLU A 1 354 ? 19.740 1.168 -30.972 1.00 96.44 354 GLU A C 1
ATOM 2872 O O . GLU A 1 354 ? 19.121 0.588 -31.864 1.00 96.44 354 GLU A O 1
ATOM 2877 N N . LYS A 1 355 ? 19.696 0.723 -29.709 1.00 95.38 355 LYS A N 1
ATOM 2878 C CA . LYS A 1 355 ? 18.930 -0.473 -29.309 1.00 95.38 355 LYS A CA 1
ATOM 2879 C C . LYS A 1 355 ? 17.422 -0.303 -29.451 1.00 95.38 355 LYS A C 1
ATOM 2881 O O . LYS A 1 355 ? 16.725 -1.279 -29.718 1.00 95.38 355 LYS A O 1
ATOM 2886 N N . ILE A 1 356 ? 16.912 0.906 -29.228 1.00 93.88 356 ILE A N 1
ATOM 2887 C CA . ILE A 1 356 ? 15.489 1.207 -29.405 1.00 93.88 356 ILE A CA 1
ATOM 2888 C C . ILE A 1 356 ? 15.122 1.095 -30.884 1.00 93.88 356 ILE A C 1
ATOM 2890 O O . ILE A 1 356 ? 14.124 0.456 -31.202 1.00 93.88 356 ILE A O 1
ATOM 2894 N N . GLU A 1 357 ? 15.953 1.635 -31.778 1.00 94.94 357 GLU A N 1
ATOM 2895 C CA . GLU A 1 357 ? 15.751 1.490 -33.223 1.00 94.94 357 GLU A CA 1
ATOM 2896 C C . GLU A 1 357 ? 15.767 0.019 -33.664 1.00 94.94 357 GLU A C 1
ATOM 2898 O O . GLU A 1 357 ? 14.960 -0.381 -34.502 1.00 94.94 357 GLU A O 1
ATOM 2903 N N . ASP A 1 358 ? 16.649 -0.808 -33.099 1.00 93.12 358 ASP A N 1
ATOM 2904 C CA . ASP A 1 358 ? 16.703 -2.238 -33.424 1.00 93.12 358 ASP A CA 1
ATOM 2905 C C . ASP A 1 358 ? 15.486 -3.017 -32.898 1.00 93.12 358 ASP A C 1
ATOM 2907 O O . ASP A 1 358 ? 14.974 -3.897 -33.596 1.00 93.12 358 ASP A O 1
ATOM 2911 N N . LEU A 1 359 ? 14.964 -2.665 -31.718 1.00 90.31 359 LEU A N 1
ATOM 2912 C CA . LEU A 1 359 ? 13.706 -3.219 -31.204 1.00 90.31 359 LEU A CA 1
ATOM 2913 C C . LEU A 1 359 ? 12.505 -2.813 -32.066 1.00 90.31 359 LEU A C 1
ATOM 2915 O O . LEU A 1 359 ? 11.634 -3.642 -32.327 1.00 90.31 359 LEU A O 1
ATOM 2919 N N . ASP A 1 360 ? 12.467 -1.572 -32.552 1.00 89.81 360 ASP A N 1
ATOM 2920 C CA . ASP A 1 360 ? 11.405 -1.110 -33.450 1.00 89.81 360 ASP A CA 1
ATOM 2921 C C . ASP A 1 360 ? 11.474 -1.817 -34.815 1.00 89.81 360 ASP A C 1
ATOM 2923 O O . ASP A 1 360 ? 10.434 -2.146 -35.390 1.00 89.81 360 ASP A O 1
ATOM 2927 N N . LYS A 1 361 ? 12.676 -2.131 -35.322 1.00 92.75 361 LYS A N 1
ATOM 2928 C CA . LYS A 1 361 ? 12.843 -2.974 -36.522 1.00 92.75 361 LYS A CA 1
ATOM 2929 C C . LYS A 1 361 ? 12.333 -4.398 -36.292 1.00 92.75 361 LYS A C 1
ATOM 2931 O O . LYS A 1 361 ? 11.651 -4.930 -37.162 1.00 92.75 361 LYS A O 1
ATOM 2936 N N . LEU A 1 362 ? 12.628 -5.001 -35.139 1.00 89.38 362 LEU A N 1
ATOM 2937 C CA . LEU A 1 362 ? 12.138 -6.339 -34.779 1.00 89.38 362 LEU A CA 1
ATOM 2938 C C . LEU A 1 362 ? 10.610 -6.378 -34.686 1.00 89.38 362 LEU A C 1
ATOM 2940 O O . LEU A 1 362 ? 9.993 -7.258 -35.280 1.00 89.38 362 LEU A O 1
ATOM 2944 N N . LYS A 1 363 ? 9.996 -5.379 -34.042 1.00 88.25 363 LYS A N 1
ATOM 2945 C CA . LYS A 1 363 ? 8.531 -5.262 -33.973 1.00 88.25 363 LYS A CA 1
ATOM 2946 C C . LYS A 1 363 ? 7.883 -5.155 -35.352 1.00 88.25 363 LYS A C 1
ATOM 2948 O O . LYS A 1 363 ? 6.843 -5.762 -35.579 1.00 88.25 363 LYS A O 1
ATOM 2953 N N . ARG A 1 364 ? 8.501 -4.430 -36.293 1.00 84.62 364 ARG A N 1
ATOM 2954 C CA . ARG A 1 364 ? 8.008 -4.357 -37.683 1.00 84.62 364 ARG A CA 1
ATOM 2955 C C . ARG A 1 364 ? 8.072 -5.702 -38.408 1.00 84.62 364 ARG A C 1
ATOM 2957 O O . ARG A 1 364 ? 7.204 -5.981 -39.225 1.00 84.62 364 ARG A O 1
ATOM 2964 N N . ILE A 1 365 ? 9.076 -6.530 -38.116 1.00 85.44 365 ILE A N 1
ATOM 2965 C CA . ILE A 1 365 ? 9.192 -7.876 -38.696 1.00 85.44 365 ILE A CA 1
ATOM 2966 C C . ILE A 1 365 ? 8.129 -8.813 -38.100 1.00 85.44 365 ILE A C 1
ATOM 2968 O O . ILE A 1 365 ? 7.522 -9.583 -38.840 1.00 85.44 365 ILE A O 1
ATOM 2972 N N . GLU A 1 366 ? 7.879 -8.739 -36.789 1.00 82.94 366 GLU A N 1
ATOM 2973 C CA . GLU A 1 366 ? 6.881 -9.582 -36.112 1.00 82.94 366 GLU A CA 1
ATOM 2974 C C . GLU A 1 366 ? 5.437 -9.228 -36.482 1.00 82.94 366 GLU A C 1
ATOM 2976 O O . GLU A 1 366 ? 4.621 -10.132 -36.636 1.00 82.94 366 GLU A O 1
ATOM 2981 N N . MET A 1 367 ? 5.118 -7.947 -36.693 1.00 79.75 367 MET A N 1
ATOM 2982 C CA . MET A 1 367 ? 3.760 -7.521 -37.066 1.00 79.75 367 MET A CA 1
ATOM 2983 C C . MET A 1 367 ? 3.380 -7.806 -38.527 1.00 79.75 367 MET A C 1
ATOM 2985 O O . MET A 1 367 ? 2.338 -7.354 -38.986 1.00 79.75 367 MET A O 1
ATOM 2989 N N . GLY A 1 368 ? 4.175 -8.586 -39.265 1.00 56.75 368 GLY A N 1
ATOM 2990 C CA . GLY A 1 368 ? 3.725 -9.124 -40.546 1.00 56.75 368 GLY A CA 1
ATOM 2991 C C . GLY A 1 368 ? 3.522 -8.074 -41.639 1.00 56.75 368 GLY A C 1
ATOM 2992 O O . GLY A 1 368 ? 2.805 -8.351 -42.599 1.00 56.75 368 GLY A O 1
ATOM 2993 N N . ASP A 1 369 ? 4.213 -6.929 -41.576 1.00 51.00 369 ASP A N 1
ATOM 2994 C CA . ASP A 1 369 ? 4.361 -5.995 -42.706 1.00 51.00 369 ASP A CA 1
ATOM 2995 C C . ASP A 1 369 ? 5.273 -6.618 -43.787 1.00 51.00 369 ASP A C 1
ATOM 2997 O O . ASP A 1 369 ? 6.313 -6.096 -44.189 1.00 51.00 369 ASP A O 1
ATOM 3001 N N . THR A 1 370 ? 4.890 -7.800 -44.269 1.00 53.19 370 THR A N 1
ATOM 3002 C CA . THR A 1 370 ? 5.480 -8.476 -45.431 1.00 53.19 370 THR A CA 1
ATOM 3003 C C . THR A 1 370 ? 4.846 -7.998 -46.738 1.00 53.19 370 THR A C 1
ATOM 3005 O O . THR A 1 370 ? 5.224 -8.468 -47.808 1.00 53.19 370 THR A O 1
ATOM 3008 N N . THR A 1 371 ? 3.901 -7.056 -46.694 1.00 55.00 371 THR A N 1
ATOM 3009 C CA . THR A 1 371 ? 3.037 -6.743 -47.839 1.00 55.00 371 THR A CA 1
ATOM 3010 C C . THR A 1 371 ? 3.440 -5.533 -48.679 1.00 55.00 371 THR A C 1
ATOM 3012 O O . THR A 1 371 ? 2.823 -5.350 -49.725 1.00 55.00 371 THR A O 1
ATOM 3015 N N . GLN A 1 372 ? 4.469 -4.735 -48.344 1.00 52.38 372 GLN A N 1
ATOM 3016 C CA . GLN A 1 372 ? 4.740 -3.521 -49.149 1.00 52.38 372 GLN A CA 1
ATOM 3017 C C . GLN A 1 372 ? 6.174 -3.201 -49.585 1.00 52.38 372 GLN A C 1
ATOM 3019 O O . GLN A 1 372 ? 6.324 -2.308 -50.413 1.00 52.38 372 GLN A O 1
ATOM 3024 N N . ASN A 1 373 ? 7.219 -3.924 -49.168 1.00 48.16 373 ASN A N 1
ATOM 3025 C CA . ASN A 1 373 ? 8.597 -3.519 -49.515 1.00 48.16 373 ASN A CA 1
ATOM 3026 C C . ASN A 1 373 ? 9.338 -4.421 -50.521 1.00 48.16 373 ASN A C 1
ATOM 3028 O O . ASN A 1 373 ? 10.563 -4.403 -50.586 1.00 48.16 373 ASN A O 1
ATOM 3032 N N . TRP A 1 374 ? 8.603 -5.185 -51.340 1.00 48.09 374 TRP A N 1
ATOM 3033 C CA . TRP A 1 374 ? 9.159 -6.008 -52.431 1.00 48.09 374 TRP A CA 1
ATOM 3034 C C . TRP A 1 374 ? 8.795 -5.502 -53.840 1.00 48.09 374 TRP A C 1
ATOM 3036 O O . TRP A 1 374 ? 8.766 -6.285 -54.787 1.00 48.09 374 TRP A O 1
ATOM 3046 N N . VAL A 1 375 ? 8.501 -4.202 -53.993 1.00 47.62 375 VAL A N 1
ATOM 3047 C CA . VAL A 1 375 ? 8.146 -3.606 -55.301 1.00 47.62 375 VAL A CA 1
ATOM 3048 C C . VAL A 1 375 ? 9.092 -2.482 -55.761 1.00 47.62 375 VAL A C 1
ATOM 3050 O O . VAL A 1 375 ? 9.085 -2.161 -56.940 1.00 47.62 375 VAL A O 1
ATOM 3053 N N . SER A 1 376 ? 9.986 -1.936 -54.928 1.00 48.72 376 SER A N 1
ATOM 3054 C CA . SER A 1 376 ? 10.773 -0.756 -55.351 1.00 48.72 376 SER A CA 1
ATOM 3055 C C . SER A 1 376 ? 12.147 -1.013 -55.987 1.00 48.72 376 SER A C 1
ATOM 3057 O O . SER A 1 376 ? 12.723 -0.067 -56.503 1.00 48.72 376 SER A O 1
ATOM 3059 N N . ASP A 1 377 ? 12.641 -2.255 -56.058 1.00 49.94 377 ASP A N 1
ATOM 3060 C CA . ASP A 1 377 ? 13.964 -2.552 -56.655 1.00 49.94 377 ASP A CA 1
ATOM 3061 C C . ASP A 1 377 ? 13.897 -3.194 -58.058 1.00 49.94 377 ASP A C 1
ATOM 3063 O O . ASP A 1 377 ? 14.864 -3.800 -58.523 1.00 49.94 377 ASP A O 1
ATOM 3067 N N . LYS A 1 378 ? 12.765 -3.086 -58.773 1.00 48.78 378 LYS A N 1
ATOM 3068 C CA . LYS A 1 378 ? 12.619 -3.670 -60.124 1.00 48.78 378 LYS A CA 1
ATOM 3069 C C . LYS A 1 378 ? 12.091 -2.707 -61.193 1.00 48.78 378 LYS A C 1
ATOM 3071 O O . LYS A 1 378 ? 11.449 -3.153 -62.140 1.00 48.78 378 LYS A O 1
ATOM 3076 N N . GLU A 1 379 ? 12.381 -1.413 -61.070 1.00 49.06 379 GLU A N 1
ATOM 3077 C CA . GLU A 1 379 ? 11.965 -0.405 -62.058 1.00 49.06 379 GLU A CA 1
ATOM 3078 C C . GLU A 1 379 ? 13.080 0.600 -62.405 1.00 49.06 379 GLU A C 1
ATOM 3080 O O . GLU A 1 379 ? 12.846 1.784 -62.579 1.00 49.06 379 GLU A O 1
ATOM 3085 N N . GLU A 1 380 ? 14.316 0.123 -62.550 1.00 52.47 380 GLU A N 1
ATOM 3086 C CA . GLU A 1 380 ? 15.362 0.820 -63.309 1.00 52.47 380 GLU A CA 1
ATOM 3087 C C . GLU A 1 380 ? 16.190 -0.239 -64.038 1.00 52.47 380 GLU A C 1
ATOM 3089 O O . GLU A 1 380 ? 17.109 -0.796 -63.450 1.00 52.47 380 GLU A O 1
ATOM 3094 N N . MET A 1 381 ? 15.799 -0.590 -65.271 1.00 51.41 381 MET A N 1
ATOM 3095 C CA . MET A 1 381 ? 16.650 -1.131 -66.356 1.00 51.41 381 MET A CA 1
ATOM 3096 C C . MET A 1 381 ? 15.777 -1.738 -67.465 1.00 51.41 381 MET A C 1
ATOM 3098 O O . MET A 1 381 ? 15.719 -2.954 -67.607 1.00 51.41 381 MET A O 1
ATOM 3102 N N . LEU A 1 382 ? 15.103 -0.892 -68.247 1.00 43.03 382 LEU A N 1
ATOM 3103 C CA . LEU A 1 382 ? 14.712 -1.160 -69.641 1.00 43.03 382 LEU A CA 1
ATOM 3104 C C . LEU A 1 382 ? 14.677 0.214 -70.331 1.00 43.03 382 LEU A C 1
ATOM 3106 O O . LEU A 1 382 ? 13.731 0.973 -70.157 1.00 43.03 382 LEU A O 1
ATOM 3110 N N . ASP A 1 383 ? 15.817 0.711 -70.808 1.00 43.88 383 ASP A N 1
ATOM 3111 C CA . ASP A 1 383 ? 16.282 0.543 -72.193 1.00 43.88 383 ASP A CA 1
ATOM 3112 C C . ASP A 1 383 ? 15.157 0.742 -73.219 1.00 43.88 383 ASP A C 1
ATOM 3114 O O . ASP A 1 383 ? 14.423 -0.171 -73.597 1.00 43.88 383 ASP A O 1
ATOM 3118 N N . GLU A 1 384 ? 15.067 1.991 -73.675 1.00 51.50 384 GLU A N 1
ATOM 3119 C CA . GLU A 1 384 ? 14.497 2.369 -74.956 1.00 51.50 384 GLU A CA 1
ATOM 3120 C C . GLU A 1 384 ? 15.258 1.627 -76.061 1.00 51.50 384 GLU A C 1
ATOM 3122 O O . GLU A 1 384 ? 16.370 2.005 -76.419 1.00 51.50 384 GLU A O 1
ATOM 3127 N N . ASN A 1 385 ? 14.671 0.567 -76.611 1.00 50.34 385 ASN A N 1
ATOM 3128 C CA . ASN A 1 385 ? 14.865 0.240 -78.016 1.00 50.34 385 ASN A CA 1
ATOM 3129 C C . ASN A 1 385 ? 13.662 -0.531 -78.557 1.00 50.34 385 ASN A C 1
ATOM 3131 O O . ASN A 1 385 ? 13.383 -1.674 -78.197 1.00 50.34 385 ASN A O 1
ATOM 3135 N N . GLU A 1 386 ? 12.969 0.172 -79.448 1.00 56.16 386 GLU A N 1
ATOM 3136 C CA . GLU A 1 386 ? 12.137 -0.340 -80.525 1.00 56.16 386 GLU A CA 1
ATOM 3137 C C . GLU A 1 386 ? 12.711 -1.622 -81.149 1.00 56.16 386 GLU A C 1
ATOM 3139 O O . GLU A 1 386 ? 13.921 -1.729 -81.338 1.00 56.16 386 GLU A O 1
ATOM 3144 N N . ILE A 1 387 ? 11.828 -2.544 -81.551 1.00 42.44 387 ILE A N 1
ATOM 3145 C CA . ILE A 1 387 ? 11.698 -3.096 -82.917 1.00 42.44 387 ILE A CA 1
ATOM 3146 C C . ILE A 1 387 ? 10.751 -4.319 -82.870 1.00 42.44 387 ILE A C 1
ATOM 3148 O O . ILE A 1 387 ? 10.958 -5.237 -82.084 1.00 42.44 387 ILE A O 1
ATOM 3152 N N . TYR A 1 388 ? 9.697 -4.239 -83.700 1.00 44.47 388 TYR A N 1
ATOM 3153 C CA . TYR A 1 388 ? 8.923 -5.267 -84.435 1.00 44.47 388 TYR A CA 1
ATOM 3154 C C . TYR A 1 388 ? 9.274 -6.762 -84.184 1.00 44.47 388 TYR A C 1
ATOM 3156 O O . TYR A 1 388 ? 10.437 -7.120 -84.069 1.00 44.47 388 TYR A O 1
ATOM 3164 N N . ASP A 1 389 ? 8.365 -7.741 -84.146 1.00 38.44 389 ASP A N 1
ATOM 3165 C CA . ASP A 1 389 ? 7.287 -8.036 -85.093 1.00 38.44 389 ASP A CA 1
ATOM 3166 C C . ASP A 1 389 ? 6.333 -9.121 -84.535 1.00 38.44 389 ASP A C 1
ATOM 3168 O O . ASP A 1 389 ? 6.615 -9.818 -83.558 1.00 38.44 389 ASP A O 1
ATOM 3172 N N . GLU A 1 390 ? 5.205 -9.245 -85.227 1.00 47.38 390 GLU A N 1
ATOM 3173 C CA . GLU A 1 390 ? 4.163 -10.273 -85.187 1.00 47.38 390 GLU A CA 1
ATOM 3174 C C . GLU A 1 390 ? 4.685 -11.726 -85.117 1.00 47.38 390 GLU A C 1
ATOM 3176 O O . GLU A 1 390 ? 5.619 -12.086 -85.820 1.00 47.38 390 GLU A O 1
ATOM 3181 N N . GLU A 1 391 ? 4.019 -12.604 -84.355 1.00 43.25 391 GLU A N 1
ATOM 3182 C CA . GLU A 1 391 ? 3.312 -13.768 -84.922 1.00 43.25 391 GLU A CA 1
ATOM 3183 C C . GLU A 1 391 ? 2.705 -14.698 -83.856 1.00 43.25 391 GLU A C 1
ATOM 3185 O O . GLU A 1 391 ? 3.203 -14.934 -82.759 1.00 43.25 391 GLU A O 1
ATOM 3190 N N . SER A 1 392 ? 1.557 -15.231 -84.253 1.00 48.69 392 SER A N 1
ATOM 3191 C CA . SER A 1 392 ? 0.670 -16.189 -83.605 1.00 48.69 392 SER A CA 1
ATOM 3192 C C . SER A 1 392 ? 1.310 -17.477 -83.077 1.00 48.69 392 SER A C 1
ATOM 3194 O O . SER A 1 392 ? 2.049 -18.099 -83.826 1.00 48.69 392 SER A O 1
ATOM 3196 N N . VAL A 1 393 ? 0.799 -18.019 -81.957 1.00 38.81 393 VAL A N 1
ATOM 3197 C CA . VAL A 1 393 ? 0.419 -19.449 -81.848 1.00 38.81 393 VAL A CA 1
ATOM 3198 C C . VAL A 1 393 ? -0.765 -19.627 -80.880 1.00 38.81 393 VAL A C 1
ATOM 3200 O O . VAL A 1 393 ? -0.721 -19.242 -79.716 1.00 38.81 393 VAL A O 1
ATOM 3203 N N . LYS A 1 394 ? -1.837 -20.238 -81.399 1.00 47.19 394 LYS A N 1
ATOM 3204 C CA . LYS A 1 394 ? -3.014 -20.762 -80.684 1.00 47.19 394 LYS A CA 1
ATOM 3205 C C . LYS A 1 394 ? -2.737 -22.153 -80.086 1.00 47.19 394 LYS A C 1
ATOM 3207 O O . LYS A 1 394 ? -1.879 -22.873 -80.582 1.00 47.19 394 LYS A O 1
ATOM 3212 N N . THR A 1 395 ? -3.662 -22.582 -79.216 1.00 37.19 395 THR A N 1
ATOM 3213 C CA . THR A 1 395 ? -3.948 -23.952 -78.706 1.00 37.19 395 THR A CA 1
ATOM 3214 C C . THR A 1 395 ? -3.215 -24.293 -77.397 1.00 37.19 395 THR A C 1
ATOM 3216 O O . THR A 1 395 ? -2.045 -23.988 -77.264 1.00 37.19 395 THR A O 1
ATOM 3219 N N . SER A 1 396 ? -3.816 -24.872 -76.352 1.00 38.28 396 SER A N 1
ATOM 3220 C CA . SER A 1 396 ? -5.018 -25.712 -76.211 1.00 38.28 396 SER A CA 1
ATOM 3221 C C . SER A 1 396 ? -5.536 -25.691 -74.750 1.00 38.28 396 SER A C 1
ATOM 3223 O O . SER A 1 396 ? -4.777 -25.321 -73.853 1.00 38.28 396 SER A O 1
ATOM 3225 N N . PRO A 1 397 ? -6.799 -26.084 -74.489 1.00 57.81 397 PRO A N 1
ATOM 3226 C CA . PRO A 1 397 ? -7.355 -26.208 -73.144 1.00 57.81 397 PRO A CA 1
ATOM 3227 C C . PRO A 1 397 ? -7.023 -27.591 -72.568 1.00 57.81 397 PRO A C 1
ATOM 3229 O O . PRO A 1 397 ? -7.406 -28.612 -73.140 1.00 57.81 397 PRO A O 1
ATOM 3232 N N . VAL A 1 398 ? -6.315 -27.633 -71.440 1.00 41.72 398 VAL A N 1
ATOM 3233 C CA . VAL A 1 398 ? -6.077 -28.877 -70.699 1.00 41.72 398 VAL A CA 1
ATOM 3234 C C . VAL A 1 398 ? -6.902 -28.844 -69.422 1.00 41.72 398 VAL A C 1
ATOM 3236 O O . VAL A 1 398 ? -6.515 -28.258 -68.414 1.00 41.72 398 VAL A O 1
ATOM 3239 N N . ASP A 1 399 ? -8.052 -29.509 -69.514 1.00 49.31 399 ASP A N 1
ATOM 3240 C CA . ASP A 1 399 ? -8.787 -30.082 -68.396 1.00 49.31 399 ASP A CA 1
ATOM 3241 C C . ASP A 1 399 ? -7.857 -30.981 -67.574 1.00 49.31 399 ASP A C 1
ATOM 3243 O O . ASP A 1 399 ? -7.447 -32.057 -68.017 1.00 49.31 399 ASP A O 1
ATOM 3247 N N . LEU A 1 400 ? -7.568 -30.572 -66.342 1.00 42.69 400 LEU A N 1
ATOM 3248 C CA . LEU A 1 400 ? -7.121 -31.480 -65.294 1.00 42.69 400 LEU A CA 1
ATOM 3249 C C . LEU A 1 400 ? -7.990 -31.273 -64.061 1.00 42.69 400 LEU A C 1
ATOM 3251 O O . LEU A 1 400 ? -7.644 -30.584 -63.105 1.00 42.69 400 LEU A O 1
ATOM 3255 N N . SER A 1 401 ? -9.126 -31.963 -64.099 1.00 47.12 401 SER A N 1
ATOM 3256 C CA . SER A 1 401 ? -9.901 -32.368 -62.940 1.00 47.12 401 SER A CA 1
ATOM 3257 C C . SER A 1 401 ? -8.997 -33.069 -61.920 1.00 47.12 401 SER A C 1
ATOM 3259 O O . SER A 1 401 ? -8.700 -34.262 -62.034 1.00 47.12 401 SER A O 1
ATOM 3261 N N . LYS A 1 402 ? -8.583 -32.348 -60.885 1.00 44.41 402 LYS A N 1
ATOM 3262 C CA . LYS A 1 402 ? -8.178 -32.943 -59.615 1.00 44.41 402 LYS A CA 1
ATOM 3263 C C . LYS A 1 402 ? -8.941 -32.216 -58.523 1.00 44.41 402 LYS A C 1
ATOM 3265 O O . LYS A 1 402 ? -8.594 -31.110 -58.142 1.00 44.41 402 LYS A O 1
ATOM 3270 N N . LYS A 1 403 ? -10.009 -32.872 -58.056 1.00 45.62 403 LYS A N 1
ATOM 3271 C CA . LYS A 1 403 ? -10.637 -32.632 -56.755 1.00 45.62 403 LYS A CA 1
ATOM 3272 C C . LYS A 1 403 ? -9.554 -32.754 -55.683 1.00 45.62 403 LYS A C 1
ATOM 3274 O O . LYS A 1 403 ? -9.316 -33.839 -55.160 1.00 45.62 403 LYS A O 1
ATOM 3279 N N . THR A 1 404 ? -8.881 -31.660 -55.386 1.00 40.72 404 THR A N 1
ATOM 3280 C CA . THR A 1 404 ? -8.308 -31.432 -54.070 1.00 40.72 404 THR A CA 1
ATOM 3281 C C . THR A 1 404 ? -9.383 -30.691 -53.309 1.00 40.72 404 THR A C 1
ATOM 3283 O O . THR A 1 404 ? -9.780 -29.601 -53.700 1.00 40.72 404 THR A O 1
ATOM 3286 N N . SER A 1 405 ? -9.928 -31.352 -52.297 1.00 46.56 405 SER A N 1
ATOM 3287 C CA . SER A 1 405 ? -10.707 -30.733 -51.237 1.00 46.56 405 SER A CA 1
ATOM 3288 C C . SER A 1 405 ? -9.968 -29.488 -50.754 1.00 46.56 405 SER A C 1
ATOM 3290 O O . SER A 1 405 ? -8.986 -29.602 -50.021 1.00 46.56 405 SER A O 1
ATOM 3292 N N . GLU A 1 406 ? -10.415 -28.331 -51.241 1.00 38.56 406 GLU A N 1
ATOM 3293 C CA . GLU A 1 406 ? -10.091 -27.020 -50.705 1.00 38.56 406 GLU A CA 1
ATOM 3294 C C . GLU A 1 406 ? -10.505 -27.050 -49.237 1.00 38.56 406 GLU A C 1
ATOM 3296 O O . GLU A 1 406 ? -11.685 -27.037 -48.887 1.00 38.56 406 GLU A O 1
ATOM 3301 N N . TRP A 1 407 ? -9.504 -27.203 -48.374 1.00 46.28 407 TRP A N 1
ATOM 3302 C CA . TRP A 1 407 ? -9.574 -26.721 -47.010 1.00 46.28 407 TRP A CA 1
ATOM 3303 C C . TRP A 1 407 ? -9.848 -25.223 -47.116 1.00 46.28 407 TRP A C 1
ATOM 3305 O O . TRP A 1 407 ? -8.943 -24.446 -47.398 1.00 46.28 407 TRP A O 1
ATOM 3315 N N . ILE A 1 408 ? -11.113 -24.839 -46.972 1.00 43.47 408 ILE A N 1
ATOM 3316 C CA . ILE A 1 408 ? -11.478 -23.468 -46.639 1.00 43.47 408 ILE A CA 1
ATOM 3317 C C . ILE A 1 408 ? -10.979 -23.291 -45.199 1.00 43.47 408 ILE A C 1
ATOM 3319 O O . ILE A 1 408 ? -11.452 -24.033 -44.331 1.00 43.47 408 ILE A O 1
ATOM 3323 N N . PRO A 1 409 ? -9.993 -22.418 -44.927 1.00 52.72 409 PRO A N 1
ATOM 3324 C CA . PRO A 1 409 ? -9.556 -22.147 -43.567 1.00 52.72 409 PRO A CA 1
ATOM 3325 C C . PRO A 1 409 ? -10.751 -21.579 -42.803 1.00 52.72 409 PRO A C 1
ATOM 3327 O O . PRO A 1 409 ? -11.197 -20.463 -43.051 1.00 52.72 409 PRO A O 1
ATOM 3330 N N . LEU A 1 410 ? -11.314 -22.387 -41.910 1.00 47.66 410 LEU A N 1
ATOM 3331 C CA . LEU A 1 410 ? -12.361 -21.993 -40.976 1.00 47.66 410 LEU A CA 1
ATOM 3332 C C . LEU A 1 410 ? -11.705 -21.211 -39.821 1.00 47.66 410 LEU A C 1
ATOM 3334 O O . LEU A 1 410 ? -11.772 -21.635 -38.672 1.00 47.66 410 LEU A O 1
ATOM 3338 N N . GLU A 1 411 ? -10.963 -20.148 -40.140 1.00 54.53 411 GLU A N 1
ATOM 3339 C CA . GLU A 1 411 ? -10.123 -19.419 -39.174 1.00 54.53 411 GLU A CA 1
ATOM 3340 C C . GLU A 1 411 ? -10.689 -18.048 -38.778 1.00 54.53 411 GLU A C 1
ATOM 3342 O O . GLU A 1 411 ? -10.222 -17.477 -37.804 1.00 54.53 411 GLU A O 1
ATOM 3347 N N . GLU A 1 412 ? -11.740 -17.540 -39.431 1.00 56.16 412 GLU A N 1
ATOM 3348 C CA . GLU A 1 412 ? -12.151 -16.135 -39.241 1.00 56.16 412 GLU A CA 1
ATOM 3349 C C . GLU A 1 412 ? -13.344 -15.913 -38.284 1.00 56.16 412 GLU A C 1
ATOM 3351 O O . GLU A 1 412 ? -13.538 -14.808 -37.786 1.00 56.16 412 GLU A O 1
ATOM 3356 N N . GLU A 1 413 ? -14.133 -16.942 -37.944 1.00 58.44 413 GLU A N 1
ATOM 3357 C CA . GLU A 1 413 ? -15.282 -16.768 -37.027 1.00 58.44 413 GLU A CA 1
ATOM 3358 C C . GLU A 1 413 ? -14.898 -16.804 -35.533 1.00 58.44 413 GLU A C 1
ATOM 3360 O O . GLU A 1 413 ? -15.679 -16.368 -34.686 1.00 58.44 413 GLU A O 1
ATOM 3365 N N . VAL A 1 414 ? -13.697 -17.285 -35.183 1.00 57.84 414 VAL A N 1
ATOM 3366 C CA . VAL A 1 414 ? -13.281 -17.462 -33.776 1.00 57.84 414 VAL A CA 1
ATOM 3367 C C . VAL A 1 414 ? -12.809 -16.151 -33.135 1.00 57.84 414 VAL A C 1
ATOM 3369 O O . VAL A 1 414 ? -12.944 -15.979 -31.920 1.00 57.84 414 VAL A O 1
ATOM 3372 N N . ASP A 1 415 ? -12.309 -15.200 -33.924 1.00 67.88 415 ASP A N 1
ATOM 3373 C CA . ASP A 1 415 ? -11.755 -13.954 -33.384 1.00 67.88 415 ASP A CA 1
ATOM 3374 C C . ASP A 1 415 ? -12.836 -12.904 -33.078 1.00 67.88 415 ASP A C 1
ATOM 3376 O O . ASP A 1 415 ? -12.742 -12.198 -32.074 1.00 67.88 415 ASP A O 1
ATOM 3380 N N . LEU A 1 416 ? -13.962 -12.911 -33.803 1.00 76.62 416 LEU A N 1
ATOM 3381 C CA . LEU A 1 416 ? -15.072 -11.980 -33.547 1.00 76.62 416 LEU A CA 1
ATOM 3382 C C . LEU A 1 416 ? -15.744 -12.182 -32.177 1.00 76.62 416 LEU A C 1
ATOM 3384 O O . LEU A 1 416 ? -16.296 -11.238 -31.606 1.00 76.62 416 LEU A O 1
ATOM 3388 N N . GLU A 1 417 ? -15.732 -13.401 -31.628 1.00 80.56 417 GLU A N 1
ATOM 3389 C CA . GLU A 1 417 ? -16.225 -13.644 -30.266 1.00 80.56 417 GLU A CA 1
ATOM 3390 C C . GLU A 1 417 ? -15.239 -13.201 -29.187 1.00 80.56 417 GLU A C 1
ATOM 3392 O O . GLU A 1 417 ? -15.671 -12.846 -28.087 1.00 80.56 417 GLU A O 1
ATOM 3397 N N . ARG A 1 418 ? -13.932 -13.237 -29.471 1.00 82.06 418 ARG A N 1
ATOM 3398 C CA . ARG A 1 418 ? -12.908 -12.775 -28.528 1.00 82.06 418 ARG A CA 1
ATOM 3399 C C . ARG A 1 418 ? -12.998 -11.268 -28.358 1.00 82.06 418 ARG A C 1
ATOM 3401 O O . ARG A 1 418 ? -13.056 -10.803 -27.223 1.00 82.06 418 ARG A O 1
ATOM 3408 N N . ASP A 1 419 ? -13.136 -10.533 -29.455 1.00 86.62 419 ASP A N 1
ATOM 3409 C CA . ASP A 1 419 ? -13.182 -9.069 -29.424 1.00 86.62 419 ASP A CA 1
ATOM 3410 C C . ASP A 1 419 ? -14.393 -8.542 -28.644 1.00 86.62 419 ASP A C 1
ATOM 3412 O O . ASP A 1 419 ? -14.243 -7.694 -27.763 1.00 86.62 419 ASP A O 1
ATOM 3416 N N . LYS A 1 420 ? -15.580 -9.129 -28.851 1.00 87.06 420 LYS A N 1
ATOM 3417 C CA . LYS A 1 420 ? -16.794 -8.775 -28.088 1.00 87.06 420 LYS A CA 1
ATOM 3418 C C . LYS A 1 420 ? -16.659 -9.046 -26.590 1.00 87.06 420 LYS A C 1
ATOM 3420 O O . LYS A 1 420 ? -17.235 -8.335 -25.774 1.00 87.06 420 LYS A O 1
ATOM 3425 N N . LYS A 1 421 ? -15.922 -10.091 -26.210 1.00 86.75 421 LYS A N 1
ATOM 3426 C CA . LYS A 1 421 ? -15.705 -10.441 -24.797 1.00 86.75 421 LYS A CA 1
ATOM 3427 C C . LYS A 1 421 ? -14.636 -9.555 -24.154 1.00 86.75 421 LYS A C 1
ATOM 3429 O O . LYS A 1 421 ? -14.698 -9.315 -22.952 1.00 86.75 421 LYS A O 1
ATOM 3434 N N . ILE A 1 422 ? -13.706 -9.019 -24.944 1.00 92.06 422 ILE A N 1
ATOM 3435 C CA . ILE A 1 422 ? -12.708 -8.040 -24.495 1.00 92.06 422 ILE A CA 1
ATOM 3436 C C . ILE A 1 422 ? -13.347 -6.664 -24.251 1.00 92.06 422 ILE A C 1
ATOM 3438 O O . ILE A 1 422 ? -12.917 -5.953 -23.341 1.00 92.06 422 ILE A O 1
ATOM 3442 N N . GLU A 1 423 ? -14.400 -6.298 -24.991 1.00 94.56 423 GLU A N 1
ATOM 3443 C CA . GLU A 1 423 ? -15.108 -5.018 -24.812 1.00 94.56 423 GLU A CA 1
ATOM 3444 C C . GLU A 1 423 ? -15.648 -4.806 -23.393 1.00 94.56 423 GLU A C 1
ATOM 3446 O O . GLU A 1 423 ? -15.613 -3.680 -22.903 1.00 94.56 423 GLU A O 1
ATOM 3451 N N . ILE A 1 424 ? -16.033 -5.875 -22.689 1.00 92.62 424 ILE A N 1
ATOM 3452 C CA . ILE A 1 424 ? -16.521 -5.813 -21.299 1.00 92.62 424 ILE A CA 1
ATOM 3453 C C . ILE A 1 424 ? -15.465 -5.201 -20.358 1.00 92.62 424 ILE A C 1
ATOM 3455 O O . ILE A 1 424 ? -15.800 -4.522 -19.390 1.00 92.62 424 ILE A O 1
ATOM 3459 N N . PHE A 1 425 ? -14.174 -5.400 -20.643 1.00 95.50 425 PHE A N 1
ATOM 3460 C CA . PHE A 1 425 ? -13.086 -4.876 -19.815 1.00 95.50 425 PHE A CA 1
ATOM 3461 C C . PHE A 1 425 ? -12.648 -3.462 -20.197 1.00 95.50 425 PHE A C 1
ATOM 3463 O O . PHE A 1 425 ? -11.974 -2.818 -19.394 1.00 95.50 425 PHE A O 1
ATOM 3470 N N . LYS A 1 426 ? -13.044 -2.950 -21.373 1.00 94.31 426 LYS A N 1
ATOM 3471 C CA . LYS A 1 426 ? -12.687 -1.589 -21.822 1.00 94.31 426 LYS A CA 1
ATOM 3472 C C . LYS A 1 426 ? -13.275 -0.502 -20.930 1.00 94.31 426 LYS A C 1
ATOM 3474 O O . LYS A 1 426 ? -12.777 0.619 -20.905 1.00 94.31 426 LYS A O 1
ATOM 3479 N N . GLU A 1 427 ? -14.313 -0.835 -20.171 1.00 94.31 427 GLU A N 1
ATOM 3480 C CA . GLU A 1 427 ? -14.894 0.078 -19.201 1.00 94.31 427 GLU A CA 1
ATOM 3481 C C . GLU A 1 427 ? -13.970 0.362 -18.000 1.00 94.31 427 GLU A C 1
ATOM 3483 O O . GLU A 1 427 ? -14.212 1.329 -17.277 1.00 94.31 427 GLU A O 1
ATOM 3488 N N . LEU A 1 428 ? -12.944 -0.461 -17.754 1.00 96.44 428 LEU A N 1
ATOM 3489 C CA . LEU A 1 428 ? -11.990 -0.298 -16.654 1.00 96.44 428 LEU A CA 1
ATOM 3490 C C . LEU A 1 428 ? -10.693 0.335 -17.177 1.00 96.44 428 LEU A C 1
ATOM 3492 O O . LEU A 1 428 ? -9.913 -0.306 -17.879 1.00 96.44 428 LEU A O 1
ATOM 3496 N N . HIS A 1 429 ? -10.410 1.578 -16.786 1.00 95.88 429 HIS A N 1
ATOM 3497 C CA . HIS A 1 429 ? -9.245 2.342 -17.247 1.00 95.88 429 HIS A CA 1
ATOM 3498 C C . HIS A 1 429 ? -7.902 1.745 -16.804 1.00 95.88 429 HIS A C 1
ATOM 3500 O O . HIS A 1 429 ? -6.863 2.061 -17.383 1.00 95.88 429 HIS A O 1
ATOM 3506 N N . SER A 1 430 ? -7.889 0.892 -15.777 1.00 96.62 430 SER A N 1
ATOM 3507 C CA . SER A 1 430 ? -6.682 0.182 -15.334 1.00 96.62 430 SER A CA 1
ATOM 3508 C C . SER A 1 430 ? -6.327 -1.047 -16.183 1.00 96.62 430 SER A C 1
ATOM 3510 O O . SER A 1 430 ? -5.273 -1.655 -15.938 1.00 96.62 430 SER A O 1
ATOM 3512 N N . ILE A 1 431 ? -7.184 -1.452 -17.127 1.00 97.38 431 ILE A N 1
ATOM 3513 C CA . ILE A 1 431 ? -7.005 -2.644 -17.963 1.00 97.38 431 ILE A CA 1
ATOM 3514 C C . ILE A 1 431 ? -6.721 -2.219 -19.407 1.00 97.38 431 ILE A C 1
ATOM 3516 O O . ILE A 1 431 ? -7.612 -1.819 -20.145 1.00 97.38 431 ILE A O 1
ATOM 3520 N N . ASP A 1 432 ? -5.465 -2.369 -19.827 1.00 97.12 432 ASP A N 1
ATOM 3521 C CA . ASP A 1 432 ? -5.088 -2.230 -21.240 1.00 97.12 432 ASP A CA 1
ATOM 3522 C C . ASP A 1 432 ? -5.586 -3.446 -22.042 1.00 97.12 432 ASP A C 1
ATOM 3524 O O . ASP A 1 432 ? -5.724 -4.531 -21.469 1.00 97.12 432 ASP A O 1
ATOM 3528 N N . GLU A 1 433 ? -5.757 -3.310 -23.360 1.00 95.56 433 GLU A N 1
ATOM 3529 C CA . GLU A 1 433 ? -6.267 -4.371 -24.252 1.00 95.56 433 GLU A CA 1
ATOM 3530 C C . GLU A 1 433 ? -5.488 -5.692 -24.124 1.00 95.56 433 GLU A C 1
ATOM 3532 O O . GLU A 1 433 ? -6.086 -6.757 -23.983 1.00 95.56 433 GLU A O 1
ATOM 3537 N N . GLU A 1 434 ? -4.155 -5.632 -24.043 1.00 96.00 434 GLU A N 1
ATOM 3538 C CA . GLU A 1 434 ? -3.309 -6.813 -23.809 1.00 96.00 434 GLU A CA 1
ATOM 3539 C C . GLU A 1 434 ? -3.648 -7.512 -22.481 1.00 96.00 434 GLU A C 1
ATOM 3541 O O . GLU A 1 434 ? -3.703 -8.738 -22.387 1.00 96.00 434 GLU A O 1
ATOM 3546 N N . THR A 1 435 ? -3.913 -6.727 -21.436 1.00 97.12 435 THR A N 1
ATOM 3547 C CA . THR A 1 435 ? -4.295 -7.246 -20.116 1.00 97.12 435 THR A CA 1
ATOM 3548 C C . THR A 1 435 ? -5.682 -7.872 -20.142 1.00 97.12 435 THR A C 1
ATOM 3550 O O . THR A 1 435 ? -5.892 -8.884 -19.480 1.00 97.12 435 THR A O 1
ATOM 3553 N N . ALA A 1 436 ? -6.614 -7.299 -20.904 1.00 97.12 436 ALA A N 1
ATOM 3554 C CA . ALA A 1 436 ? -7.948 -7.859 -21.084 1.00 97.12 436 ALA A CA 1
ATOM 3555 C C . ALA A 1 436 ? -7.882 -9.227 -21.783 1.00 97.12 436 ALA A C 1
ATOM 3557 O O . ALA A 1 436 ? -8.525 -10.174 -21.331 1.00 97.12 436 ALA A O 1
ATOM 3558 N N . VAL A 1 437 ? -7.027 -9.374 -22.803 1.00 95.81 437 VAL A N 1
ATOM 3559 C CA . VAL A 1 437 ? -6.761 -10.666 -23.462 1.00 95.81 437 VAL A CA 1
ATOM 3560 C C . VAL A 1 437 ? -6.174 -11.682 -22.475 1.00 95.81 437 VAL A C 1
ATOM 3562 O O . VAL A 1 437 ? -6.607 -12.835 -22.443 1.00 95.81 437 VAL A O 1
ATOM 3565 N N . LEU A 1 438 ? -5.214 -11.272 -21.637 1.00 97.00 438 LEU A N 1
ATOM 3566 C CA . LEU A 1 438 ? -4.617 -12.145 -20.617 1.00 97.00 438 LEU A CA 1
ATOM 3567 C C . LEU A 1 438 ? -5.643 -12.617 -19.577 1.00 97.00 438 LEU A C 1
ATOM 3569 O O . LEU A 1 438 ? -5.662 -13.799 -19.235 1.00 97.00 438 LEU A O 1
ATOM 3573 N N . LEU A 1 439 ? -6.505 -11.717 -19.100 1.00 97.25 439 LEU A N 1
ATOM 3574 C CA . LEU A 1 439 ? -7.577 -12.036 -18.152 1.00 97.25 439 LEU A CA 1
ATOM 3575 C C . LEU A 1 439 ? -8.611 -12.982 -18.771 1.00 97.25 439 LEU A C 1
ATOM 3577 O O . LEU A 1 439 ? -8.984 -13.974 -18.144 1.00 97.25 439 LEU A O 1
ATOM 3581 N N . TYR A 1 440 ? -8.993 -12.737 -20.024 1.00 96.25 440 TYR A N 1
ATOM 3582 C CA . TYR A 1 440 ? -9.901 -13.603 -20.767 1.00 96.25 440 TYR A CA 1
ATOM 3583 C C . TYR A 1 440 ? -9.331 -15.017 -20.945 1.00 96.25 440 TYR A C 1
ATOM 3585 O O . TYR A 1 440 ? -10.006 -16.006 -20.657 1.00 96.25 440 TYR A O 1
ATOM 3593 N N . ASN A 1 441 ? -8.058 -15.125 -21.337 1.00 95.38 441 ASN A N 1
ATOM 3594 C CA . ASN A 1 441 ? -7.365 -16.408 -21.482 1.00 95.38 441 ASN A CA 1
ATOM 3595 C C . ASN A 1 441 ? -7.200 -17.153 -20.147 1.00 95.38 441 ASN A C 1
ATOM 3597 O O . ASN A 1 441 ? -7.113 -18.380 -20.140 1.00 95.38 441 ASN A O 1
ATOM 3601 N N . ALA A 1 442 ? -7.182 -16.429 -19.025 1.00 96.81 442 ALA A N 1
ATOM 3602 C CA . ALA A 1 442 ? -7.186 -16.999 -17.679 1.00 96.81 442 ALA A CA 1
ATOM 3603 C C . ALA A 1 442 ? -8.589 -17.411 -17.185 1.00 96.81 442 ALA A C 1
ATOM 3605 O O . ALA A 1 442 ? -8.710 -17.955 -16.090 1.00 96.81 442 ALA A O 1
ATOM 3606 N N . GLY A 1 443 ? -9.640 -17.194 -17.983 1.00 96.50 443 GLY A N 1
ATOM 3607 C CA . GLY A 1 443 ? -11.016 -17.584 -17.667 1.00 96.50 443 GLY A CA 1
ATOM 3608 C C . GLY A 1 443 ? -11.850 -16.500 -16.982 1.00 96.50 443 GLY A C 1
ATOM 3609 O O . GLY A 1 443 ? -13.002 -16.756 -16.635 1.00 96.50 443 GLY A O 1
ATOM 3610 N N . TYR A 1 444 ? -11.321 -15.285 -16.818 1.00 97.69 444 TYR A N 1
ATOM 3611 C CA . TYR A 1 444 ? -12.103 -14.147 -16.340 1.00 97.69 444 TYR A CA 1
ATOM 3612 C C . TYR A 1 444 ? -12.863 -13.548 -17.519 1.00 97.69 444 TYR A C 1
ATOM 3614 O O . TYR A 1 444 ? -12.308 -12.782 -18.301 1.00 97.69 444 TYR A O 1
ATOM 3622 N N . THR A 1 445 ? -14.129 -13.932 -17.677 1.00 96.06 445 THR A N 1
ATOM 3623 C CA . THR A 1 445 ? -14.974 -13.496 -18.803 1.00 96.06 445 THR A CA 1
ATOM 3624 C C . THR A 1 445 ? -15.970 -12.391 -18.442 1.00 96.06 445 THR A C 1
ATOM 3626 O O . THR A 1 445 ? -16.693 -11.928 -19.316 1.00 96.06 445 THR A O 1
ATOM 3629 N N . SER A 1 446 ? -16.052 -11.987 -17.171 1.00 96.62 446 SER A N 1
ATOM 3630 C CA . SER A 1 446 ? -16.969 -10.948 -16.683 1.00 96.62 446 SER A CA 1
ATOM 3631 C C . SER A 1 446 ? -16.348 -10.123 -15.551 1.00 96.62 446 SER A C 1
ATOM 3633 O O . SER A 1 446 ? -15.393 -10.560 -14.901 1.00 96.62 446 SER A O 1
ATOM 3635 N N . ILE A 1 447 ? -16.906 -8.933 -15.295 1.00 95.75 447 ILE A N 1
ATOM 3636 C CA . ILE A 1 447 ? -16.495 -8.061 -14.179 1.00 95.75 447 ILE A CA 1
ATOM 3637 C C . ILE A 1 447 ? -16.758 -8.752 -12.831 1.00 95.75 447 ILE A C 1
ATOM 3639 O O . ILE A 1 447 ? -15.913 -8.691 -11.942 1.00 95.75 447 ILE A O 1
ATOM 3643 N N . ASP A 1 448 ? -17.856 -9.501 -12.706 1.00 96.06 448 ASP A N 1
ATOM 3644 C CA . ASP A 1 448 ? -18.175 -10.263 -11.490 1.00 96.06 448 ASP A CA 1
ATOM 3645 C C . ASP A 1 448 ? -17.123 -11.340 -11.190 1.00 96.06 448 ASP A C 1
ATOM 3647 O O . ASP A 1 448 ? -16.714 -11.515 -10.041 1.00 96.06 448 ASP A O 1
ATOM 3651 N N . ALA A 1 449 ? -16.626 -12.026 -12.229 1.00 97.12 449 ALA A N 1
ATOM 3652 C CA . ALA A 1 449 ? -15.554 -13.008 -12.082 1.00 97.12 449 ALA A CA 1
ATOM 3653 C C . ALA A 1 449 ? -14.247 -12.353 -11.605 1.00 97.12 449 ALA A C 1
ATOM 3655 O O . ALA A 1 449 ? -13.527 -12.943 -10.803 1.00 97.12 449 ALA A O 1
ATOM 3656 N N . LEU A 1 450 ? -13.956 -11.126 -12.057 1.00 96.56 450 LEU A N 1
ATOM 3657 C CA . LEU A 1 450 ? -12.827 -10.338 -11.552 1.00 96.56 450 LEU A CA 1
ATOM 3658 C C . LEU A 1 450 ? -13.043 -9.854 -10.115 1.00 96.56 450 LEU A C 1
ATOM 3660 O O . LEU A 1 450 ? -12.081 -9.802 -9.358 1.00 96.56 450 LEU A O 1
ATOM 3664 N N . CYS A 1 451 ? -14.274 -9.517 -9.728 1.00 95.69 451 CYS A N 1
ATOM 3665 C CA . CYS A 1 451 ? -14.591 -9.086 -8.366 1.00 95.69 451 CYS A CA 1
ATOM 3666 C C . CYS A 1 451 ? -14.437 -10.227 -7.347 1.00 95.69 451 CYS A C 1
ATOM 3668 O O . CYS A 1 451 ? -14.004 -9.996 -6.220 1.00 95.69 451 CYS A O 1
ATOM 3670 N N . ALA A 1 452 ? -14.766 -11.460 -7.744 1.00 97.19 452 ALA A N 1
ATOM 3671 C CA . ALA A 1 452 ? -14.561 -12.653 -6.923 1.00 97.19 452 ALA A CA 1
ATOM 3672 C C . ALA A 1 452 ? -13.083 -13.081 -6.839 1.00 97.19 452 ALA A C 1
ATOM 3674 O O . ALA A 1 452 ? -12.712 -13.847 -5.947 1.00 97.19 452 ALA A O 1
ATOM 3675 N N . ALA A 1 453 ? -12.242 -12.608 -7.762 1.00 97.69 453 ALA A N 1
ATOM 3676 C CA . ALA A 1 453 ? -10.832 -12.958 -7.822 1.00 97.69 453 ALA A CA 1
ATOM 3677 C C . ALA A 1 453 ? -10.037 -12.291 -6.695 1.00 97.69 453 ALA A C 1
ATOM 3679 O O . ALA A 1 453 ? -10.160 -11.094 -6.421 1.00 97.69 453 ALA A O 1
ATOM 3680 N N . THR A 1 454 ? -9.134 -13.040 -6.069 1.00 98.12 454 THR A N 1
ATOM 3681 C CA . THR A 1 454 ? -8.188 -12.465 -5.114 1.00 98.12 454 THR A CA 1
ATOM 3682 C C . THR A 1 454 ? -6.989 -11.842 -5.833 1.00 98.12 454 THR A C 1
ATOM 3684 O O . THR A 1 454 ? -6.673 -12.145 -6.984 1.00 98.12 454 THR A O 1
ATOM 3687 N N . ILE A 1 455 ? -6.228 -10.997 -5.124 1.00 98.00 455 ILE A N 1
ATOM 3688 C CA . ILE A 1 455 ? -4.967 -10.445 -5.654 1.00 98.00 455 ILE A CA 1
ATOM 3689 C C . ILE A 1 455 ? -4.013 -11.569 -6.090 1.00 98.00 455 ILE A C 1
ATOM 3691 O O . ILE A 1 455 ? -3.245 -11.363 -7.025 1.00 98.00 455 ILE A O 1
ATOM 3695 N N . LYS A 1 456 ? -4.039 -12.729 -5.415 1.00 97.94 456 LYS A N 1
ATOM 3696 C CA . LYS A 1 456 ? -3.185 -13.871 -5.760 1.00 97.94 456 LYS A CA 1
ATOM 3697 C C . LYS A 1 456 ? -3.585 -14.454 -7.111 1.00 97.94 456 LYS A C 1
ATOM 3699 O O . LYS A 1 456 ? -2.719 -14.534 -7.978 1.00 97.94 456 LYS A O 1
ATOM 3704 N N . ASP A 1 457 ? -4.873 -14.716 -7.310 1.00 98.38 457 ASP A N 1
ATOM 3705 C CA . ASP A 1 457 ? -5.407 -15.305 -8.545 1.00 98.38 457 ASP A CA 1
ATOM 3706 C C . ASP A 1 457 ? -5.121 -14.413 -9.762 1.00 98.38 457 ASP A C 1
ATOM 3708 O O . ASP A 1 457 ? -4.736 -14.891 -10.827 1.00 98.38 457 ASP A O 1
ATOM 3712 N N . LEU A 1 458 ? -5.202 -13.087 -9.591 1.00 97.88 458 LEU A N 1
ATOM 3713 C CA . LEU A 1 458 ? -4.827 -12.136 -10.642 1.00 97.88 458 LEU A CA 1
ATOM 3714 C C . LEU A 1 458 ? -3.316 -12.094 -10.902 1.00 97.88 458 LEU A C 1
ATOM 3716 O O . LEU A 1 458 ? -2.908 -11.840 -12.029 1.00 97.88 458 LEU A O 1
ATOM 3720 N N . THR A 1 459 ? -2.470 -12.322 -9.891 1.00 97.94 459 THR A N 1
ATOM 3721 C CA . THR A 1 459 ? -1.006 -12.382 -10.083 1.00 97.94 459 THR A CA 1
ATOM 3722 C C . THR A 1 459 ? -0.502 -13.705 -10.649 1.00 97.94 459 THR A C 1
ATOM 3724 O O . THR A 1 459 ? 0.630 -13.748 -11.128 1.00 97.94 459 THR A O 1
ATOM 3727 N N . GLU A 1 460 ? -1.310 -14.766 -10.616 1.00 98.12 460 GLU A N 1
ATOM 3728 C CA . GLU A 1 460 ? -1.015 -16.026 -11.313 1.00 98.12 460 GLU A CA 1
ATOM 3729 C C . GLU A 1 460 ? -1.138 -15.875 -12.837 1.00 98.12 460 GLU A C 1
ATOM 3731 O O . GLU A 1 460 ? -0.502 -16.613 -13.592 1.00 98.12 460 GLU A O 1
ATOM 3736 N N . VAL A 1 461 ? -1.886 -14.869 -13.304 1.00 97.81 461 VAL A N 1
ATOM 3737 C CA . VAL A 1 461 ? -1.946 -14.503 -14.720 1.00 97.81 461 VAL A CA 1
ATOM 3738 C C . VAL A 1 461 ? -0.631 -13.836 -15.135 1.00 97.81 461 VAL A C 1
ATOM 3740 O O . VAL A 1 461 ? -0.308 -12.713 -14.731 1.00 97.81 461 VAL A O 1
ATOM 3743 N N . ASN A 1 462 ? 0.137 -14.531 -15.978 1.00 96.12 462 ASN A N 1
ATOM 3744 C CA . ASN A 1 462 ? 1.415 -14.046 -16.498 1.00 96.12 462 ASN A CA 1
ATOM 3745 C C . ASN A 1 462 ? 1.264 -12.657 -17.135 1.00 96.12 462 ASN A C 1
ATOM 3747 O O . ASN A 1 462 ? 0.500 -12.476 -18.075 1.00 96.12 462 ASN A O 1
ATOM 3751 N N . GLY A 1 463 ? 2.021 -11.681 -16.627 1.00 95.44 463 GLY A N 1
ATOM 3752 C CA . GLY A 1 463 ? 1.982 -10.287 -17.089 1.00 95.44 463 GLY A CA 1
ATOM 3753 C C . GLY A 1 463 ? 1.265 -9.324 -16.137 1.00 95.44 463 GLY A C 1
ATOM 3754 O O . GLY A 1 463 ? 1.491 -8.113 -16.212 1.00 95.44 463 GLY A O 1
ATOM 3755 N N . ILE A 1 464 ? 0.490 -9.820 -15.167 1.00 97.62 464 ILE A N 1
ATOM 3756 C CA . ILE A 1 464 ? -0.207 -8.973 -14.192 1.00 97.62 464 ILE A CA 1
ATOM 3757 C C . ILE A 1 464 ? 0.584 -8.902 -12.882 1.00 97.62 464 ILE A C 1
ATOM 3759 O O . ILE A 1 464 ? 0.595 -9.801 -12.047 1.00 97.62 464 ILE A O 1
ATOM 3763 N N . LYS A 1 465 ? 1.253 -7.767 -12.658 1.00 98.06 465 LYS A N 1
ATOM 3764 C CA . LYS A 1 465 ? 1.959 -7.500 -11.393 1.00 98.06 465 LYS A CA 1
ATOM 3765 C C . LYS A 1 465 ? 0.966 -7.196 -10.265 1.00 98.06 465 LYS A C 1
ATOM 3767 O O . LYS A 1 465 ? -0.056 -6.550 -10.487 1.00 98.06 465 LYS A O 1
ATOM 3772 N N . LYS A 1 466 ? 1.351 -7.488 -9.016 1.00 97.62 466 LYS A N 1
ATOM 3773 C CA . LYS A 1 466 ? 0.558 -7.221 -7.792 1.00 97.62 466 LYS A CA 1
ATOM 3774 C C . LYS A 1 466 ? 0.001 -5.792 -7.694 1.00 97.62 466 LYS A C 1
ATOM 3776 O O . LYS A 1 466 ? -1.109 -5.590 -7.212 1.00 97.62 466 LYS A O 1
ATOM 3781 N N . ARG A 1 467 ? 0.759 -4.784 -8.153 1.00 96.06 467 ARG A N 1
ATOM 3782 C CA . ARG A 1 467 ? 0.295 -3.383 -8.192 1.00 96.06 467 ARG A CA 1
ATOM 3783 C C . ARG A 1 467 ? -0.845 -3.170 -9.194 1.00 96.06 467 ARG A C 1
ATOM 3785 O O . ARG A 1 467 ? -1.760 -2.420 -8.881 1.00 96.06 467 ARG A O 1
ATOM 3792 N N . LYS A 1 468 ? -0.790 -3.815 -10.365 1.00 97.75 468 LYS A N 1
ATOM 3793 C CA . LYS A 1 468 ? -1.836 -3.735 -11.397 1.00 97.75 468 LYS A CA 1
ATOM 3794 C C . LYS A 1 468 ? -3.091 -4.478 -10.933 1.00 97.75 468 LYS A C 1
ATOM 3796 O O . LYS A 1 468 ? -4.156 -3.881 -10.937 1.00 97.75 468 LYS A O 1
ATOM 3801 N N . ALA A 1 469 ? -2.936 -5.684 -10.378 1.00 98.00 469 ALA A N 1
ATOM 3802 C CA . ALA A 1 469 ? -4.034 -6.448 -9.774 1.00 98.00 469 ALA A CA 1
ATOM 3803 C C . ALA A 1 469 ? -4.815 -5.639 -8.717 1.00 98.00 469 ALA A C 1
ATOM 3805 O O . ALA A 1 469 ? -6.035 -5.555 -8.775 1.00 98.00 469 ALA A O 1
ATOM 3806 N N . LYS A 1 470 ? -4.113 -4.960 -7.795 1.00 97.88 470 LYS A N 1
ATOM 3807 C CA . LYS A 1 470 ? -4.754 -4.082 -6.798 1.00 97.88 470 LYS A CA 1
ATOM 3808 C C . LYS A 1 470 ? -5.518 -2.907 -7.414 1.00 97.88 470 LYS A C 1
ATOM 3810 O O . LYS A 1 470 ? -6.560 -2.537 -6.890 1.00 97.88 470 LYS A O 1
ATOM 3815 N N . LYS A 1 471 ? -4.983 -2.293 -8.476 1.00 97.88 471 LYS A N 1
ATOM 3816 C CA . LYS A 1 471 ? -5.656 -1.182 -9.165 1.00 97.88 471 LYS A CA 1
ATOM 3817 C C . LYS A 1 471 ? -6.952 -1.646 -9.822 1.00 97.88 471 LYS A C 1
ATOM 3819 O O . LYS A 1 471 ? -7.963 -0.987 -9.640 1.00 97.88 471 LYS A O 1
ATOM 3824 N N . ILE A 1 472 ? -6.909 -2.796 -10.497 1.00 97.69 472 ILE A N 1
ATOM 3825 C CA . ILE A 1 472 ? -8.074 -3.406 -11.145 1.00 97.69 472 ILE A CA 1
ATOM 3826 C C . ILE A 1 472 ? -9.177 -3.669 -10.114 1.00 97.69 472 ILE A C 1
ATOM 3828 O O . ILE A 1 472 ? -10.289 -3.184 -10.286 1.00 97.69 472 ILE A O 1
ATOM 3832 N N . LEU A 1 473 ? -8.856 -4.344 -9.003 1.00 97.38 473 LEU A N 1
ATOM 3833 C CA . LEU A 1 473 ? -9.841 -4.638 -7.953 1.00 97.38 473 LEU A CA 1
ATOM 3834 C C . LEU A 1 473 ? -10.434 -3.370 -7.326 1.00 97.38 473 LEU A C 1
ATOM 3836 O O . LEU A 1 473 ? -11.644 -3.286 -7.160 1.00 97.38 473 LEU A O 1
ATOM 3840 N N . LYS A 1 474 ? -9.605 -2.357 -7.041 1.00 97.12 474 LYS A N 1
ATOM 3841 C CA . LYS A 1 474 ? -10.074 -1.085 -6.470 1.00 97.12 474 LYS A CA 1
ATOM 3842 C C . LYS A 1 474 ? -10.992 -0.315 -7.425 1.00 97.12 474 LYS A C 1
ATOM 3844 O O . LYS A 1 474 ? -11.908 0.372 -6.987 1.00 97.12 474 LYS A O 1
ATOM 3849 N N . GLU A 1 475 ? -10.725 -0.380 -8.726 1.00 96.88 475 GLU A N 1
ATOM 3850 C CA . GLU A 1 475 ? -11.565 0.268 -9.734 1.00 96.88 475 GLU A CA 1
ATOM 3851 C C . GLU A 1 475 ? -12.913 -0.443 -9.895 1.00 96.88 475 GLU A C 1
ATOM 3853 O O . GLU A 1 475 ? -13.941 0.223 -9.984 1.00 96.88 475 GLU A O 1
ATOM 3858 N N . ILE A 1 476 ? -12.919 -1.779 -9.852 1.00 96.25 476 ILE A N 1
ATOM 3859 C CA . ILE A 1 476 ? -14.145 -2.589 -9.851 1.00 96.25 476 ILE A CA 1
ATOM 3860 C C . ILE A 1 476 ? -14.984 -2.294 -8.604 1.00 96.25 476 ILE A C 1
ATOM 3862 O O . ILE A 1 476 ? -16.173 -2.018 -8.725 1.00 96.25 476 ILE A O 1
ATOM 3866 N N . GLU A 1 477 ? -14.363 -2.269 -7.423 1.00 95.12 477 GLU A N 1
ATOM 3867 C CA . GLU A 1 477 ? -15.020 -1.919 -6.157 1.00 95.12 477 GLU A CA 1
ATOM 3868 C C . GLU A 1 477 ? -15.661 -0.525 -6.226 1.00 95.12 477 GLU A C 1
ATOM 3870 O O . GLU A 1 477 ? -16.822 -0.354 -5.861 1.00 95.12 477 GLU A O 1
ATOM 3875 N N . LYS A 1 478 ? -14.951 0.458 -6.797 1.00 94.94 478 LYS A N 1
ATOM 3876 C CA . LYS A 1 478 ? -15.476 1.815 -6.996 1.00 94.94 478 LYS A CA 1
ATOM 3877 C C . LYS A 1 478 ? -16.685 1.860 -7.939 1.00 94.94 478 LYS A C 1
ATOM 3879 O O . LYS A 1 478 ? -17.549 2.705 -7.745 1.00 94.94 478 LYS A O 1
ATOM 3884 N N . LYS A 1 479 ? -16.735 1.002 -8.962 1.00 92.19 479 LYS A N 1
ATOM 3885 C CA . LYS A 1 479 ? -17.871 0.930 -9.897 1.00 92.19 479 LYS A CA 1
ATOM 3886 C C . LYS A 1 479 ? -19.070 0.159 -9.350 1.00 92.19 479 LYS A C 1
ATOM 3888 O O . LYS A 1 479 ? -20.189 0.430 -9.769 1.00 92.19 479 LYS A O 1
ATOM 3893 N N . LEU A 1 480 ? -18.831 -0.822 -8.482 1.00 91.56 480 LEU A N 1
ATOM 3894 C CA . LEU A 1 480 ? -19.888 -1.628 -7.868 1.00 91.56 480 LEU A CA 1
ATOM 3895 C C . LEU A 1 480 ? -20.566 -0.912 -6.703 1.00 91.56 480 LEU A C 1
ATOM 3897 O O . LEU A 1 480 ? -21.732 -1.182 -6.419 1.00 91.56 480 LEU A O 1
ATOM 3901 N N . LEU A 1 481 ? -19.854 -0.004 -6.036 1.00 87.81 481 LEU A N 1
ATOM 3902 C CA . LEU A 1 481 ? -20.478 0.893 -5.078 1.00 87.81 481 LEU A CA 1
ATOM 3903 C C . LEU A 1 481 ? -21.480 1.772 -5.841 1.00 87.81 481 LEU A C 1
ATOM 3905 O O . LEU A 1 481 ? -21.071 2.449 -6.790 1.00 87.81 481 LEU A O 1
ATOM 3909 N N . PRO A 1 482 ? -22.780 1.758 -5.473 1.00 78.31 482 PRO A N 1
ATOM 3910 C CA . PRO A 1 482 ? -23.724 2.700 -6.052 1.00 78.31 482 PRO A CA 1
ATOM 3911 C C . PRO A 1 482 ? -23.146 4.103 -5.861 1.00 78.31 482 PRO A C 1
ATOM 3913 O O . PRO A 1 482 ? -22.526 4.345 -4.816 1.00 78.31 482 PRO A O 1
ATOM 3916 N N . PRO A 1 483 ? -23.285 5.003 -6.854 1.00 69.06 483 PRO A N 1
ATOM 3917 C CA . PRO A 1 483 ? -22.893 6.385 -6.662 1.00 69.06 483 PRO A CA 1
ATOM 3918 C C . PRO A 1 483 ? -23.585 6.835 -5.384 1.00 69.06 483 PRO A C 1
ATOM 3920 O O . PRO A 1 483 ? -24.811 6.813 -5.296 1.00 69.06 483 PRO A O 1
ATOM 3923 N N . ILE A 1 484 ? -22.784 7.118 -4.358 1.00 62.03 484 ILE A N 1
ATOM 3924 C CA . ILE A 1 484 ? -23.271 7.831 -3.193 1.00 62.03 484 ILE A CA 1
ATOM 3925 C C . ILE A 1 484 ? -23.743 9.130 -3.821 1.00 62.03 484 ILE A C 1
ATOM 3927 O O . ILE A 1 484 ? -22.919 9.865 -4.367 1.00 62.03 484 ILE A O 1
ATOM 3931 N N . GLU A 1 485 ? -25.060 9.313 -3.901 1.00 63.38 485 GLU A N 1
ATOM 3932 C CA . GLU A 1 485 ? -25.637 10.605 -4.221 1.00 63.38 485 GLU A CA 1
ATOM 3933 C C . GLU A 1 485 ? -25.066 11.515 -3.143 1.00 63.38 485 GLU A C 1
ATOM 3935 O O . GLU A 1 485 ? -25.484 11.475 -1.988 1.00 63.38 485 GLU A O 1
ATOM 3940 N N . GLU A 1 486 ? -23.979 12.209 -3.482 1.00 54.44 486 GLU A N 1
ATOM 3941 C CA . GLU A 1 486 ? -23.534 13.363 -2.736 1.00 54.44 486 GLU A CA 1
ATOM 3942 C C . GLU A 1 486 ? -24.758 14.262 -2.786 1.00 54.44 486 GLU A C 1
ATOM 3944 O O . GLU A 1 486 ? -25.045 14.853 -3.828 1.00 54.44 486 GLU A O 1
ATOM 3949 N N . GLU A 1 487 ? -25.557 14.234 -1.713 1.00 50.28 487 GLU A N 1
ATOM 3950 C CA . GLU A 1 487 ? -26.588 15.219 -1.460 1.00 50.28 487 GLU A CA 1
ATOM 3951 C C . GLU A 1 487 ? -25.849 16.545 -1.538 1.00 50.28 487 GLU A C 1
ATOM 3953 O O . GLU A 1 487 ? -25.177 16.980 -0.601 1.00 50.28 487 GLU A O 1
ATOM 3958 N N . THR A 1 488 ? -25.880 17.145 -2.726 1.00 38.84 488 THR A N 1
ATOM 3959 C CA . THR A 1 488 ? -25.524 18.528 -2.926 1.00 38.84 488 THR A CA 1
ATOM 3960 C C . THR A 1 488 ? -26.492 19.253 -2.026 1.00 38.84 488 THR A C 1
ATOM 3962 O O . THR A 1 488 ? -27.677 19.362 -2.340 1.00 38.84 488 THR A O 1
ATOM 3965 N N . PHE A 1 489 ? -25.994 19.623 -0.852 1.00 38.78 489 PHE A N 1
ATOM 3966 C CA . PHE A 1 489 ? -26.660 20.488 0.089 1.00 38.78 489 PHE A CA 1
ATOM 3967 C C . PHE A 1 489 ? -26.871 21.803 -0.663 1.00 38.78 489 PHE A C 1
ATOM 3969 O O . PHE A 1 489 ? -25.995 22.665 -0.700 1.00 38.78 489 PHE A O 1
ATOM 3976 N N . GLU A 1 490 ? -27.979 21.886 -1.406 1.00 43.25 490 GLU A N 1
ATOM 3977 C CA . GLU A 1 490 ? -28.474 23.134 -1.953 1.00 43.25 490 GLU A CA 1
ATOM 3978 C C . GLU A 1 490 ? -28.708 24.011 -0.734 1.00 43.25 490 GLU A C 1
ATOM 3980 O O . GLU A 1 490 ? -29.553 23.739 0.114 1.00 43.25 490 GLU A O 1
ATOM 3985 N N . GLU A 1 491 ? -27.845 25.007 -0.596 1.00 41.22 491 GLU A N 1
ATOM 3986 C CA . GLU A 1 491 ? -27.903 26.023 0.432 1.00 41.22 491 GLU A CA 1
ATOM 3987 C C . GLU A 1 491 ? -29.179 26.837 0.175 1.00 41.22 491 GLU A C 1
ATOM 3989 O O . GLU A 1 491 ? -29.186 27.836 -0.544 1.00 41.22 491 GLU A O 1
ATOM 3994 N N . TYR A 1 492 ? -30.314 26.343 0.673 1.00 38.66 492 TYR A N 1
ATOM 3995 C CA . TYR A 1 492 ? -31.559 27.090 0.659 1.00 38.66 492 TYR A CA 1
ATOM 3996 C C . TYR A 1 492 ? -31.388 28.243 1.651 1.00 38.66 492 TYR A C 1
ATOM 3998 O O . TYR A 1 492 ? -31.495 28.049 2.866 1.00 38.66 492 TYR A O 1
ATOM 4006 N N . GLU A 1 493 ? -31.113 29.444 1.131 1.00 50.12 493 GLU A N 1
ATOM 4007 C CA . GLU A 1 493 ? -31.317 30.715 1.836 1.00 50.12 493 GLU A CA 1
ATOM 4008 C C . GLU A 1 493 ? -32.759 30.739 2.353 1.00 50.12 493 GLU A C 1
ATOM 4010 O O . GLU A 1 493 ? -33.712 31.086 1.652 1.00 50.12 493 GLU A O 1
ATOM 4015 N N . THR A 1 494 ? -32.930 30.289 3.590 1.00 43.75 494 THR A N 1
ATOM 4016 C CA . THR A 1 494 ? -34.214 30.292 4.269 1.00 43.75 494 THR A CA 1
ATOM 4017 C C . THR A 1 494 ? -34.295 31.631 4.985 1.00 43.75 494 THR A C 1
ATOM 4019 O O . THR A 1 494 ? -33.680 31.820 6.031 1.00 43.75 494 THR A O 1
ATOM 4022 N N . GLU A 1 495 ? -34.997 32.594 4.385 1.00 48.16 495 GLU A N 1
ATOM 4023 C CA . GLU A 1 495 ? -35.391 33.827 5.069 1.00 48.16 495 GLU A CA 1
ATOM 4024 C C . GLU A 1 495 ? -36.233 33.443 6.299 1.00 48.16 495 GLU A C 1
ATOM 4026 O O . GLU A 1 495 ? -37.373 32.994 6.172 1.00 48.16 495 GLU A O 1
ATOM 4031 N N . GLU A 1 496 ? -35.645 33.566 7.491 1.00 40.09 496 GLU A N 1
ATOM 4032 C CA . GLU A 1 496 ? -36.303 33.291 8.768 1.00 40.09 496 GLU A CA 1
ATOM 4033 C C . GLU A 1 496 ? -37.512 34.221 8.982 1.00 40.09 496 GLU A C 1
ATOM 4035 O O . GLU A 1 496 ? -37.358 35.447 9.007 1.00 40.09 496 GLU A O 1
ATOM 4040 N N . PRO A 1 497 ? -38.722 33.690 9.231 1.00 46.50 497 PRO A N 1
ATOM 4041 C CA . PRO A 1 497 ? -39.742 34.434 9.946 1.00 46.50 497 PRO A CA 1
ATOM 4042 C C . PRO A 1 497 ? -39.473 34.341 11.455 1.00 46.50 497 PRO A C 1
ATOM 4044 O O . PRO A 1 497 ? -39.439 33.258 12.038 1.00 46.50 497 PRO A O 1
ATOM 4047 N N . GLU A 1 498 ? -39.316 35.502 12.091 1.00 46.84 498 GLU A N 1
ATOM 4048 C CA . GLU A 1 498 ? -39.221 35.674 13.541 1.00 46.84 498 GLU A CA 1
ATOM 4049 C C . GLU A 1 498 ? -40.476 35.137 14.259 1.00 46.84 498 GLU A C 1
ATOM 4051 O O . GLU A 1 498 ? -41.403 35.896 14.546 1.00 46.84 498 GLU A O 1
ATOM 4056 N N . GLU A 1 499 ? -40.523 33.856 14.628 1.00 46.06 499 GLU A N 1
ATOM 4057 C CA . GLU A 1 499 ? -41.475 33.389 15.639 1.00 46.06 499 GLU A CA 1
ATOM 4058 C C . GLU A 1 499 ? -40.836 32.472 16.687 1.00 46.06 499 GLU A C 1
ATOM 4060 O O . GLU A 1 499 ? -40.170 31.481 16.413 1.00 46.06 499 GLU A O 1
ATOM 4065 N N . LYS A 1 500 ? -41.077 32.880 17.937 1.00 54.34 500 LYS A N 1
ATOM 4066 C CA . LYS A 1 500 ? -40.710 32.277 19.221 1.00 54.34 500 LYS A CA 1
ATOM 4067 C C . LYS A 1 500 ? -40.778 30.746 19.213 1.00 54.34 500 LYS A C 1
ATOM 4069 O O . LYS A 1 500 ? -41.872 30.187 19.251 1.00 54.34 500 LYS A O 1
ATOM 4074 N N . ILE A 1 501 ? -39.625 30.090 19.317 1.00 40.19 501 ILE A N 1
ATOM 4075 C CA . ILE A 1 501 ? -39.532 28.658 19.614 1.00 40.19 501 ILE A CA 1
ATOM 4076 C C . ILE A 1 501 ? -38.741 28.466 20.908 1.00 40.19 501 ILE A C 1
ATOM 4078 O O . ILE A 1 501 ? -37.702 29.082 21.141 1.00 40.19 501 ILE A O 1
ATOM 4082 N N . GLU A 1 502 ? -39.334 27.659 21.782 1.00 51.91 502 GLU A N 1
ATOM 4083 C CA . GLU A 1 502 ? -38.822 27.248 23.079 1.00 51.91 502 GLU A CA 1
ATOM 4084 C C . GLU A 1 502 ? -37.503 26.475 22.948 1.00 51.91 502 GLU A C 1
ATOM 4086 O O . GLU A 1 502 ? -37.329 25.625 22.081 1.00 51.91 502 GLU A O 1
ATOM 4091 N N . GLU A 1 503 ? -36.601 26.792 23.874 1.00 47.69 503 GLU A N 1
ATOM 4092 C CA . GLU A 1 503 ? -35.258 26.260 24.090 1.00 47.69 503 GLU A CA 1
ATOM 4093 C C . GLU A 1 503 ? -35.208 24.716 24.080 1.00 47.69 503 GLU A C 1
ATOM 4095 O O . GLU A 1 503 ? -35.389 24.062 25.109 1.00 47.69 503 GLU A O 1
ATOM 4100 N N . TYR A 1 504 ? -34.909 24.126 22.921 1.00 43.66 504 TYR A N 1
ATOM 4101 C CA . TYR A 1 504 ? -34.406 22.757 22.814 1.00 43.66 504 TYR A CA 1
ATOM 4102 C C . TYR A 1 504 ? -32.889 22.805 22.617 1.00 43.66 504 TYR A C 1
ATOM 4104 O O . TYR A 1 504 ? -32.388 23.186 21.566 1.00 43.66 504 TYR A O 1
ATOM 4112 N N . LYS A 1 505 ? -32.154 22.432 23.671 1.00 49.84 505 LYS A N 1
ATOM 4113 C CA . LYS A 1 505 ? -30.711 22.171 23.622 1.00 49.84 505 LYS A CA 1
ATOM 4114 C C . LYS A 1 505 ? -30.469 20.813 22.973 1.00 49.84 505 LYS A C 1
ATOM 4116 O O . LYS A 1 505 ? -30.631 19.784 23.632 1.00 49.84 505 LYS A O 1
ATOM 4121 N N . GLU A 1 506 ? -30.069 20.817 21.712 1.00 39.94 506 GLU A N 1
ATOM 4122 C CA . GLU A 1 506 ? -29.407 19.669 21.098 1.00 39.94 506 GLU A CA 1
ATOM 4123 C C . GLU A 1 506 ? -27.960 19.569 21.613 1.00 39.94 506 GLU A C 1
ATOM 4125 O O . GLU A 1 506 ? -27.303 20.596 21.812 1.00 39.94 506 GLU A O 1
ATOM 4130 N N . PRO A 1 507 ? -27.449 18.360 21.899 1.00 46.78 507 PRO A N 1
ATOM 4131 C CA . PRO A 1 507 ? -26.063 18.178 22.294 1.00 46.78 507 PRO A CA 1
ATOM 4132 C C . PRO A 1 507 ? -25.154 18.181 21.054 1.00 46.78 507 PRO A C 1
ATOM 4134 O O . PRO A 1 507 ? -25.010 17.170 20.373 1.00 46.78 507 PRO A O 1
ATOM 4137 N N . ILE A 1 508 ? -24.527 19.327 20.791 1.00 43.12 508 ILE A N 1
ATOM 4138 C CA . ILE A 1 508 ? -23.362 19.479 19.907 1.00 43.12 508 ILE A CA 1
ATOM 4139 C C . ILE A 1 508 ? -22.196 18.751 20.598 1.00 43.12 508 ILE A C 1
ATOM 4141 O O . ILE A 1 508 ? -21.670 19.262 21.579 1.00 43.12 508 ILE A O 1
ATOM 4145 N N . ILE A 1 509 ? -21.858 17.523 20.187 1.00 53.28 509 ILE A N 1
ATOM 4146 C CA . ILE A 1 509 ? -20.786 16.727 20.833 1.00 53.28 509 ILE A CA 1
ATOM 4147 C C . ILE A 1 509 ? -19.578 16.508 19.907 1.00 53.28 509 ILE A C 1
ATOM 4149 O O . ILE A 1 509 ? -18.470 16.346 20.401 1.00 53.28 509 ILE A O 1
ATOM 4153 N N . GLU A 1 510 ? -19.733 16.563 18.581 1.00 53.00 510 GLU A N 1
ATOM 4154 C CA . GLU A 1 510 ? -18.633 16.197 17.668 1.00 53.00 510 GLU A CA 1
ATOM 4155 C C . GLU A 1 510 ? -17.738 17.377 17.246 1.00 53.00 510 GLU A C 1
ATOM 4157 O O . GLU A 1 510 ? -16.573 17.176 16.911 1.00 53.00 510 GLU A O 1
ATOM 4162 N N . GLU A 1 511 ? -18.215 18.622 17.341 1.00 53.97 511 GLU A N 1
ATOM 4163 C CA . GLU A 1 511 ? -17.390 19.796 17.011 1.00 53.97 511 GLU A CA 1
ATOM 4164 C C . GLU A 1 511 ? -16.468 20.227 18.165 1.00 53.97 511 GLU A C 1
ATOM 4166 O O . GLU A 1 511 ? -15.379 20.749 17.916 1.00 53.97 511 GLU A O 1
ATOM 4171 N N . GLU A 1 512 ? -16.829 19.945 19.425 1.00 55.44 512 GLU A N 1
ATOM 4172 C CA . GLU A 1 512 ? -16.036 20.376 20.586 1.00 55.44 512 GLU A CA 1
ATOM 4173 C C . GLU A 1 512 ? -14.662 19.685 20.657 1.00 55.44 512 GLU A C 1
ATOM 4175 O O . GLU A 1 512 ? -13.682 20.342 21.005 1.00 55.44 512 GLU A O 1
ATOM 4180 N N . GLU A 1 513 ? -14.530 18.410 20.259 1.00 57.47 513 GLU A N 1
ATOM 4181 C CA . GLU A 1 513 ? -13.235 17.706 20.321 1.00 57.47 513 GLU A CA 1
ATOM 4182 C C . GLU A 1 513 ? -12.200 18.270 19.333 1.00 57.47 513 GLU A C 1
ATOM 4184 O O . GLU A 1 513 ? -11.005 18.318 19.643 1.00 57.47 513 GLU A O 1
ATOM 4189 N N . THR A 1 514 ? -12.637 18.742 18.161 1.00 59.03 514 THR A N 1
ATOM 4190 C CA . THR A 1 514 ? -11.724 19.338 17.168 1.00 59.03 514 THR A CA 1
ATOM 4191 C C . THR A 1 514 ? -11.263 20.734 17.581 1.00 59.03 514 THR A C 1
ATOM 4193 O O . THR A 1 514 ? -10.081 21.060 17.435 1.00 59.03 514 THR A O 1
ATOM 4196 N N . ILE A 1 515 ? 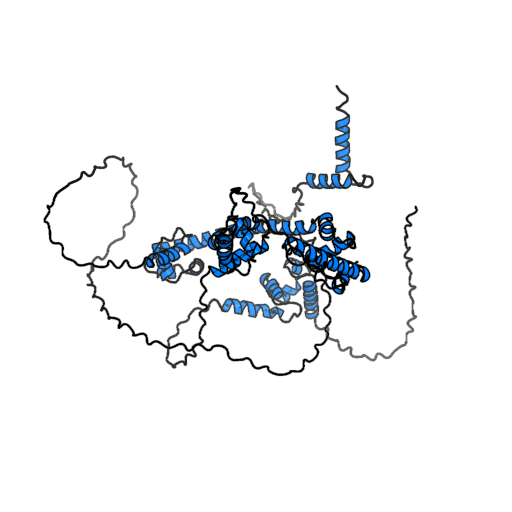-12.154 21.524 18.186 1.00 63.44 515 ILE A N 1
ATOM 4197 C CA . ILE A 1 515 ? -11.836 22.853 18.719 1.00 63.44 515 ILE A CA 1
ATOM 4198 C C . ILE A 1 515 ? -10.882 22.724 19.915 1.00 63.44 515 ILE A C 1
ATOM 4200 O O . ILE A 1 515 ? -9.881 23.441 19.990 1.00 63.44 515 ILE A O 1
ATOM 4204 N N . GLU A 1 516 ? -11.108 21.751 20.805 1.00 68.50 516 GLU A N 1
ATOM 4205 C CA . GLU A 1 516 ? -10.241 21.535 21.967 1.00 68.50 516 GLU A CA 1
ATOM 4206 C C . GLU A 1 516 ? -8.827 21.077 21.568 1.00 68.50 516 GLU A C 1
ATOM 4208 O O . GLU A 1 516 ? -7.855 21.410 22.248 1.00 68.50 516 GLU A O 1
ATOM 4213 N N . GLN A 1 517 ? -8.675 20.326 20.471 1.00 68.38 517 GLN A N 1
ATOM 4214 C CA . GLN A 1 517 ? -7.355 19.958 19.946 1.00 68.38 517 GLN A CA 1
ATOM 4215 C C . GLN A 1 517 ? -6.641 21.156 19.307 1.00 68.38 517 GLN A C 1
ATOM 4217 O O . GLN A 1 517 ? -5.439 21.326 19.522 1.00 68.38 517 GLN A O 1
ATOM 4222 N N . GLN A 1 518 ? -7.362 22.018 18.584 1.00 71.69 518 GLN A N 1
ATOM 4223 C CA . GLN A 1 518 ? -6.781 23.202 17.943 1.00 71.69 518 GLN A CA 1
ATOM 4224 C C . GLN A 1 518 ? -6.325 24.261 18.955 1.00 71.69 518 GLN A C 1
ATOM 4226 O O . GLN A 1 518 ? -5.213 24.777 18.833 1.00 71.69 518 GLN A O 1
ATOM 4231 N N . GLU A 1 519 ? -7.112 24.546 19.996 1.00 75.12 519 GLU A N 1
ATOM 4232 C CA . GLU A 1 519 ? -6.713 25.504 21.041 1.00 75.12 519 GLU A CA 1
ATOM 4233 C C . GLU A 1 519 ? -5.489 25.021 21.832 1.00 75.12 519 GLU A C 1
ATOM 4235 O O . GLU A 1 519 ? -4.648 25.818 22.252 1.00 75.12 519 GLU A O 1
ATOM 4240 N N . LYS A 1 520 ? -5.331 23.704 21.996 1.00 74.56 520 LYS A N 1
ATOM 4241 C CA . LYS A 1 520 ? -4.221 23.124 22.765 1.00 74.56 520 LYS A CA 1
ATOM 4242 C C . LYS A 1 520 ? -2.899 23.064 21.996 1.00 74.56 520 LYS A C 1
ATOM 4244 O O . LYS A 1 520 ? -1.846 22.994 22.634 1.00 74.56 520 LYS A O 1
ATOM 4249 N N . ILE A 1 521 ? -2.917 23.141 20.662 1.00 77.12 521 ILE A N 1
ATOM 4250 C CA . ILE A 1 521 ? -1.693 23.214 19.841 1.00 77.12 521 ILE A CA 1
ATOM 4251 C C . ILE A 1 521 ? -1.078 24.627 19.866 1.00 77.12 521 ILE A C 1
ATOM 4253 O O . ILE A 1 521 ? 0.139 24.747 19.710 1.00 77.12 521 ILE A O 1
ATOM 4257 N N . GLN A 1 522 ? -1.855 25.670 20.201 1.00 86.12 522 GLN A N 1
ATOM 4258 C CA . GLN A 1 522 ? -1.386 27.069 20.231 1.00 86.12 522 GLN A CA 1
ATOM 4259 C C . GLN A 1 522 ? -0.192 27.313 21.170 1.00 86.12 522 GLN A C 1
ATOM 4261 O O . GLN A 1 522 ? 0.581 28.249 20.988 1.00 86.12 522 GLN A O 1
ATOM 4266 N N . ILE A 1 523 ? 0.023 26.440 22.161 1.00 87.19 523 ILE A N 1
ATOM 4267 C CA . ILE A 1 523 ? 1.158 26.518 23.099 1.00 87.19 523 ILE A CA 1
ATOM 4268 C C . ILE A 1 523 ? 2.509 26.391 22.366 1.00 87.19 523 ILE A C 1
ATOM 4270 O O . ILE A 1 523 ? 3.545 26.841 22.870 1.00 87.19 523 ILE A O 1
ATOM 4274 N N . PHE A 1 524 ? 2.518 25.796 21.170 1.00 92.62 524 PHE A N 1
ATOM 4275 C CA . PHE A 1 524 ? 3.719 25.625 20.359 1.00 92.62 524 PHE A CA 1
ATOM 4276 C C . PHE A 1 524 ? 3.898 26.687 19.270 1.00 92.62 524 PHE A C 1
ATOM 4278 O O . PHE A 1 524 ? 4.972 26.713 18.670 1.00 92.62 524 PHE A O 1
ATOM 4285 N N . ASP A 1 525 ? 2.928 27.582 19.054 1.00 93.31 525 ASP A N 1
ATOM 4286 C CA . ASP A 1 525 ? 2.956 28.564 17.956 1.00 93.31 525 ASP A CA 1
ATOM 4287 C C . ASP A 1 525 ? 4.146 29.520 18.052 1.00 93.31 525 ASP A C 1
ATOM 4289 O O . ASP A 1 525 ? 4.693 29.972 17.045 1.00 93.31 525 ASP A O 1
ATOM 4293 N N . ASP A 1 526 ? 4.634 29.773 19.268 1.00 93.62 526 ASP A N 1
ATOM 4294 C CA . ASP A 1 526 ? 5.806 30.616 19.444 1.00 93.62 526 ASP A CA 1
ATOM 4295 C C . ASP A 1 526 ? 7.108 29.935 18.947 1.00 93.62 526 ASP A C 1
ATOM 4297 O O . ASP A 1 526 ? 8.160 30.588 18.902 1.00 93.62 526 ASP A O 1
ATOM 4301 N N . PHE A 1 527 ? 7.120 28.626 18.669 1.00 95.25 527 PHE A N 1
ATOM 4302 C CA . PHE A 1 527 ? 8.305 27.862 18.256 1.00 95.25 527 PHE A CA 1
ATOM 4303 C C . PHE A 1 527 ? 8.283 27.573 16.753 1.00 95.25 527 PHE A C 1
ATOM 4305 O O . PHE A 1 527 ? 7.667 26.619 16.290 1.00 95.25 527 PHE A O 1
ATOM 4312 N N . ASN A 1 528 ? 9.088 28.305 15.982 1.00 95.62 528 ASN A N 1
ATOM 4313 C CA . ASN A 1 528 ? 9.154 28.152 14.521 1.00 95.62 528 ASN A CA 1
ATOM 4314 C C . ASN A 1 528 ? 9.678 26.776 14.075 1.00 95.62 528 ASN A C 1
ATOM 4316 O O . ASN A 1 528 ? 9.619 26.423 12.895 1.00 95.62 528 ASN A O 1
ATOM 4320 N N . SER A 1 529 ? 10.306 26.027 14.984 1.00 95.81 529 SER A N 1
ATOM 4321 C CA . SER A 1 529 ? 10.826 24.689 14.708 1.00 95.81 529 SER A CA 1
ATOM 4322 C C . SER A 1 529 ? 9.840 23.546 14.965 1.00 95.81 529 SER A C 1
ATOM 4324 O O . SER A 1 529 ? 10.182 22.409 14.615 1.00 95.81 529 SER A O 1
ATOM 4326 N N . ILE A 1 530 ? 8.661 23.826 15.530 1.00 96.56 530 ILE A N 1
ATOM 4327 C CA . ILE A 1 530 ? 7.589 22.856 15.779 1.00 96.56 530 ILE A CA 1
ATOM 4328 C C . ILE A 1 530 ? 6.492 23.094 14.734 1.00 96.56 530 ILE A C 1
ATOM 4330 O O . ILE A 1 530 ? 5.819 24.112 14.758 1.00 96.56 530 ILE A O 1
ATOM 4334 N N . ASP A 1 531 ? 6.341 22.171 13.785 1.00 95.88 531 ASP A N 1
ATOM 4335 C CA . ASP A 1 531 ? 5.183 22.133 12.885 1.00 95.88 531 ASP A CA 1
ATOM 4336 C C . ASP A 1 531 ? 4.007 21.388 13.531 1.00 95.88 531 ASP A C 1
ATOM 4338 O O . ASP A 1 531 ? 4.202 20.664 14.504 1.00 95.88 531 ASP A O 1
ATOM 4342 N N . GLU A 1 532 ? 2.802 21.532 12.977 1.00 94.19 532 GLU A N 1
ATOM 4343 C CA . GLU A 1 532 ? 1.547 20.973 13.510 1.00 94.19 532 GLU A CA 1
ATOM 4344 C C . GLU A 1 532 ? 1.629 19.461 13.798 1.00 94.19 532 GLU A C 1
ATOM 4346 O O . GLU A 1 532 ? 1.255 18.995 14.876 1.00 94.19 532 GLU A O 1
ATOM 4351 N N . GLU A 1 533 ? 2.245 18.692 12.893 1.00 95.12 533 GLU A N 1
ATOM 4352 C CA . GLU A 1 533 ? 2.527 17.263 13.101 1.00 95.12 533 GLU A CA 1
ATOM 4353 C C . GLU A 1 533 ? 3.441 17.012 14.314 1.00 95.12 533 GLU A C 1
ATOM 4355 O O . GLU A 1 533 ? 3.256 16.060 15.067 1.00 95.12 533 GLU A O 1
ATOM 4360 N N . THR A 1 534 ? 4.460 17.848 14.531 1.00 96.50 534 THR A N 1
ATOM 4361 C CA . THR A 1 534 ? 5.341 17.693 15.699 1.00 96.50 534 THR A CA 1
ATOM 4362 C C . THR A 1 534 ? 4.648 18.173 16.975 1.00 96.50 534 THR A C 1
ATOM 4364 O O . THR A 1 534 ? 4.857 17.573 18.029 1.00 96.50 534 THR A O 1
ATOM 4367 N N . GLY A 1 535 ? 3.813 19.212 16.892 1.00 95.81 535 GLY A N 1
ATOM 4368 C CA . GLY A 1 535 ? 3.005 19.718 18.002 1.00 95.81 535 GLY A CA 1
ATOM 4369 C C . GLY A 1 535 ? 2.021 18.669 18.513 1.00 95.81 535 GLY A C 1
ATOM 4370 O O . GLY A 1 535 ? 2.002 18.380 19.708 1.00 95.81 535 GLY A O 1
ATOM 4371 N N . THR A 1 536 ? 1.294 18.006 17.610 1.00 94.31 536 THR A N 1
ATOM 4372 C CA . THR A 1 536 ? 0.392 16.888 17.946 1.00 94.31 536 THR A CA 1
ATOM 4373 C C . THR A 1 536 ? 1.143 15.706 18.558 1.00 94.31 536 THR A C 1
ATOM 4375 O O . THR A 1 536 ? 0.717 15.166 19.579 1.00 94.31 536 THR A O 1
ATOM 4378 N N . ILE A 1 537 ? 2.308 15.336 18.015 1.00 95.75 537 ILE A N 1
ATOM 4379 C CA . ILE A 1 537 ? 3.167 14.292 18.596 1.00 95.75 537 ILE A CA 1
ATOM 4380 C C . ILE A 1 537 ? 3.593 14.651 20.031 1.00 95.75 537 ILE A C 1
ATOM 4382 O O . ILE A 1 537 ? 3.523 13.802 20.922 1.00 95.75 537 ILE A O 1
ATOM 4386 N N . LEU A 1 538 ? 4.027 15.889 20.280 1.00 96.19 538 LEU A N 1
ATOM 4387 C CA . LEU A 1 538 ? 4.427 16.349 21.615 1.00 96.19 538 LEU A CA 1
ATOM 4388 C C . LEU A 1 538 ? 3.242 16.365 22.586 1.00 96.19 538 LEU A C 1
ATOM 4390 O O . LEU A 1 538 ? 3.365 15.865 23.707 1.00 96.19 538 LEU A O 1
ATOM 4394 N N . TYR A 1 539 ? 2.091 16.861 22.135 1.00 94.88 539 TYR A N 1
ATOM 4395 C CA . TYR A 1 539 ? 0.854 16.905 22.908 1.00 94.88 539 TYR A CA 1
ATOM 4396 C C . TYR A 1 539 ? 0.393 15.503 23.331 1.00 94.88 539 TYR A C 1
ATOM 4398 O O . TYR A 1 539 ? 0.194 15.250 24.519 1.00 94.88 539 TYR A O 1
ATOM 4406 N N . ASN A 1 540 ? 0.341 14.557 22.388 1.00 94.75 540 ASN A N 1
ATOM 4407 C CA . ASN A 1 540 ? -0.052 13.165 22.640 1.00 94.75 540 ASN A CA 1
ATOM 4408 C C . ASN A 1 540 ? 0.895 12.434 23.607 1.00 94.75 540 ASN A C 1
ATOM 4410 O O . ASN A 1 540 ? 0.511 11.443 24.221 1.00 94.75 540 ASN A O 1
ATOM 4414 N N . ASN A 1 541 ? 2.129 12.926 23.765 1.00 95.94 541 ASN A N 1
ATOM 4415 C CA . ASN A 1 541 ? 3.102 12.407 24.729 1.00 95.94 541 ASN A CA 1
ATOM 4416 C C . ASN A 1 541 ? 3.118 13.192 26.055 1.00 95.94 541 ASN A C 1
ATOM 4418 O O . ASN A 1 541 ? 4.011 12.990 26.878 1.00 95.94 541 ASN A O 1
ATOM 4422 N N . GLY A 1 542 ? 2.131 14.065 26.283 1.00 95.25 542 GLY A N 1
ATOM 4423 C CA . GLY A 1 542 ? 1.936 14.790 27.538 1.00 95.25 542 GLY A CA 1
ATOM 4424 C C . GLY A 1 542 ? 2.787 16.051 27.695 1.00 95.25 542 GLY A C 1
ATOM 4425 O O . GLY A 1 542 ? 2.820 16.622 28.784 1.00 95.25 542 GLY A O 1
ATOM 4426 N N . TYR A 1 543 ? 3.461 16.517 26.639 1.00 95.94 543 TYR A N 1
ATOM 4427 C CA . TYR A 1 543 ? 4.289 17.726 26.686 1.00 95.94 543 TYR A CA 1
ATOM 4428 C C . TYR A 1 543 ? 3.466 18.987 26.432 1.00 95.94 543 TYR A C 1
ATOM 4430 O O . TYR A 1 543 ? 3.702 19.711 25.473 1.00 95.94 543 TYR A O 1
ATOM 4438 N N . THR A 1 544 ? 2.473 19.248 27.278 1.00 94.25 544 THR A N 1
ATOM 4439 C CA . THR A 1 544 ? 1.506 20.338 27.076 1.00 94.25 544 THR A CA 1
ATOM 4440 C C . THR A 1 544 ? 1.983 21.702 27.582 1.00 94.25 544 THR A C 1
ATOM 4442 O O . THR A 1 544 ? 1.271 22.686 27.432 1.00 94.25 544 THR A O 1
ATOM 4445 N N . THR A 1 545 ? 3.168 21.804 28.194 1.00 94.31 545 THR A N 1
ATOM 4446 C CA . THR A 1 545 ? 3.681 23.064 28.767 1.00 94.31 545 THR A CA 1
ATOM 4447 C C . THR A 1 545 ? 5.125 23.348 28.356 1.00 94.31 545 THR A C 1
ATOM 4449 O O . THR A 1 545 ? 5.926 22.430 28.177 1.00 94.31 545 THR A O 1
ATOM 4452 N N . ILE A 1 546 ? 5.514 24.629 28.289 1.00 90.62 546 ILE A N 1
ATOM 4453 C CA . ILE A 1 546 ? 6.911 25.031 28.018 1.00 90.62 546 ILE A CA 1
ATOM 4454 C C . ILE A 1 546 ? 7.874 24.428 29.055 1.00 90.62 546 ILE A C 1
ATOM 4456 O O . ILE A 1 546 ? 9.007 24.093 28.721 1.00 90.62 546 ILE A O 1
ATOM 4460 N N . GLU A 1 547 ? 7.431 24.255 30.303 1.00 91.94 547 GLU A N 1
ATOM 4461 C CA . GLU A 1 547 ? 8.209 23.614 31.369 1.00 91.94 547 GLU A CA 1
ATOM 4462 C C . GLU A 1 547 ? 8.492 22.140 31.077 1.00 91.94 547 GLU A C 1
ATOM 4464 O O . GLU A 1 547 ? 9.645 21.717 31.164 1.00 91.94 547 GLU A O 1
ATOM 4469 N N . SER A 1 548 ? 7.481 21.394 30.622 1.00 94.31 548 SER A N 1
ATOM 4470 C CA . SER A 1 548 ? 7.655 20.000 30.200 1.00 94.31 548 SER A CA 1
ATOM 4471 C C . SER A 1 548 ? 8.625 19.868 29.017 1.00 94.31 548 SER A C 1
ATOM 4473 O O . SER A 1 548 ? 9.384 18.901 28.937 1.00 94.31 548 SER A O 1
ATOM 4475 N N . LEU A 1 549 ? 8.684 20.877 28.136 1.00 94.19 549 LEU A N 1
ATOM 4476 C CA . LEU A 1 549 ? 9.650 20.916 27.038 1.00 94.19 549 LEU A CA 1
ATOM 4477 C C . LEU A 1 549 ? 11.095 21.155 27.511 1.00 94.19 549 LEU A C 1
ATOM 4479 O O . LEU A 1 549 ? 12.024 20.763 26.806 1.00 94.19 549 LEU A O 1
ATOM 4483 N N . LYS A 1 550 ? 11.323 21.757 28.689 1.00 93.19 550 LYS A N 1
ATOM 4484 C CA . LYS A 1 550 ? 12.686 21.986 29.221 1.00 93.19 550 LYS A CA 1
ATOM 4485 C C . LYS A 1 550 ? 13.379 20.686 29.604 1.00 93.19 550 LYS A C 1
ATOM 4487 O O . LYS A 1 550 ? 14.598 20.578 29.500 1.00 93.19 550 LYS A O 1
ATOM 4492 N N . GLU A 1 551 ? 12.603 19.712 30.063 1.00 94.12 551 GLU A N 1
ATOM 4493 C CA . GLU A 1 551 ? 13.108 18.408 30.495 1.00 94.12 551 GLU A CA 1
ATOM 4494 C C . GLU A 1 551 ? 13.401 17.476 29.310 1.00 94.12 551 GLU A C 1
ATOM 4496 O O . GLU A 1 551 ? 14.043 16.432 29.467 1.00 94.12 551 GLU A O 1
ATOM 4501 N N . LEU A 1 552 ? 12.968 17.853 28.102 1.00 95.50 552 LEU A N 1
ATOM 4502 C CA . LEU A 1 552 ? 13.211 17.069 26.904 1.00 95.50 552 LEU A CA 1
ATOM 4503 C C . LEU A 1 552 ? 14.686 17.091 26.523 1.00 95.50 552 LEU A C 1
ATOM 4505 O O . LEU A 1 552 ? 15.292 18.115 26.215 1.00 95.50 552 LEU A O 1
ATOM 4509 N N . THR A 1 553 ? 15.249 15.895 26.425 1.00 96.56 553 THR A N 1
ATOM 4510 C CA . THR A 1 553 ? 16.545 15.694 25.793 1.00 96.56 553 THR A CA 1
ATOM 4511 C C . THR A 1 553 ? 16.355 15.439 24.299 1.00 96.56 553 THR A C 1
ATOM 4513 O O . THR A 1 553 ? 15.322 14.961 23.833 1.00 96.56 553 THR A O 1
ATOM 4516 N N . ILE A 1 554 ? 17.409 15.653 23.507 1.00 96.12 554 ILE A N 1
ATOM 4517 C CA . ILE A 1 554 ? 17.405 15.257 22.085 1.00 96.12 554 ILE A CA 1
ATOM 4518 C C . ILE A 1 554 ? 17.113 13.750 21.926 1.00 96.12 554 ILE A C 1
ATOM 4520 O O . ILE A 1 554 ? 16.669 13.320 20.862 1.00 96.12 554 ILE A O 1
ATOM 4524 N 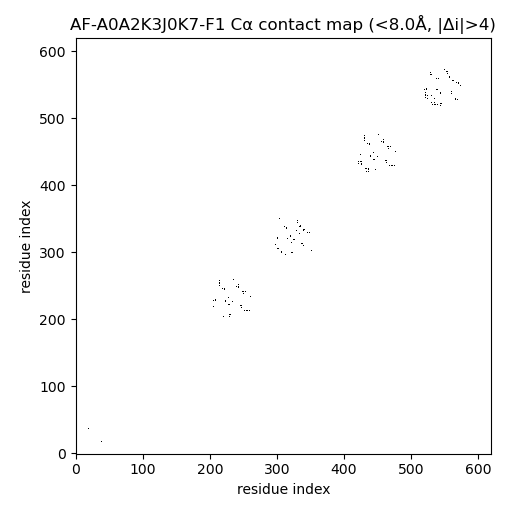N . LYS A 1 555 ? 17.390 12.938 22.956 1.00 96.38 555 LYS A N 1
ATOM 4525 C CA . LYS A 1 555 ? 17.091 11.507 22.960 1.00 96.38 555 LYS A CA 1
ATOM 4526 C C . LYS A 1 555 ? 15.588 11.254 23.110 1.00 96.38 555 LYS A C 1
ATOM 4528 O O . LYS A 1 555 ? 15.032 10.612 22.233 1.00 96.38 555 LYS A O 1
ATOM 4533 N N . THR A 1 556 ? 14.936 11.838 24.116 1.00 96.69 556 THR A N 1
ATOM 4534 C CA . THR A 1 556 ? 13.487 11.662 24.338 1.00 96.69 556 THR A CA 1
ATOM 4535 C C . THR A 1 556 ? 12.668 12.130 23.137 1.00 96.69 556 THR A C 1
ATOM 4537 O O . THR A 1 556 ? 11.775 11.419 22.697 1.00 96.69 556 THR A O 1
ATOM 4540 N N . LEU A 1 557 ? 13.042 13.253 22.514 1.00 96.56 557 LEU A N 1
ATOM 4541 C CA . LEU A 1 557 ? 12.399 13.724 21.280 1.00 96.56 557 LEU A CA 1
ATOM 4542 C C . LEU A 1 557 ? 12.481 12.704 20.133 1.00 96.56 557 LEU A C 1
ATOM 4544 O O . LEU A 1 557 ? 11.525 12.544 19.381 1.00 96.56 557 LEU A O 1
ATOM 4548 N N . LYS A 1 558 ? 13.608 12.000 19.987 1.00 96.12 558 LYS A N 1
ATOM 4549 C CA . LYS A 1 558 ? 13.730 10.945 18.971 1.00 96.12 558 LYS A CA 1
ATOM 4550 C C . LYS A 1 558 ? 12.924 9.707 19.319 1.00 96.12 558 LYS A C 1
ATOM 4552 O O . LYS A 1 558 ? 12.358 9.118 18.408 1.00 96.12 558 LYS A O 1
ATOM 4557 N N . ASP A 1 559 ? 12.907 9.329 20.594 1.00 96.44 559 ASP A N 1
ATOM 4558 C CA . ASP A 1 559 ? 12.178 8.154 21.078 1.00 96.44 559 ASP A CA 1
ATOM 4559 C C . ASP A 1 559 ? 10.660 8.323 20.839 1.00 96.44 559 ASP A C 1
ATOM 4561 O O . ASP A 1 559 ? 9.958 7.349 20.597 1.00 96.44 559 ASP A O 1
ATOM 4565 N N . ILE A 1 560 ? 10.180 9.571 20.799 1.00 96.00 560 ILE A N 1
ATOM 4566 C CA . ILE A 1 560 ? 8.796 9.958 20.476 1.00 96.00 560 ILE A CA 1
ATOM 4567 C C . ILE A 1 560 ? 8.554 10.106 18.947 1.00 96.00 560 ILE A C 1
ATOM 4569 O O . ILE A 1 560 ? 7.448 10.383 18.492 1.00 96.00 560 ILE A O 1
ATOM 4573 N N . GLY A 1 561 ? 9.577 9.900 18.110 1.00 95.44 561 GLY A N 1
ATOM 4574 C CA . GLY A 1 561 ? 9.462 9.932 16.644 1.00 95.44 561 GLY A CA 1
ATOM 4575 C C . GLY A 1 561 ? 9.858 11.256 15.977 1.00 95.44 561 GLY A C 1
ATOM 4576 O O . GLY A 1 561 ? 9.787 11.379 14.751 1.00 95.44 561 GLY A O 1
ATOM 4577 N N . VAL A 1 562 ? 10.356 12.251 16.723 1.00 95.56 562 VAL A N 1
ATOM 4578 C CA . VAL A 1 562 ? 10.814 13.523 16.138 1.00 95.56 562 VAL A CA 1
ATOM 4579 C C . VAL A 1 562 ? 12.181 13.350 15.464 1.00 95.56 562 VAL A C 1
ATOM 4581 O O . VAL A 1 562 ? 13.182 12.961 16.074 1.00 95.56 562 VAL A O 1
ATOM 4584 N N . LYS A 1 563 ? 12.275 13.709 14.174 1.00 96.00 563 LYS A N 1
ATOM 4585 C CA . LYS A 1 563 ? 13.524 13.623 13.388 1.00 96.00 563 LYS A CA 1
ATOM 4586 C C . LYS A 1 563 ? 14.686 14.338 14.100 1.00 96.00 563 LYS A C 1
ATOM 4588 O O . LYS A 1 563 ? 14.574 15.507 14.457 1.00 96.00 563 LYS A O 1
ATOM 4593 N N . LYS A 1 564 ? 15.872 13.708 14.179 1.00 94.94 564 LYS A N 1
ATOM 4594 C CA . LYS A 1 564 ? 17.090 14.240 14.854 1.00 94.94 564 LYS A CA 1
ATOM 4595 C C . LYS A 1 564 ? 17.413 15.707 14.531 1.00 94.94 564 LYS A C 1
ATOM 4597 O O . LYS A 1 564 ? 17.875 16.436 15.404 1.00 94.94 564 LYS A O 1
ATOM 4602 N N . ARG A 1 565 ? 17.239 16.126 13.269 1.00 94.19 565 ARG A N 1
ATOM 4603 C CA . ARG A 1 565 ? 17.483 17.515 12.836 1.00 94.19 565 ARG A CA 1
ATOM 4604 C C . ARG A 1 565 ? 16.445 18.481 13.420 1.00 94.19 565 ARG A C 1
ATOM 4606 O O . ARG A 1 565 ? 16.851 19.535 13.896 1.00 94.19 565 ARG A O 1
ATOM 4613 N N . LYS A 1 566 ? 15.158 18.111 13.423 1.00 96.44 566 LYS A N 1
ATOM 4614 C CA . LYS A 1 566 ? 14.080 18.882 14.063 1.00 96.44 566 LYS A CA 1
ATOM 4615 C C . LYS A 1 566 ? 14.280 18.934 15.578 1.00 96.44 566 LYS A C 1
ATOM 4617 O O . LYS A 1 566 ? 14.359 20.024 16.121 1.00 96.44 566 LYS A O 1
ATOM 4622 N N . ALA A 1 567 ? 14.553 17.797 16.223 1.00 96.56 567 ALA A N 1
ATOM 4623 C CA . ALA A 1 567 ? 14.808 17.730 17.665 1.00 96.56 567 ALA A CA 1
ATOM 4624 C C . ALA A 1 567 ? 15.936 18.674 18.128 1.00 96.56 567 ALA A C 1
ATOM 4626 O O . ALA A 1 567 ? 15.813 19.344 19.145 1.00 96.56 567 ALA A O 1
ATOM 4627 N N . LYS A 1 568 ? 17.028 18.785 17.355 1.00 96.25 568 LYS A N 1
ATOM 4628 C CA . LYS A 1 568 ? 18.107 19.750 17.636 1.00 96.25 568 LYS A CA 1
ATOM 4629 C C . LYS A 1 568 ? 17.675 21.211 17.484 1.00 96.25 568 LYS A C 1
ATOM 4631 O O . LYS A 1 568 ? 18.172 22.051 18.224 1.00 96.25 568 LYS A O 1
ATOM 4636 N N . LYS A 1 569 ? 16.823 21.522 16.500 1.00 96.81 569 LYS A N 1
ATOM 4637 C CA . LYS A 1 569 ? 16.296 22.880 16.297 1.00 96.81 569 LYS A CA 1
ATOM 4638 C C . LYS A 1 569 ? 15.365 23.269 17.442 1.00 96.81 569 LYS A C 1
ATOM 4640 O O . LYS A 1 569 ? 15.587 24.319 18.026 1.00 96.81 569 LYS A O 1
ATOM 4645 N N . ILE A 1 570 ? 14.443 22.375 17.796 1.00 95.81 570 ILE A N 1
ATOM 4646 C CA . ILE A 1 570 ? 13.515 22.525 18.922 1.00 95.81 570 ILE A CA 1
ATOM 4647 C C . ILE A 1 570 ? 14.300 22.756 20.211 1.00 95.81 570 ILE A C 1
ATOM 4649 O O . ILE A 1 570 ? 14.108 23.769 20.867 1.00 95.81 570 ILE A O 1
ATOM 4653 N N . PHE A 1 571 ? 15.289 21.906 20.506 1.00 95.25 571 PHE A N 1
ATOM 4654 C CA . PHE A 1 571 ? 16.133 22.065 21.692 1.00 95.25 571 PHE A CA 1
ATOM 4655 C C . PHE A 1 571 ? 16.881 23.409 21.721 1.00 95.25 571 PHE A C 1
ATOM 4657 O O . PHE A 1 571 ? 16.909 24.075 22.748 1.00 95.25 571 PHE A O 1
ATOM 4664 N N . LYS A 1 572 ? 17.445 23.848 20.587 1.00 95.94 572 LYS A N 1
ATOM 4665 C CA . LYS A 1 572 ? 18.150 25.137 20.494 1.00 95.94 572 LYS A CA 1
ATOM 4666 C C . LYS A 1 572 ? 17.206 26.337 20.642 1.00 95.94 572 LYS A C 1
ATOM 4668 O O . LYS A 1 572 ? 17.604 27.362 21.183 1.00 95.94 572 LYS A O 1
ATOM 4673 N N . GLU A 1 573 ? 15.984 26.240 20.124 1.00 96.06 573 GLU A N 1
ATOM 4674 C CA . GLU A 1 573 ? 14.970 27.294 20.240 1.00 96.06 573 GLU A CA 1
ATOM 4675 C C . GLU A 1 573 ? 14.428 27.389 21.671 1.00 96.06 573 GLU A C 1
ATOM 4677 O O . GLU A 1 573 ? 14.313 28.492 22.203 1.00 96.06 573 GLU A O 1
ATOM 4682 N N . ILE A 1 574 ? 14.209 26.242 22.322 1.00 94.31 574 ILE A N 1
ATOM 4683 C CA . ILE A 1 574 ? 13.901 26.135 23.753 1.00 94.31 574 ILE A CA 1
ATOM 4684 C C . ILE A 1 574 ? 15.025 26.774 24.579 1.00 94.31 574 ILE A C 1
ATOM 4686 O O . ILE A 1 574 ? 14.764 27.682 25.358 1.00 94.31 574 ILE A O 1
ATOM 4690 N N . GLU A 1 575 ? 16.284 26.390 24.360 1.00 93.19 575 GLU A N 1
ATOM 4691 C CA . GLU A 1 575 ? 17.439 26.957 25.070 1.00 93.19 575 GLU A CA 1
ATOM 4692 C C . GLU A 1 575 ? 17.542 28.480 24.877 1.00 93.19 575 GLU A C 1
ATOM 4694 O O . GLU A 1 575 ? 17.735 29.217 25.841 1.00 93.19 575 GLU A O 1
ATOM 4699 N N . LYS A 1 576 ? 17.315 28.973 23.651 1.00 93.50 576 LYS A N 1
ATOM 4700 C CA . LYS A 1 576 ? 17.334 30.410 23.339 1.00 93.50 576 LYS A CA 1
ATOM 4701 C C . LYS A 1 576 ? 16.241 31.194 24.071 1.00 93.50 576 LYS A C 1
ATOM 4703 O O . LYS A 1 576 ? 16.501 32.318 24.484 1.00 93.50 576 LYS A O 1
ATOM 4708 N N . LYS A 1 577 ? 15.033 30.641 24.200 1.00 91.00 577 LYS A N 1
ATOM 4709 C CA . LYS A 1 577 ? 13.918 31.303 24.898 1.00 91.00 577 LYS A CA 1
ATOM 4710 C C . LYS A 1 577 ? 14.014 31.233 26.417 1.00 91.00 577 LYS A C 1
ATOM 4712 O O . LYS A 1 577 ? 13.375 32.024 27.099 1.00 91.00 577 LYS A O 1
ATOM 4717 N N . LEU A 1 578 ? 14.749 30.255 26.936 1.00 86.94 578 LEU A N 1
ATOM 4718 C CA . LEU A 1 578 ? 14.873 30.014 28.372 1.00 86.94 578 LEU A CA 1
ATOM 4719 C C . LEU A 1 578 ? 16.083 30.664 29.004 1.00 86.94 578 LEU A C 1
ATOM 4721 O O . LEU A 1 578 ? 16.105 30.812 30.226 1.00 86.94 578 LEU A O 1
ATOM 4725 N N . LEU A 1 579 ? 17.078 31.034 28.202 1.00 84.44 579 LEU A N 1
ATOM 4726 C CA . LEU A 1 579 ? 18.105 31.944 28.666 1.00 84.44 579 LEU A CA 1
ATOM 4727 C C . LEU A 1 579 ? 17.388 33.225 29.110 1.00 84.44 579 LEU A C 1
ATOM 4729 O O . LEU A 1 579 ? 16.693 33.825 28.282 1.00 84.44 579 LEU A O 1
ATOM 4733 N N . PRO A 1 580 ? 17.491 33.622 30.397 1.00 79.50 580 PRO A N 1
ATOM 4734 C CA . PRO A 1 580 ? 16.977 34.916 30.809 1.00 79.50 580 PRO A CA 1
ATOM 4735 C C . PRO A 1 580 ? 17.574 35.955 29.859 1.00 79.50 580 PRO A C 1
ATOM 4737 O O . PRO A 1 580 ? 18.727 35.771 29.438 1.00 79.50 580 PRO A O 1
ATOM 4740 N N . PRO A 1 581 ? 16.814 36.999 29.471 1.00 73.12 581 PRO A N 1
ATOM 4741 C CA . PRO A 1 581 ? 17.422 38.114 28.770 1.00 73.12 581 PRO A CA 1
ATOM 4742 C C . PRO A 1 581 ? 18.639 38.485 29.603 1.00 73.12 581 PRO A C 1
ATOM 4744 O O . PRO A 1 581 ? 18.507 38.728 30.802 1.00 73.12 581 PRO A O 1
ATOM 4747 N N . ILE A 1 582 ? 19.826 38.365 29.005 1.00 70.56 582 ILE A N 1
ATOM 4748 C CA . ILE A 1 582 ? 21.034 38.888 29.618 1.00 70.56 582 ILE A CA 1
ATOM 4749 C C . ILE A 1 582 ? 20.667 40.351 29.775 1.00 70.56 582 ILE A C 1
ATOM 4751 O O . ILE A 1 582 ? 20.519 41.037 28.763 1.00 70.56 582 ILE A O 1
ATOM 4755 N N . GLU A 1 583 ? 20.344 40.767 31.003 1.00 69.19 583 GLU A N 1
ATOM 4756 C CA . GLU A 1 583 ? 20.241 42.175 31.319 1.00 69.19 583 GLU A CA 1
ATOM 4757 C C . GLU A 1 583 ? 21.579 42.694 30.832 1.00 69.19 583 GLU A C 1
ATOM 4759 O O . GLU A 1 583 ? 22.631 42.279 31.326 1.00 69.19 583 GLU A O 1
ATOM 4764 N N . GLU A 1 584 ? 21.547 43.439 29.727 1.00 61.12 584 GLU A N 1
ATOM 4765 C CA . GLU A 1 584 ? 22.665 44.258 29.329 1.00 61.12 584 GLU A CA 1
ATOM 4766 C C . GLU A 1 584 ? 22.815 45.182 30.528 1.00 61.12 584 GLU A C 1
ATOM 4768 O O . GLU A 1 584 ? 22.133 46.202 30.618 1.00 61.12 584 GLU A O 1
ATOM 4773 N N . GLU A 1 585 ? 23.597 44.738 31.522 1.00 57.62 585 GLU A N 1
ATOM 4774 C CA . GLU A 1 585 ? 24.158 45.592 32.541 1.00 57.62 585 GLU A CA 1
ATOM 4775 C C . GLU A 1 585 ? 24.790 46.676 31.699 1.00 57.62 585 GLU A C 1
ATOM 4777 O O . GLU A 1 585 ? 25.799 46.456 31.022 1.00 57.62 585 GLU A O 1
ATOM 4782 N N . THR A 1 586 ? 24.084 47.802 31.620 1.00 56.09 586 THR A N 1
ATOM 4783 C CA . THR A 1 586 ? 24.592 49.039 31.080 1.00 56.09 586 THR A CA 1
ATOM 4784 C C . THR A 1 586 ? 25.848 49.250 31.883 1.00 56.09 586 THR A C 1
ATOM 4786 O O . THR A 1 586 ? 25.782 49.619 33.056 1.00 56.09 586 THR A O 1
ATOM 4789 N N . PHE A 1 587 ? 26.966 48.853 31.287 1.00 46.12 587 PHE A N 1
ATOM 4790 C CA . PHE A 1 587 ? 28.283 49.009 31.844 1.00 46.12 587 PHE A CA 1
ATOM 4791 C C . PHE A 1 587 ? 28.434 50.520 31.894 1.00 46.12 587 PHE A C 1
ATOM 4793 O O . PHE A 1 587 ? 28.732 51.151 30.882 1.00 46.12 587 PHE A O 1
ATOM 4800 N N . GLU A 1 588 ? 28.047 51.118 33.024 1.00 54.88 588 GLU A N 1
ATOM 4801 C CA . GLU A 1 588 ? 28.359 52.501 33.319 1.00 54.88 588 GLU A CA 1
ATOM 4802 C C . GLU A 1 588 ? 29.869 52.573 33.144 1.00 54.88 588 GLU A C 1
ATOM 4804 O O . GLU A 1 588 ? 30.620 51.925 33.877 1.00 54.88 588 GLU A O 1
ATOM 4809 N N . GLU A 1 589 ? 30.297 53.252 32.081 1.00 49.50 589 GLU A N 1
ATOM 4810 C CA . GLU A 1 589 ? 31.690 53.565 31.821 1.00 49.50 589 GLU A CA 1
ATOM 4811 C C . GLU A 1 589 ? 32.199 54.351 33.029 1.00 49.50 589 GLU A C 1
ATOM 4813 O O . GLU A 1 589 ? 32.118 55.576 33.095 1.00 49.50 589 GLU A O 1
ATOM 4818 N N . TYR A 1 590 ? 32.710 53.641 34.031 1.00 48.12 590 TYR A N 1
ATOM 4819 C CA . TYR A 1 590 ? 33.596 54.236 35.003 1.00 48.12 590 TYR A CA 1
ATOM 4820 C C . TYR A 1 590 ? 34.877 54.544 34.233 1.00 48.12 590 TYR A C 1
ATOM 4822 O O . TYR A 1 590 ? 35.704 53.662 33.995 1.00 48.12 590 TYR A O 1
ATOM 4830 N N . GLU A 1 591 ? 35.005 55.798 33.799 1.00 54.19 591 GLU A N 1
ATOM 4831 C CA . GLU A 1 591 ? 36.261 56.406 33.370 1.00 54.19 591 GLU A CA 1
ATOM 4832 C C . GLU A 1 591 ? 37.274 56.287 34.520 1.00 54.19 591 GLU A C 1
ATOM 4834 O O . GLU A 1 591 ? 37.444 57.183 35.347 1.00 54.19 591 GLU A O 1
ATOM 4839 N N . THR A 1 592 ? 37.942 55.141 34.623 1.00 51.22 592 THR A N 1
ATOM 4840 C CA . THR A 1 592 ? 39.127 54.997 35.460 1.00 51.22 592 THR A CA 1
ATOM 4841 C C . THR A 1 592 ? 40.330 55.411 34.632 1.00 51.22 592 THR A C 1
ATOM 4843 O O . THR A 1 592 ? 40.849 54.641 33.822 1.00 51.22 592 THR A O 1
ATOM 4846 N N . GLU A 1 593 ? 40.765 56.653 34.831 1.00 55.66 593 GLU A N 1
ATOM 4847 C CA . GLU A 1 593 ? 42.056 57.138 34.362 1.00 55.66 593 GLU A CA 1
ATOM 4848 C C . GLU A 1 593 ? 43.204 56.340 35.019 1.00 55.66 593 GLU A C 1
ATOM 4850 O O . GLU A 1 593 ? 43.511 56.507 36.200 1.00 55.66 593 GLU A O 1
ATOM 4855 N N . GLY A 1 594 ? 43.881 55.521 34.206 1.00 40.12 594 GLY A N 1
ATOM 4856 C CA . GLY A 1 594 ? 45.307 55.182 34.330 1.00 40.12 594 GLY A CA 1
ATOM 4857 C C . GLY A 1 594 ? 45.671 53.792 34.882 1.00 40.12 594 GLY A C 1
ATOM 4858 O O . GLY A 1 594 ? 44.815 53.081 35.398 1.00 40.12 594 GLY A O 1
ATOM 4859 N N . PRO A 1 595 ? 46.968 53.413 34.859 1.00 51.31 595 PRO A N 1
ATOM 4860 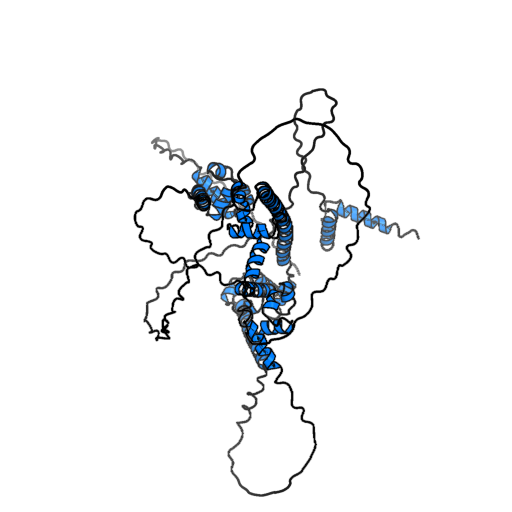C CA . PRO A 1 595 ? 48.051 53.814 33.959 1.00 51.31 595 PRO A CA 1
ATOM 4861 C C . PRO A 1 595 ? 48.398 52.703 32.941 1.00 51.31 595 PRO A C 1
ATOM 4863 O O . PRO A 1 595 ? 48.112 51.526 33.134 1.00 51.31 595 PRO A O 1
ATOM 4866 N N . GLU A 1 596 ? 49.058 53.100 31.853 1.00 53.66 596 GLU A N 1
ATOM 4867 C CA . GLU A 1 596 ? 49.602 52.233 30.804 1.00 53.66 596 GLU A CA 1
ATOM 4868 C C . GLU A 1 596 ? 50.585 51.182 31.363 1.00 53.66 596 GLU A C 1
ATOM 4870 O O . GLU A 1 596 ? 51.780 51.448 31.517 1.00 53.66 596 GLU A O 1
ATOM 4875 N N . GLU A 1 597 ? 50.116 49.961 31.624 1.00 49.78 597 GLU A N 1
ATOM 4876 C CA . GLU A 1 597 ? 51.000 48.807 31.787 1.00 49.78 597 GLU A CA 1
ATOM 4877 C C . GLU A 1 597 ? 51.150 48.063 30.457 1.00 49.78 597 GLU A C 1
ATOM 4879 O O . GLU A 1 597 ? 50.208 47.533 29.869 1.00 49.78 597 GLU A O 1
ATOM 4884 N N . LYS A 1 598 ? 52.394 48.065 29.972 1.00 56.22 598 LYS A N 1
ATOM 4885 C CA . LYS A 1 598 ? 52.877 47.316 28.814 1.00 56.22 598 LYS A CA 1
ATOM 4886 C C . LYS A 1 598 ? 52.604 45.825 29.009 1.00 56.22 598 LYS A C 1
ATOM 4888 O O . LYS A 1 598 ? 53.319 45.162 29.756 1.00 56.22 598 LYS A O 1
ATOM 4893 N N . ILE A 1 599 ? 51.627 45.289 28.287 1.00 49.12 599 ILE A N 1
ATOM 4894 C CA . ILE A 1 599 ? 51.466 43.843 28.137 1.00 49.12 599 ILE A CA 1
ATOM 4895 C C . ILE A 1 599 ? 52.428 43.393 27.034 1.00 49.12 599 ILE A C 1
ATOM 4897 O O . ILE A 1 599 ? 52.245 43.699 25.855 1.00 49.12 599 ILE A O 1
ATOM 4901 N N . GLU A 1 600 ? 53.499 42.718 27.449 1.00 51.69 600 GLU A N 1
ATOM 4902 C CA . GLU A 1 600 ? 54.430 42.018 26.569 1.00 51.69 600 GLU A CA 1
ATOM 4903 C C . GLU A 1 600 ? 53.699 40.910 25.796 1.00 51.69 600 GLU A C 1
ATOM 4905 O O . GLU A 1 600 ? 53.066 40.019 26.362 1.00 51.69 600 GLU A O 1
ATOM 4910 N N . GLU A 1 601 ? 53.803 40.992 24.473 1.00 51.16 601 GLU A N 1
ATOM 4911 C CA . GLU A 1 601 ? 53.266 40.069 23.479 1.00 51.16 601 GLU A CA 1
ATOM 4912 C C . GLU A 1 601 ? 53.962 38.695 23.590 1.00 51.16 601 GLU A C 1
ATOM 4914 O O . GLU A 1 601 ? 54.980 38.437 22.945 1.00 51.16 601 GLU A O 1
ATOM 4919 N N . TYR A 1 602 ? 53.423 37.787 24.411 1.00 47.66 602 TYR A N 1
ATOM 4920 C CA . TYR A 1 602 ? 53.822 36.376 24.399 1.00 47.66 602 TYR A CA 1
ATOM 4921 C C . TYR A 1 602 ? 53.202 35.674 23.182 1.00 47.66 602 TYR A C 1
ATOM 4923 O O . TYR A 1 602 ? 52.047 35.252 23.190 1.00 47.66 602 TYR A O 1
ATOM 4931 N N . LYS A 1 603 ? 53.995 35.549 22.113 1.00 49.22 603 LYS A N 1
ATOM 4932 C CA . LYS A 1 603 ? 53.737 34.631 20.996 1.00 49.22 603 LYS A CA 1
ATOM 4933 C C . LYS A 1 603 ? 54.057 33.204 21.430 1.00 49.22 603 LYS A C 1
ATOM 4935 O O . LYS A 1 603 ? 55.226 32.852 21.576 1.00 49.22 603 LYS A O 1
ATOM 4940 N N . GLU A 1 604 ? 53.033 32.375 21.594 1.00 53.44 604 GLU A N 1
ATOM 4941 C CA . GLU A 1 604 ? 53.221 30.927 21.691 1.00 53.44 604 GLU A CA 1
ATOM 4942 C C . GLU A 1 604 ? 53.635 30.348 20.321 1.00 53.44 604 GLU A C 1
ATOM 4944 O O . GLU A 1 604 ? 53.069 30.728 19.289 1.00 53.44 604 GLU A O 1
ATOM 4949 N N . PRO A 1 605 ? 54.635 29.449 20.267 1.00 56.88 605 PRO A N 1
ATOM 4950 C CA . PRO A 1 605 ? 55.076 28.833 19.024 1.00 56.88 605 PRO A CA 1
ATOM 4951 C C . PRO A 1 605 ? 54.097 27.749 18.559 1.00 56.88 605 PRO A C 1
ATOM 4953 O O . PRO A 1 605 ? 53.765 26.815 19.286 1.00 56.88 605 PRO A O 1
ATOM 4956 N N . ILE A 1 606 ? 53.688 27.863 17.296 1.00 50.31 606 ILE A N 1
ATOM 4957 C CA . ILE A 1 606 ? 52.924 26.864 16.547 1.00 50.31 606 ILE A CA 1
ATOM 4958 C C . ILE A 1 606 ? 53.772 25.588 16.439 1.00 50.31 606 ILE A C 1
ATOM 4960 O O . ILE A 1 606 ? 54.816 25.582 15.788 1.00 50.31 606 ILE A O 1
ATOM 4964 N N . ILE A 1 607 ? 53.327 24.507 17.081 1.00 49.69 607 ILE A N 1
ATOM 4965 C CA . ILE A 1 607 ? 53.880 23.163 16.886 1.00 49.69 607 ILE A CA 1
ATOM 4966 C C . ILE A 1 607 ? 53.212 22.580 15.634 1.00 49.69 607 ILE A C 1
ATOM 4968 O O . ILE A 1 607 ? 52.047 22.187 15.659 1.00 49.69 607 ILE A O 1
ATOM 4972 N N . GLU A 1 608 ? 53.943 22.568 14.519 1.00 47.31 608 GLU A N 1
ATOM 4973 C CA . GLU A 1 608 ? 53.559 21.857 13.297 1.00 47.31 608 GLU A CA 1
ATOM 4974 C C . GLU A 1 608 ? 53.722 20.344 13.517 1.00 47.31 608 GLU A C 1
ATOM 4976 O O . GLU A 1 608 ? 54.831 19.812 13.518 1.00 47.31 608 GLU A O 1
ATOM 4981 N N . GLU A 1 609 ? 52.613 19.627 13.713 1.00 53.00 609 GLU A N 1
ATOM 4982 C CA . GLU A 1 609 ? 52.616 18.163 13.685 1.00 53.00 609 GLU A CA 1
ATOM 4983 C C . GLU A 1 609 ? 52.751 17.653 12.241 1.00 53.00 609 GLU A C 1
ATOM 4985 O O . GLU A 1 609 ? 51.835 17.742 11.414 1.00 53.00 609 GLU A O 1
ATOM 4990 N N . GLU A 1 610 ? 53.918 17.079 11.953 1.00 47.75 610 GLU A N 1
ATOM 4991 C CA . GLU A 1 610 ? 54.249 16.364 10.724 1.00 47.75 610 GLU A CA 1
ATOM 4992 C C . GLU A 1 610 ? 53.283 15.191 10.471 1.00 47.75 610 GLU A C 1
ATOM 4994 O O . GLU A 1 610 ? 53.408 14.091 11.019 1.00 47.75 610 GLU A O 1
ATOM 4999 N N . ARG A 1 611 ? 52.324 15.382 9.559 1.00 49.28 611 ARG A N 1
ATOM 5000 C CA . ARG A 1 611 ? 51.547 14.277 8.983 1.00 49.28 611 ARG A CA 1
ATOM 5001 C C . ARG A 1 611 ? 52.409 13.501 7.987 1.00 49.28 611 ARG A C 1
ATOM 5003 O O . ARG A 1 611 ? 52.532 13.866 6.818 1.00 49.28 611 ARG A O 1
ATOM 5010 N N . THR A 1 612 ? 52.978 12.391 8.444 1.00 51.06 612 THR A N 1
ATOM 5011 C CA . THR A 1 612 ? 53.678 11.423 7.593 1.00 51.06 612 THR A CA 1
ATOM 5012 C C . THR A 1 612 ? 52.694 10.680 6.678 1.00 51.06 612 THR A C 1
ATOM 5014 O O . THR A 1 612 ? 51.876 9.859 7.093 1.00 51.06 612 THR A O 1
ATOM 5017 N N . ASN A 1 613 ? 52.779 10.979 5.379 1.00 43.91 613 ASN A N 1
ATOM 5018 C CA . ASN A 1 613 ? 52.057 10.297 4.307 1.00 43.91 613 ASN A CA 1
ATOM 5019 C C . ASN A 1 613 ? 52.619 8.885 4.078 1.00 43.91 613 ASN A C 1
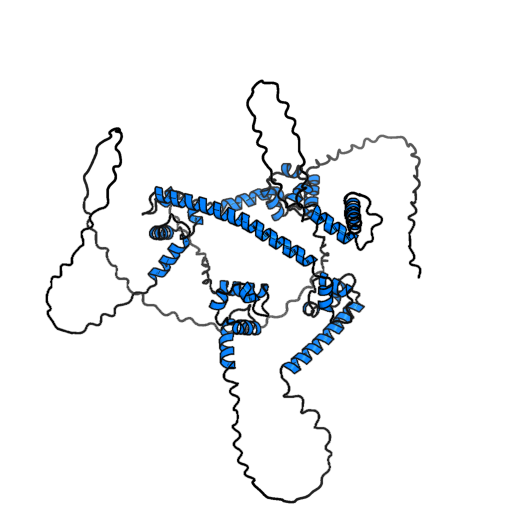ATOM 5021 O O . ASN A 1 613 ? 53.618 8.701 3.382 1.00 43.91 613 ASN A O 1
ATOM 5025 N N . ASN A 1 614 ? 51.933 7.867 4.596 1.00 45.66 614 ASN A N 1
ATOM 5026 C CA . ASN A 1 614 ? 52.235 6.464 4.316 1.00 45.66 614 ASN A CA 1
ATOM 5027 C C . ASN A 1 614 ? 51.663 6.043 2.943 1.00 45.66 614 ASN A C 1
ATOM 5029 O O . ASN A 1 614 ? 50.593 5.442 2.836 1.00 45.66 614 ASN A O 1
ATOM 5033 N N . ARG A 1 615 ? 52.389 6.356 1.860 1.00 48.47 615 ARG A N 1
ATOM 5034 C CA . ARG A 1 615 ? 52.195 5.743 0.533 1.00 48.47 615 ARG A CA 1
ATOM 5035 C C . ARG A 1 615 ? 52.774 4.324 0.548 1.00 48.47 615 ARG A C 1
ATOM 5037 O O . ARG A 1 615 ? 53.968 4.137 0.328 1.00 48.47 615 ARG A O 1
ATOM 5044 N N . ARG A 1 616 ? 51.934 3.305 0.755 1.00 51.53 616 ARG A N 1
ATOM 5045 C CA . ARG A 1 616 ? 52.295 1.919 0.414 1.00 51.53 616 ARG A CA 1
ATOM 5046 C C . ARG A 1 616 ? 52.253 1.746 -1.103 1.00 51.53 616 ARG A C 1
ATOM 5048 O O . ARG A 1 616 ? 51.184 1.660 -1.701 1.00 51.53 616 ARG A O 1
ATOM 5055 N N . GLY A 1 617 ? 53.440 1.711 -1.702 1.00 47.81 617 GLY A N 1
ATOM 5056 C CA . GLY A 1 617 ? 53.653 1.231 -3.059 1.00 47.81 617 GLY A CA 1
ATOM 5057 C C . GLY A 1 617 ? 53.325 -0.258 -3.167 1.00 47.81 617 GLY A C 1
ATOM 5058 O O . GLY A 1 617 ? 53.742 -1.063 -2.336 1.00 47.81 617 GLY A O 1
ATOM 5059 N N . ARG A 1 618 ? 52.571 -0.608 -4.208 1.00 52.34 618 ARG A N 1
ATOM 5060 C CA . ARG A 1 618 ? 52.441 -1.974 -4.714 1.00 52.34 618 ARG A CA 1
ATOM 5061 C C . ARG A 1 618 ? 53.614 -2.191 -5.672 1.00 52.34 618 ARG A C 1
ATOM 5063 O O . ARG A 1 618 ? 53.710 -1.497 -6.680 1.00 52.34 618 ARG A O 1
ATOM 5070 N N . ILE A 1 619 ? 54.528 -3.077 -5.297 1.00 56.25 619 ILE A N 1
ATOM 5071 C CA . ILE A 1 619 ? 55.634 -3.557 -6.129 1.00 56.25 619 ILE A CA 1
ATOM 5072 C C . ILE A 1 619 ? 55.140 -4.827 -6.835 1.00 56.25 619 ILE A C 1
ATOM 5074 O O . ILE A 1 619 ? 54.556 -5.674 -6.164 1.00 56.25 619 ILE A O 1
ATOM 5078 N N . TYR A 1 620 ? 55.352 -4.831 -8.158 1.00 53.41 620 TYR A N 1
ATOM 5079 C CA . TYR A 1 620 ? 55.324 -5.892 -9.183 1.00 53.41 620 TYR A CA 1
ATOM 5080 C C . TYR A 1 620 ? 54.560 -7.193 -8.931 1.00 53.41 620 TYR A C 1
ATOM 5082 O O . TYR A 1 620 ? 54.951 -7.964 -8.029 1.00 53.41 620 TYR A O 1
#

Solvent-accessible surface area (backbone atoms only — not comparable to full-atom values): 42103 Å² total; per-residue (Å²): 143,74,70,78,66,60,63,57,54,56,53,54,55,50,52,48,51,68,72,72,52,92,74,74,87,82,65,60,80,78,54,51,62,56,52,52,55,50,50,61,63,71,56,56,91,80,74,71,84,81,79,80,81,81,80,84,76,88,76,78,94,70,96,68,102,63,92,80,82,81,80,77,82,82,79,78,78,76,89,70,84,82,71,77,86,76,76,77,91,81,84,84,81,84,85,77,93,74,84,84,78,89,80,80,90,76,81,89,75,86,80,80,92,80,86,86,80,87,80,80,86,75,87,77,80,78,77,81,78,78,84,76,78,82,80,84,78,82,86,78,88,82,80,87,87,82,89,86,80,92,79,83,88,83,81,89,79,85,87,76,86,82,78,90,82,86,85,84,82,88,75,88,80,88,77,90,82,84,89,86,82,89,82,92,78,90,76,91,72,81,79,78,77,75,72,80,62,72,57,60,60,52,51,57,40,33,60,65,41,64,88,44,86,79,53,52,66,72,50,25,45,53,39,37,76,70,69,43,75,46,66,67,59,51,70,77,50,52,54,67,60,49,37,68,43,90,90,40,50,58,72,56,32,49,48,41,52,51,49,52,54,55,49,51,57,50,53,53,51,49,51,56,50,49,51,56,54,51,52,52,54,58,52,49,59,64,53,50,69,75,60,63,48,70,65,61,39,27,56,62,42,62,86,43,87,86,54,50,64,71,51,24,41,52,41,34,77,71,70,41,76,45,63,72,64,53,73,77,58,51,54,68,61,48,44,71,41,88,92,40,49,67,72,54,28,48,49,49,51,51,54,50,55,53,50,50,55,52,51,53,53,50,52,48,63,72,70,61,72,80,80,74,82,88,68,80,89,79,83,86,88,78,81,92,70,90,77,89,80,89,83,87,85,86,87,82,89,79,89,73,91,68,91,66,82,76,78,72,80,88,68,72,76,68,55,62,59,51,55,63,53,39,52,74,42,63,81,41,90,77,45,52,72,71,52,34,52,48,38,42,75,70,67,41,76,46,70,67,55,50,68,74,46,48,61,64,65,43,41,70,39,85,90,39,48,65,72,54,34,51,47,44,50,55,52,50,53,60,67,69,46,72,80,74,76,72,76,74,76,73,81,71,84,69,83,78,77,94,68,96,74,82,93,75,83,74,86,83,66,77,65,56,61,58,52,58,54,56,65,64,46,55,80,43,68,87,39,92,58,52,49,71,73,54,39,52,52,37,43,78,71,69,45,78,41,75,70,55,53,68,73,55,45,66,63,56,37,40,78,72,69,39,53,71,71,49,28,52,46,38,50,52,52,51,52,62,70,64,50,69,80,76,73,75,70,76,74,73,79,74,85,71,88,78,78,95,74,86,78,80,84,81,77,80,81,85,80,83,79,82,80,80,80,83,78,81,76,85,79,133

Secondary structure (DSSP, 8-state):
--SHHHHHHHHHHHHHHHHH-S--TTS-HHHHHHHHHHHHHHH-S---------------------------------TTTTSGGG----PPPPPP--PPP-PPP---PPPPP-------------------PPPPPPPPP-------------------------PPPPPP-----------------------THHHHHHHHHHHTTTT-TT--HHHHHHHHHTT--SHHHHHH--HHHHHHSTT--HHHHHHHHHHHHHHHHHHHHHHHHHHHHHHHHHHHHHHHGGG--HHHHHHTTTT-TT--HHHHHHHHHTT--SHHHHHT--HHHHHTSTT--HHHHHHHHHHHHHHHHHHHHHHHHHTT--SSSSSTTSSS-------------------------------SHHHHHHHHHHHTTTT-TT--HHHHHHHHHTT--SHHHHHH--HHHHHHSTT--HHHHHHHHHHHHHHHS----------------------------HHHHHHHHHHHHGGGTT-TT--HHHHHHHHHTT--SHHHHHT--HHHHHHTT--HHHHHHHHHHHHHHHSPP---------------------------------------

Sequence (620 aa):
MSEDKKSKKNGIEKLRKVLDDIYYKDLDSKDEKHIIALKSRLKGPSELEIIYKKTVETVEEADSLKPTVIIHERKEKRLVDYLETAKKEVEPVKESTESLPEFKVAKKSQIEDEDIFEVQKVDVKVLEFIEVKPKTVIEEDTSDLDKKSAIAGEKVAEWEQIKEEDIPSFTAVEKKVEEEKVFEEVLKKEEIVAPKEVDLERDKKIETFKELHSIDEETAVLLYNAGYTSIDLLKLTTVKDLSKIKGIKKKKAKKILKEIEEESVKSEAIDAEQTTEKKIIEGETKLEEEVISKDVKIEVFGQINCIDNETAILLYDNGYTSFDLLKNVKVDDLRKIDGIRKRKAKKIRKELDEKIEDLDKLKRIEMGDTTQNWVSDKEEMLDENEIYDEESVKTSPVDLSKKTSEWIPLEEEVDLERDKKIEIFKELHSIDEETAVLLYNAGYTSIDALCAATIKDLTEVNGIKKRKAKKILKEIEKKLLPPIEEETFEEYETEEPEEKIEEYKEPIIEEEETIEQQEKIQIFDDFNSIDEETGTILYNNGYTTIESLKELTIKTLKDIGVKKRKAKKIFKEIEKKLLPPIEEETFEEYETEGPEEKIEEYKEPIIEEERTNNRRGRIY

pLDDT: mean 70.08, std 23.45, range [32.53, 98.38]

Radius of gyration: 45.39 Å; Cα contacts (8 Å, |Δi|>4): 222; chains: 1; bounding box: 127×108×149 Å

Foldseek 3Di:
DPPVVVVVVVVVVVVCCLVPDPDPPDDDPVCVVVSVVVVVVVVPPPDPPPPDPDDDDDDDDDDDPDDDDDDDDDDDDPPPPPPPPPDDDDDDDDDDDDDDDDDDDDDDDDDDDDDDDDDDDDDDPDDDDDDDDDDDDDDDDDDDDDDDDDDDDDDDDDDDDDDDDDDDDDDDDDDDDDDDDDDDDDDPPPPPPDDPPVVVVLVLLCVQCVVQPLADSVNSVLCVVVVNNHLVVLQPDDLVSSCVRPPQHSVSSVSSNVSSVVVVVVVVVVVVVVVVVVVVVVSVVVVVVVPPPLVLLCVQCVVQPLADSVNSNQCVVVPVNHLVSLQPDDLVNQCVGPPQDSVSSVSSNVSSVVVVVVVVVVVCVVVPPPPPDPPDPPPPDDDDDDDDDDDDDDDDDDDDDDPDPPPPPPPPPPVVVVVVQLVQCVVQPLADSVNSSLCVVLVNSHLVSLLPDDLVSSCVRPPQDSVSSVSSNVSSVVVPPDPPPPPPPPPPPDPDDDDDDDDDDDDPDPVVVVVVLVVQLVQCVVQPLADPVNSVLCVVVVVSHLVSLQPDDLVNSVVSPHDSVSSVSSNVSSVVVPPDPPPPPVPPPPPDDDDDDDDDDDDDDDDDDDDDDPPDDDDD

Nearest PDB structures (foldseek):
  2zj8-assembly1_A  TM=9.272E-01  e=1.937E-01  Pyrococcus furiosus